Protein AF-0000000076148022 (afdb_homodimer)

Radius of gyration: 27.47 Å; Cα contacts (8 Å, |Δi|>4): 1303; chains: 2; bounding box: 75×82×111 Å

Solvent-accessible surface area (backbone atoms only — not comparable to full-atom values): 33289 Å² total; per-residue (Å²): 137,83,82,79,78,79,77,78,76,77,77,69,75,72,72,77,66,67,70,76,67,84,61,66,75,38,26,51,52,29,71,77,43,73,38,54,54,32,33,31,32,36,34,41,34,38,63,61,80,37,43,38,42,86,54,19,48,22,74,48,39,52,55,45,52,53,47,38,53,50,53,53,38,45,69,66,61,39,31,67,47,59,55,70,82,47,38,61,45,52,73,49,33,45,78,44,67,40,34,40,26,38,72,35,44,37,74,65,54,61,70,38,34,47,80,41,55,44,46,35,31,37,36,40,35,57,30,33,61,55,64,35,32,42,30,38,45,34,36,36,26,35,55,86,79,63,45,74,38,33,32,35,40,39,35,32,33,30,22,29,69,85,79,64,40,76,38,68,62,52,70,65,57,51,59,72,46,50,86,30,70,84,40,60,62,60,67,87,66,65,60,70,76,54,76,75,79,77,78,58,95,82,43,49,76,40,74,50,66,43,43,60,82,40,25,32,65,85,52,31,53,31,73,47,50,57,52,43,49,51,52,35,40,47,23,54,36,14,60,69,64,70,36,75,87,44,71,44,61,46,84,45,32,47,65,42,32,38,38,37,38,49,68,51,88,49,42,61,69,36,45,35,36,38,37,33,45,60,42,92,88,43,61,47,30,38,38,35,42,31,31,30,66,85,74,69,42,70,27,33,41,36,42,36,35,38,43,84,58,60,68,130,138,82,82,77,79,79,76,77,74,78,75,70,74,72,73,78,67,68,70,78,66,84,62,67,75,37,26,50,52,28,72,76,44,74,39,53,54,31,33,31,33,35,34,40,33,40,63,60,81,36,44,38,42,86,54,19,47,24,74,49,41,52,56,44,52,54,48,38,52,52,52,53,39,45,69,66,60,39,30,66,47,60,56,70,81,47,38,59,44,52,74,48,32,45,76,44,68,42,35,41,26,40,72,36,43,38,74,65,55,61,71,37,35,50,81,39,54,43,45,36,30,40,36,40,34,56,29,33,60,55,65,34,32,43,29,36,46,32,36,36,26,35,56,86,79,64,43,75,38,33,33,35,40,38,36,32,33,32,22,28,70,84,78,64,41,76,39,70,62,52,70,66,57,50,58,73,46,51,87,30,69,86,38,59,62,60,68,86,66,65,59,69,76,52,77,74,79,77,78,58,93,83,41,49,74,40,73,50,66,41,42,61,82,42,26,32,65,86,53,31,53,30,75,46,51,56,50,43,49,50,52,35,41,48,23,53,36,13,62,68,64,70,35,74,87,46,72,44,62,46,85,44,31,48,65,42,31,38,38,39,38,49,69,51,86,49,42,60,68,36,45,33,35,39,37,32,46,61,42,93,88,43,62,47,28,39,38,35,41,31,31,29,66,83,75,70,42,70,27,34,41,34,41,36,34,38,44,82,59,60,66,131

Structure (mmCIF, N/CA/C/O backbone):
data_AF-0000000076148022-model_v1
#
loop_
_entity.id
_entity.type
_entity.pdbx_description
1 polymer 'Uncharacterized protein'
#
loop_
_atom_site.group_PDB
_atom_site.id
_atom_site.type_symbol
_atom_site.label_atom_id
_atom_site.label_alt_id
_atom_site.label_comp_id
_atom_site.label_asym_id
_atom_site.label_entity_id
_atom_site.label_seq_id
_atom_site.pdbx_PDB_ins_code
_atom_site.Cartn_x
_atom_site.Cartn_y
_atom_site.Cartn_z
_atom_site.occupancy
_atom_site.B_iso_or_equiv
_atom_site.auth_seq_id
_atom_site.auth_comp_id
_atom_site.auth_asym_id
_atom_site.auth_atom_id
_atom_site.pdbx_PDB_model_num
ATOM 1 N N . MET A 1 1 ? 30.312 -31.328 -69.062 1 24.2 1 MET A N 1
ATOM 2 C CA . MET A 1 1 ? 29.125 -31.016 -68.312 1 24.2 1 MET A CA 1
ATOM 3 C C . MET A 1 1 ? 29.5 -30.5 -66.938 1 24.2 1 MET A C 1
ATOM 5 O O . MET A 1 1 ? 30.078 -31.219 -66.125 1 24.2 1 MET A O 1
ATOM 9 N N . PHE A 1 2 ? 29.828 -29.219 -66.688 1 26.53 2 PHE A N 1
ATOM 10 C CA . PHE A 1 2 ? 30.5 -28.375 -65.75 1 26.53 2 PHE A CA 1
ATOM 11 C C . PHE A 1 2 ? 29.641 -28.188 -64.5 1 26.53 2 PHE A C 1
ATOM 13 O O . PHE A 1 2 ? 28.484 -27.719 -64.562 1 26.53 2 PHE A O 1
ATOM 20 N N . ARG A 1 3 ? 29.781 -29.031 -63.469 1 27.59 3 ARG A N 1
ATOM 21 C CA . ARG A 1 3 ? 29.109 -29.172 -62.188 1 27.59 3 ARG A CA 1
ATOM 22 C C . ARG A 1 3 ? 29.203 -27.891 -61.375 1 27.59 3 ARG A C 1
ATOM 24 O O . ARG A 1 3 ? 30.297 -27.453 -61 1 27.59 3 ARG A O 1
ATOM 31 N N . ARG A 1 4 ? 28.422 -26.859 -61.625 1 25.3 4 ARG A N 1
ATOM 32 C CA . ARG A 1 4 ? 28.422 -25.516 -61.062 1 25.3 4 ARG A CA 1
ATOM 33 C C . ARG A 1 4 ? 28.234 -25.562 -59.531 1 25.3 4 ARG A C 1
ATOM 35 O O . ARG A 1 4 ? 27.25 -26.109 -59.062 1 25.3 4 ARG A O 1
ATOM 42 N N . CYS A 1 5 ? 29.25 -25.5 -58.688 1 25.64 5 CYS A N 1
ATOM 43 C CA . CYS A 1 5 ? 29.453 -25.438 -57.219 1 25.64 5 CYS A CA 1
ATOM 44 C C . CYS A 1 5 ? 28.719 -24.25 -56.625 1 25.64 5 CYS A C 1
ATOM 46 O O . CYS A 1 5 ? 29.031 -23.094 -56.938 1 25.64 5 CYS A O 1
ATOM 48 N N . VAL A 1 6 ? 27.406 -24.344 -56.438 1 24.8 6 VAL A N 1
ATOM 49 C CA . VAL A 1 6 ? 26.641 -23.234 -55.906 1 24.8 6 VAL A CA 1
ATOM 50 C C . VAL A 1 6 ? 27.203 -22.797 -54.562 1 24.8 6 VAL A C 1
ATOM 52 O O . VAL A 1 6 ? 27.344 -23.625 -53.656 1 24.8 6 VAL A O 1
ATOM 55 N N . THR A 1 7 ? 28.031 -21.797 -54.406 1 24.45 7 THR A N 1
ATOM 56 C CA . THR A 1 7 ? 28.609 -21.109 -53.25 1 24.45 7 THR A CA 1
ATOM 57 C C . THR A 1 7 ? 27.516 -20.578 -52.344 1 24.45 7 THR A C 1
ATOM 59 O O . THR A 1 7 ? 26.703 -19.734 -52.75 1 24.45 7 THR A O 1
ATOM 62 N N . VAL A 1 8 ? 26.938 -21.391 -51.5 1 24.83 8 VAL A N 1
ATOM 63 C CA . VAL A 1 8 ? 25.953 -20.984 -50.5 1 24.83 8 VAL A CA 1
ATOM 64 C C . VAL A 1 8 ? 26.5 -19.828 -49.656 1 24.83 8 VAL A C 1
ATOM 66 O O . VAL A 1 8 ? 27.578 -19.953 -49.062 1 24.83 8 VAL A O 1
ATOM 69 N N . SER A 1 9 ? 26.234 -18.594 -50 1 22.28 9 SER A N 1
ATOM 70 C CA . SER A 1 9 ? 26.594 -17.359 -49.312 1 22.28 9 SER A CA 1
ATOM 71 C C . SER A 1 9 ? 26.203 -17.422 -47.844 1 22.28 9 SER A C 1
ATOM 73 O O . SER A 1 9 ? 25.125 -17.891 -47.5 1 22.28 9 SER A O 1
ATOM 75 N N . LYS A 1 10 ? 27.188 -17.328 -46.906 1 26.92 10 LYS A N 1
ATOM 76 C CA . LYS A 1 10 ? 27.25 -17.203 -45.438 1 26.92 10 LYS A CA 1
ATOM 77 C C . LYS A 1 10 ? 26.391 -16.047 -44.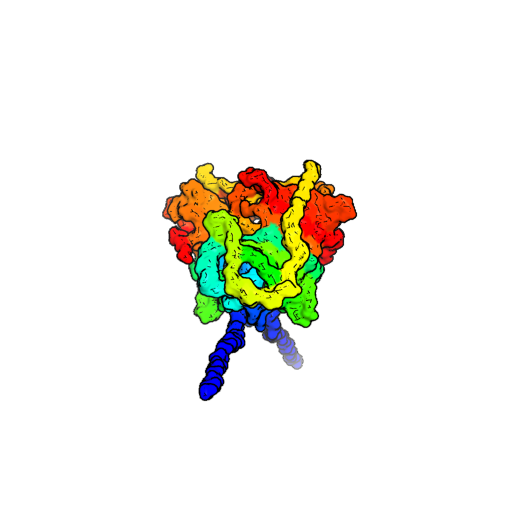969 1 26.92 10 LYS A C 1
ATOM 79 O O . LYS A 1 10 ? 26.844 -14.891 -44.938 1 26.92 10 LYS A O 1
ATOM 84 N N . THR A 1 11 ? 25.203 -15.82 -45.406 1 23.98 11 THR A N 1
ATOM 85 C CA . THR A 1 11 ? 24.609 -14.68 -44.719 1 23.98 11 THR A CA 1
ATOM 86 C C . THR A 1 11 ? 24.656 -14.867 -43.219 1 23.98 11 THR A C 1
ATOM 88 O O . THR A 1 11 ? 24 -15.773 -42.688 1 23.98 11 THR A O 1
ATOM 91 N N . LEU A 1 12 ? 25.719 -14.586 -42.594 1 23.81 12 LEU A N 1
ATOM 92 C CA . LEU A 1 12 ? 25.953 -14.422 -41.156 1 23.81 12 LEU A CA 1
ATOM 93 C C . LEU A 1 12 ? 24.828 -13.625 -40.5 1 23.81 12 LEU A C 1
ATOM 95 O O . LEU A 1 12 ? 24.641 -12.438 -40.812 1 23.81 12 LEU A O 1
ATOM 99 N N . ILE A 1 13 ? 23.703 -14.242 -40.344 1 26.11 13 ILE A N 1
ATOM 100 C CA . ILE A 1 13 ? 22.734 -13.609 -39.469 1 26.11 13 ILE A CA 1
ATOM 101 C C . ILE A 1 13 ? 23.438 -13.078 -38.219 1 26.11 13 ILE A C 1
ATOM 103 O O . ILE A 1 13 ? 23.984 -13.859 -37.438 1 26.11 13 ILE A O 1
ATOM 107 N N . LEU A 1 14 ? 24.172 -11.922 -38.344 1 26.77 14 LEU A N 1
ATOM 108 C CA . LEU A 1 14 ? 24.656 -11.117 -37.25 1 26.77 14 LEU A CA 1
ATOM 109 C C . LEU A 1 14 ? 23.703 -11.18 -36.062 1 26.77 14 LEU A C 1
ATOM 111 O O . LEU A 1 14 ? 22.531 -10.812 -36.188 1 26.77 14 LEU A O 1
ATOM 115 N N . SER A 1 15 ? 23.844 -12.195 -35.312 1 27.55 15 SER A N 1
ATOM 116 C CA . SER A 1 15 ? 23.359 -12.32 -33.969 1 27.55 15 SER A CA 1
ATOM 117 C C . SER A 1 15 ? 23.516 -11 -33.188 1 27.55 15 SER A C 1
ATOM 119 O O . SER A 1 15 ? 24.625 -10.516 -33 1 27.55 15 SER A O 1
ATOM 121 N N . ASN A 1 16 ? 22.844 -9.961 -33.625 1 28.58 16 ASN A N 1
ATOM 122 C CA . ASN A 1 16 ? 22.75 -8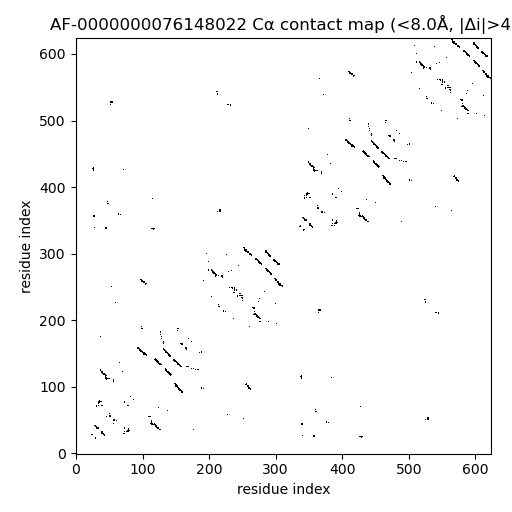.68 -32.938 1 28.58 16 ASN A CA 1
ATOM 123 C C . ASN A 1 16 ? 22.719 -8.867 -31.422 1 28.58 16 ASN A C 1
ATOM 125 O O . ASN A 1 16 ? 21.656 -9.047 -30.844 1 28.58 16 ASN A O 1
ATOM 129 N N . THR A 1 17 ? 23.594 -9.609 -30.828 1 26.55 17 THR A N 1
ATOM 130 C CA . THR A 1 17 ? 23.922 -9.516 -29.422 1 26.55 17 THR A CA 1
ATOM 131 C C . THR A 1 17 ? 24.156 -8.062 -29.016 1 26.55 17 THR A C 1
ATOM 133 O O . THR A 1 17 ? 25.281 -7.574 -29.047 1 26.55 17 THR A O 1
ATOM 136 N N . LYS A 1 18 ? 23.688 -7.027 -29.641 1 29.52 18 LYS A N 1
ATOM 137 C CA . LYS A 1 18 ? 23.828 -5.812 -28.844 1 29.52 18 LYS A CA 1
ATOM 138 C C . LYS A 1 18 ? 23.719 -6.113 -27.344 1 29.52 18 LYS A C 1
ATOM 140 O O . LYS A 1 18 ? 22.656 -6.539 -26.875 1 29.52 18 LYS A O 1
ATOM 145 N N . LEU A 1 19 ? 24.719 -6.66 -26.734 1 28.39 19 LEU A N 1
ATOM 146 C CA . LEU A 1 19 ? 24.906 -6.465 -25.297 1 28.39 19 LEU A CA 1
ATOM 147 C C . LEU A 1 19 ? 24.234 -5.176 -24.828 1 28.39 19 LEU A C 1
ATOM 149 O O . LEU A 1 19 ? 24.609 -4.086 -25.266 1 28.39 19 LEU A O 1
ATOM 153 N N . LEU A 1 20 ? 23.031 -5.16 -24.844 1 31.22 20 LEU A N 1
ATOM 154 C CA . LEU A 1 20 ? 22.297 -3.994 -24.375 1 31.22 20 LEU A CA 1
ATOM 155 C C . LEU A 1 20 ? 23 -3.355 -23.188 1 31.22 20 LEU A C 1
ATOM 157 O O . LEU A 1 20 ? 23.109 -3.973 -22.125 1 31.22 20 LEU A O 1
ATOM 161 N N . THR A 1 21 ? 24.156 -2.623 -23.469 1 30.23 21 THR A N 1
ATOM 162 C CA . THR A 1 21 ? 24.969 -1.773 -22.594 1 30.23 21 THR A CA 1
ATOM 163 C C . THR A 1 21 ? 24.156 -1.287 -21.406 1 30.23 21 THR A C 1
ATOM 165 O O . THR A 1 21 ? 22.953 -1.502 -21.328 1 30.23 21 THR A O 1
ATOM 168 N N . TRP A 1 22 ? 24.359 0.185 -21.188 1 30.11 22 TRP A N 1
ATOM 169 C CA . TRP A 1 22 ? 24.266 1.028 -20 1 30.11 22 TRP A CA 1
ATOM 170 C C . TRP A 1 22 ? 22.812 1.134 -19.516 1 30.11 22 TRP A C 1
ATOM 172 O O . TRP A 1 22 ? 22 1.8 -20.156 1 30.11 22 TRP A O 1
ATOM 182 N N . ALA A 1 23 ? 22.172 0.116 -19.312 1 33.69 23 ALA A N 1
ATOM 183 C CA . ALA A 1 23 ? 20.891 0.315 -18.625 1 33.69 23 ALA A CA 1
ATOM 184 C C . ALA A 1 23 ? 21 1.437 -17.594 1 33.69 23 ALA A C 1
ATOM 186 O O . ALA A 1 23 ? 21.781 1.348 -16.656 1 33.69 23 ALA A O 1
ATOM 187 N N . SER A 1 24 ? 20.922 2.557 -17.953 1 33.66 24 SER A N 1
ATOM 188 C CA . SER A 1 24 ? 20.812 3.723 -17.094 1 33.66 24 SER A CA 1
ATOM 189 C C . SER A 1 24 ? 20.031 3.391 -15.812 1 33.66 24 SER A C 1
ATOM 191 O O . SER A 1 24 ? 19.016 2.699 -15.867 1 33.66 24 SER A O 1
ATOM 193 N N . ASP A 1 25 ? 20.688 3.186 -14.656 1 42.44 25 ASP A N 1
ATOM 194 C CA . ASP A 1 25 ? 20.25 3.137 -13.266 1 42.44 25 ASP A CA 1
ATOM 195 C C . ASP A 1 25 ? 18.969 3.928 -13.062 1 42.44 25 ASP A C 1
ATOM 197 O O . ASP A 1 25 ? 19 5.09 -12.648 1 42.44 25 ASP A O 1
ATOM 201 N N . ARG A 1 26 ? 18.078 3.779 -14.141 1 44.38 26 ARG A N 1
ATOM 202 C CA . ARG A 1 26 ? 16.875 4.586 -14.031 1 44.38 26 ARG A CA 1
ATOM 203 C C . ARG A 1 26 ? 15.844 3.916 -13.117 1 44.38 26 ARG A C 1
ATOM 205 O O . ARG A 1 26 ? 15.453 2.771 -13.359 1 44.38 26 ARG A O 1
ATOM 212 N N . GLY A 1 27 ? 15.758 4.375 -11.898 1 56.94 27 GLY A N 1
ATOM 213 C CA . GLY A 1 27 ? 14.711 4.059 -10.938 1 56.94 27 GLY A CA 1
ATOM 214 C C . GLY A 1 27 ? 15.203 3.213 -9.781 1 56.94 27 GLY A C 1
ATOM 215 O O . GLY A 1 27 ? 16.406 3.125 -9.539 1 56.94 27 GLY A O 1
ATOM 216 N N . ILE A 1 28 ? 14.188 2.654 -9.086 1 71.75 28 ILE A N 1
ATOM 217 C CA . ILE A 1 28 ? 14.578 1.869 -7.918 1 71.75 28 ILE A CA 1
ATOM 218 C C . ILE A 1 28 ? 15.148 0.523 -8.367 1 71.75 28 ILE A C 1
ATOM 220 O O . ILE A 1 28 ? 15.961 -0.081 -7.664 1 71.75 28 ILE A O 1
ATOM 224 N N . TYR A 1 29 ? 14.812 0.134 -9.711 1 78.56 29 TYR A N 1
ATOM 225 C CA . TYR A 1 29 ? 15.227 -1.158 -10.25 1 78.56 29 TYR A CA 1
ATOM 226 C C . TYR A 1 29 ? 16.203 -0.981 -11.398 1 78.56 29 TYR A C 1
ATOM 228 O O . TYR A 1 29 ? 16.031 -0.09 -12.234 1 78.56 29 TYR A O 1
ATOM 236 N N . THR A 1 30 ? 17.25 -1.751 -11.438 1 83.56 30 THR A N 1
ATOM 237 C CA . THR A 1 30 ? 18.219 -1.763 -12.531 1 83.56 30 THR A CA 1
ATOM 238 C C . THR A 1 30 ? 18.359 -3.166 -13.109 1 83.56 30 THR A C 1
ATOM 240 O O . THR A 1 30 ? 18.641 -4.121 -12.383 1 83.56 30 THR A O 1
ATOM 243 N N . ILE A 1 31 ? 18.141 -3.287 -14.391 1 90.06 31 ILE A N 1
ATOM 244 C CA . ILE A 1 31 ? 18.375 -4.57 -15.047 1 90.06 31 ILE A CA 1
ATOM 245 C C . ILE A 1 31 ? 19.875 -4.801 -15.211 1 90.06 31 ILE A C 1
ATOM 247 O O . ILE A 1 31 ? 20.562 -4.016 -15.867 1 90.06 31 ILE A O 1
ATOM 251 N N . THR A 1 32 ? 20.375 -5.809 -14.695 1 92.06 32 THR A N 1
ATOM 252 C CA . THR A 1 32 ? 21.797 -6.082 -14.742 1 92.06 32 THR A CA 1
ATOM 253 C C . THR A 1 32 ? 22.109 -7.211 -15.727 1 92.06 32 THR A C 1
ATOM 255 O O . THR A 1 32 ? 23.234 -7.336 -16.203 1 92.06 32 THR A O 1
ATOM 258 N N . ASN A 1 33 ? 21.172 -8.07 -15.992 1 94.06 33 ASN A N 1
ATOM 259 C CA . ASN A 1 33 ? 21.25 -9.141 -16.984 1 94.06 33 ASN A CA 1
ATOM 260 C C . ASN A 1 33 ? 19.875 -9.531 -17.5 1 94.06 33 ASN A C 1
ATOM 262 O O . ASN A 1 33 ? 18.922 -9.602 -16.734 1 94.06 33 ASN A O 1
ATOM 266 N N . VAL A 1 34 ? 19.844 -9.773 -18.859 1 94.69 34 VAL A N 1
ATOM 267 C CA . VAL A 1 34 ? 18.547 -10.156 -19.391 1 94.69 34 VAL A CA 1
ATOM 268 C C . VAL A 1 34 ? 18.719 -10.977 -20.672 1 94.69 34 VAL A C 1
ATOM 270 O O . VAL A 1 34 ? 19.562 -10.656 -21.516 1 94.69 34 VAL A O 1
ATOM 273 N N . THR A 1 35 ? 18.109 -12.055 -20.734 1 94.19 35 THR A N 1
ATOM 274 C CA . THR A 1 35 ? 17.891 -12.914 -21.891 1 94.19 35 THR A CA 1
ATOM 275 C C . THR A 1 35 ? 16.406 -13.203 -22.078 1 94.19 35 THR A C 1
ATOM 277 O O . THR A 1 35 ? 15.586 -12.805 -21.25 1 94.19 35 THR A O 1
ATOM 280 N N . PRO A 1 36 ? 16.016 -13.812 -23.125 1 92.31 36 PRO A N 1
ATOM 281 C CA . PRO A 1 36 ? 14.594 -14.078 -23.312 1 92.31 36 PRO A CA 1
ATOM 282 C C . PRO A 1 36 ? 13.992 -14.93 -22.203 1 92.31 36 PRO A C 1
ATOM 284 O O . PRO A 1 36 ? 12.797 -14.836 -21.922 1 92.31 36 PRO A O 1
ATOM 287 N N . ASP A 1 37 ? 14.852 -15.734 -21.578 1 94.88 37 ASP A N 1
ATOM 288 C CA . ASP A 1 37 ? 14.281 -16.656 -20.594 1 94.88 37 ASP A CA 1
ATOM 289 C C . ASP A 1 37 ? 14.805 -16.344 -19.188 1 94.88 37 ASP A C 1
ATOM 291 O O . ASP A 1 37 ? 14.555 -17.109 -18.25 1 94.88 37 ASP A O 1
ATOM 295 N N . TYR A 1 38 ? 15.531 -15.227 -19.047 1 95.56 38 TYR A N 1
ATOM 296 C CA . TYR A 1 38 ? 16.141 -14.922 -17.766 1 95.56 38 TYR A CA 1
ATOM 297 C C . TYR A 1 38 ? 16.328 -13.414 -17.594 1 95.56 38 TYR A C 1
ATOM 299 O O . TYR A 1 38 ? 16.656 -12.711 -18.562 1 95.56 38 TYR A O 1
ATOM 307 N N . ALA A 1 39 ? 16.062 -12.945 -16.359 1 96.06 39 ALA A N 1
ATOM 308 C CA . ALA A 1 39 ? 16.328 -11.555 -16.047 1 96.06 39 ALA A CA 1
ATOM 309 C C . ALA A 1 39 ? 16.906 -11.414 -14.633 1 96.06 39 ALA A C 1
ATOM 311 O O . ALA A 1 39 ? 16.516 -12.156 -13.727 1 96.06 39 ALA A O 1
ATOM 312 N N . GLU A 1 40 ? 17.797 -10.555 -14.516 1 96.19 40 GLU A N 1
ATOM 313 C CA . GLU A 1 40 ? 18.391 -10.156 -13.242 1 96.19 40 GLU A CA 1
ATOM 314 C C . GLU A 1 40 ? 18.25 -8.656 -13.016 1 96.19 40 GLU A C 1
ATOM 316 O O . GLU A 1 40 ? 18.688 -7.852 -13.844 1 96.19 40 GLU A O 1
ATOM 321 N N . ILE A 1 41 ? 17.625 -8.336 -11.922 1 93.19 41 ILE A N 1
ATOM 322 C CA . ILE A 1 41 ? 17.344 -6.949 -11.578 1 93.19 41 ILE A CA 1
ATOM 323 C C . ILE A 1 41 ? 17.922 -6.633 -10.203 1 93.19 41 ILE A C 1
ATOM 325 O O . ILE A 1 41 ? 17.734 -7.395 -9.25 1 93.19 41 ILE A O 1
ATOM 329 N N . THR A 1 42 ? 18.562 -5.559 -10.078 1 90.5 42 THR A N 1
ATOM 330 C CA . THR A 1 42 ? 19.109 -5.133 -8.797 1 90.5 42 THR A CA 1
ATOM 331 C C . THR A 1 42 ? 18.391 -3.883 -8.297 1 90.5 42 THR A C 1
ATOM 333 O O . THR A 1 42 ? 17.875 -3.092 -9.094 1 90.5 42 THR A O 1
ATOM 336 N N . THR A 1 43 ? 18.281 -3.824 -7.004 1 85.94 43 THR A N 1
ATOM 337 C CA . THR A 1 43 ? 17.672 -2.664 -6.359 1 85.94 43 THR A CA 1
ATOM 338 C C . THR A 1 43 ? 18.266 -2.439 -4.973 1 85.94 43 THR A C 1
ATOM 340 O O . THR A 1 43 ? 18.969 -3.307 -4.449 1 85.94 43 THR A O 1
ATOM 343 N N . LYS A 1 44 ? 18 -1.227 -4.516 1 83.06 44 LYS A N 1
ATOM 344 C CA . LYS A 1 44 ? 18.484 -0.885 -3.188 1 83.06 44 LYS A CA 1
ATOM 345 C C . LYS A 1 44 ? 17.344 -0.528 -2.248 1 83.06 44 LYS A C 1
ATOM 347 O O . LYS A 1 44 ? 16.453 0.242 -2.613 1 83.06 44 LYS A O 1
ATOM 352 N N . GLY A 1 45 ? 17.422 -1.203 -1.053 1 80.94 45 GLY A N 1
ATOM 353 C CA . GLY A 1 45 ? 16.531 -0.828 0.038 1 80.94 45 GLY A CA 1
ATOM 354 C C . GLY A 1 45 ? 15.109 -1.317 -0.152 1 80.94 45 GLY A C 1
ATOM 355 O O . GLY A 1 45 ? 14.805 -1.98 -1.146 1 80.94 45 GLY A O 1
ATOM 356 N N . ILE A 1 46 ? 14.312 -1.038 0.837 1 85.38 46 ILE A N 1
ATOM 357 C CA . ILE A 1 46 ? 12.883 -1.327 0.879 1 85.38 46 ILE A CA 1
ATOM 358 C C . ILE A 1 46 ? 12.094 -0.021 0.904 1 85.38 46 ILE A C 1
ATOM 360 O O . ILE A 1 46 ? 12.398 0.883 1.685 1 85.38 46 ILE A O 1
ATOM 364 N N . PRO A 1 47 ? 11.117 0.067 0.015 1 85.25 47 PRO A N 1
ATOM 365 C CA . PRO A 1 47 ? 10.352 1.313 0.019 1 85.25 47 PRO A CA 1
ATOM 366 C C . PRO A 1 47 ? 9.609 1.545 1.334 1 85.25 47 PRO A C 1
ATOM 368 O O . PRO A 1 47 ? 9.141 0.59 1.958 1 85.25 47 PRO A O 1
ATOM 371 N N . TYR A 1 48 ? 9.523 2.855 1.696 1 85.94 48 TYR A N 1
ATOM 372 C CA . TYR A 1 48 ? 8.641 3.189 2.807 1 85.94 48 TYR A CA 1
ATOM 373 C C . TYR A 1 48 ? 7.191 2.846 2.475 1 85.94 48 TYR A C 1
ATOM 375 O O . TYR A 1 48 ? 6.723 3.111 1.365 1 85.94 48 TYR A O 1
ATOM 383 N N . GLY A 1 49 ? 6.52 2.197 3.389 1 86.38 49 GLY A N 1
ATOM 384 C CA . GLY A 1 49 ? 5.156 1.767 3.135 1 86.38 49 GLY A CA 1
ATOM 385 C C . GLY A 1 49 ? 5.039 0.275 2.881 1 86.38 49 GLY A C 1
ATOM 386 O O . GLY A 1 49 ? 3.932 -0.265 2.822 1 86.38 49 GLY A O 1
ATOM 387 N N . PHE A 1 50 ? 6.141 -0.379 2.744 1 88.25 50 PHE A N 1
ATOM 388 C CA . PHE A 1 50 ? 6.113 -1.819 2.523 1 88.25 50 PHE A CA 1
ATOM 389 C C . PHE A 1 50 ? 6.141 -2.572 3.85 1 88.25 50 PHE A C 1
ATOM 391 O O . PHE A 1 50 ? 6.043 -3.801 3.873 1 88.25 50 PHE A O 1
ATOM 398 N N . ASP A 1 51 ? 6.258 -1.806 4.895 1 87.38 51 ASP A N 1
ATOM 399 C CA . ASP A 1 51 ? 6.16 -2.398 6.223 1 87.38 51 ASP A CA 1
ATOM 400 C C . ASP A 1 51 ? 4.703 -2.672 6.598 1 87.38 51 ASP A C 1
ATOM 402 O O . ASP A 1 51 ? 3.795 -2.01 6.098 1 87.38 51 ASP A O 1
ATOM 406 N N . ASN A 1 52 ? 4.539 -3.666 7.402 1 89.5 52 ASN A N 1
ATOM 407 C CA . ASN A 1 52 ? 3.25 -3.863 8.062 1 89.5 52 ASN A CA 1
ATOM 408 C C . ASN A 1 52 ? 3.248 -3.287 9.469 1 89.5 52 ASN A C 1
ATOM 410 O O . ASN A 1 52 ? 4.094 -2.457 9.812 1 89.5 52 ASN A O 1
ATOM 414 N N . ARG A 1 53 ? 2.273 -3.611 10.227 1 90.94 53 ARG A N 1
ATOM 415 C CA . ARG A 1 53 ? 2.09 -2.986 11.531 1 90.94 53 ARG A CA 1
ATOM 416 C C . ARG A 1 53 ? 3.143 -3.473 12.523 1 90.94 53 ARG A C 1
ATOM 418 O O . ARG A 1 53 ? 3.219 -2.975 13.648 1 90.94 53 ARG A O 1
ATOM 425 N N . THR A 1 54 ? 4.047 -4.41 12.188 1 90.5 54 THR A N 1
ATOM 426 C CA . THR A 1 54 ? 5.207 -4.742 13.008 1 90.5 54 THR A CA 1
ATOM 427 C C . THR A 1 54 ? 6.34 -3.748 12.773 1 90.5 54 THR A C 1
ATOM 429 O O . THR A 1 54 ? 7.301 -3.699 13.539 1 90.5 54 THR A O 1
ATOM 432 N N . GLY A 1 55 ? 6.227 -3.016 11.719 1 88.75 55 GLY A N 1
ATOM 433 C CA . GLY A 1 55 ? 7.297 -2.123 11.305 1 88.75 55 GLY A CA 1
ATOM 434 C C . GLY A 1 55 ? 8.305 -2.789 10.391 1 88.75 55 GLY A C 1
ATOM 435 O O . GLY A 1 55 ? 9.32 -2.184 10.023 1 88.75 55 GLY A O 1
ATOM 436 N N . LYS A 1 56 ? 8.023 -3.994 10.062 1 90.62 56 LYS A N 1
ATOM 437 C CA . LYS A 1 56 ? 8.906 -4.766 9.188 1 90.62 56 LYS A CA 1
ATOM 438 C C . LYS A 1 56 ? 8.211 -5.102 7.871 1 90.62 56 LYS A C 1
ATOM 440 O O . LYS A 1 56 ? 7.047 -4.754 7.668 1 90.62 56 LYS A O 1
ATOM 445 N N . TRP A 1 57 ? 9 -5.68 7 1 92.06 57 TRP A N 1
ATOM 446 C CA . TRP A 1 57 ? 8.5 -5.992 5.668 1 92.06 57 TRP A CA 1
ATOM 447 C C . TRP A 1 57 ? 7.262 -6.879 5.746 1 92.06 57 TRP A C 1
ATOM 449 O O . TRP A 1 57 ? 7.285 -7.934 6.391 1 92.06 57 TRP A O 1
ATOM 459 N N . GLY A 1 58 ? 6.188 -6.441 5.145 1 91.81 58 GLY A N 1
ATOM 460 C CA . GLY A 1 58 ? 4.949 -7.203 5.141 1 91.81 58 GLY A CA 1
ATOM 461 C C . GLY A 1 58 ? 4.902 -8.266 4.062 1 91.81 58 GLY A C 1
ATOM 462 O O . GLY A 1 58 ? 5.387 -8.055 2.951 1 91.81 58 GLY A O 1
ATOM 463 N N . ILE A 1 59 ? 4.266 -9.352 4.332 1 93.06 59 ILE A N 1
ATOM 464 C CA . ILE A 1 59 ? 4.215 -10.516 3.449 1 93.06 59 ILE A CA 1
ATOM 465 C C . ILE A 1 59 ? 3.557 -10.133 2.125 1 93.06 59 ILE A C 1
ATOM 467 O O . ILE A 1 59 ? 3.992 -10.57 1.059 1 93.06 59 ILE A O 1
ATOM 471 N N . TRP A 1 60 ? 2.463 -9.328 2.145 1 92.62 60 TRP A N 1
ATOM 472 C CA . TRP A 1 60 ? 1.777 -8.953 0.912 1 92.62 60 TRP A CA 1
ATOM 473 C C . TRP A 1 60 ? 2.615 -7.973 0.098 1 92.62 60 TRP A C 1
ATOM 475 O O . TRP A 1 60 ? 2.494 -7.914 -1.128 1 92.62 60 TRP A O 1
ATOM 485 N N . ASN A 1 61 ? 3.498 -7.254 0.78 1 92.06 61 ASN A N 1
ATOM 486 C CA . ASN A 1 61 ? 4.363 -6.316 0.074 1 92.06 61 ASN A CA 1
ATOM 487 C C . ASN A 1 61 ? 5.609 -7.008 -0.473 1 92.06 61 ASN A C 1
ATOM 489 O O . ASN A 1 61 ? 6.238 -6.512 -1.41 1 92.06 61 ASN A O 1
ATOM 493 N N . LEU A 1 62 ? 5.938 -8.125 0.146 1 91.25 62 LEU A N 1
ATOM 494 C CA . LEU A 1 62 ? 7.02 -8.945 -0.399 1 91.25 62 LEU A CA 1
ATOM 495 C C . LEU A 1 62 ? 6.684 -9.422 -1.809 1 91.25 62 LEU A C 1
ATOM 497 O O . LEU A 1 62 ? 7.504 -9.297 -2.721 1 91.25 62 LEU A O 1
ATOM 501 N N . SER A 1 63 ? 5.516 -9.891 -1.97 1 89.44 63 SER A N 1
ATOM 502 C CA . SER A 1 63 ? 5.062 -10.336 -3.283 1 89.44 63 SER A CA 1
ATOM 503 C C . SER A 1 63 ? 4.996 -9.18 -4.27 1 89.44 63 SER A C 1
ATOM 505 O O . SER A 1 63 ? 5.406 -9.312 -5.426 1 89.44 63 SER A O 1
ATOM 507 N N . LEU A 1 64 ? 4.508 -8.078 -3.822 1 89.56 64 LEU A N 1
ATOM 508 C CA . LEU A 1 64 ? 4.406 -6.891 -4.66 1 89.56 64 LEU A CA 1
ATOM 509 C C . LEU A 1 64 ? 5.785 -6.441 -5.133 1 89.56 64 LEU A C 1
ATOM 511 O O . LEU A 1 64 ? 5.949 -6.02 -6.281 1 89.56 64 LEU A O 1
ATOM 515 N N . PHE A 1 65 ? 6.734 -6.512 -4.27 1 90.62 65 PHE A N 1
ATOM 516 C CA . PHE A 1 65 ? 8.109 -6.137 -4.594 1 90.62 65 PHE A CA 1
ATOM 517 C C . PHE A 1 65 ? 8.641 -6.984 -5.742 1 90.62 65 PHE A C 1
ATOM 519 O O . PHE A 1 65 ? 9.258 -6.461 -6.672 1 90.62 65 PHE A O 1
ATOM 526 N N . LEU A 1 66 ? 8.375 -8.234 -5.711 1 92.38 66 LEU A N 1
ATOM 527 C CA . LEU A 1 66 ? 8.82 -9.156 -6.754 1 92.38 66 LEU A CA 1
ATOM 528 C C . LEU A 1 66 ? 8.094 -8.875 -8.07 1 92.38 66 LEU A C 1
ATOM 530 O O . LEU A 1 66 ? 8.664 -9.055 -9.148 1 92.38 66 LEU A O 1
ATOM 534 N N . ASP A 1 67 ? 6.883 -8.453 -7.984 1 89.25 67 ASP A N 1
ATOM 535 C CA . ASP A 1 67 ? 6.141 -8.078 -9.188 1 89.25 67 ASP A CA 1
ATOM 536 C C . ASP A 1 67 ? 6.785 -6.879 -9.875 1 89.25 67 ASP A C 1
ATOM 538 O O . ASP A 1 67 ? 6.832 -6.816 -11.109 1 89.25 67 ASP A O 1
ATOM 542 N N . GLY A 1 68 ? 7.188 -5.941 -9.07 1 86 68 GLY A N 1
ATOM 543 C CA . GLY A 1 68 ? 7.883 -4.805 -9.648 1 86 68 GLY A CA 1
ATOM 544 C C . GLY A 1 68 ? 9.07 -5.203 -10.508 1 86 68 GLY A C 1
ATOM 545 O O . GLY A 1 68 ? 9.266 -4.676 -11.602 1 86 68 GLY A O 1
ATOM 546 N N . ALA A 1 69 ? 9.844 -6.113 -10.016 1 84.56 69 ALA A N 1
ATOM 547 C CA . ALA A 1 69 ? 10.992 -6.617 -10.758 1 84.56 69 ALA A CA 1
ATOM 548 C C . ALA A 1 69 ? 10.555 -7.332 -12.031 1 84.56 69 ALA A C 1
ATOM 550 O O . ALA A 1 69 ? 11.203 -7.215 -13.07 1 84.56 69 ALA A O 1
ATOM 551 N N . LYS A 1 70 ? 9.453 -8.031 -11.93 1 82.31 70 LYS A N 1
ATOM 552 C CA . LYS A 1 70 ? 8.891 -8.719 -13.086 1 82.31 70 LYS A CA 1
ATOM 553 C C . LYS A 1 70 ? 8.547 -7.73 -14.203 1 82.31 70 LYS A C 1
ATOM 555 O O . LYS A 1 70 ? 8.891 -7.957 -15.367 1 82.31 70 LYS A O 1
ATOM 560 N N . PHE A 1 71 ? 7.938 -6.695 -13.805 1 81.88 71 PHE A N 1
ATOM 561 C CA . PHE A 1 71 ? 7.508 -5.727 -14.805 1 81.88 71 PHE A CA 1
ATOM 562 C C . PHE A 1 71 ? 8.703 -4.98 -15.391 1 81.88 71 PHE A C 1
ATOM 564 O O . PHE A 1 71 ? 8.727 -4.66 -16.578 1 81.88 71 PHE A O 1
ATOM 571 N N . LYS A 1 72 ? 9.641 -4.773 -14.547 1 82.81 72 LYS A N 1
ATOM 572 C CA . LYS A 1 72 ? 10.883 -4.176 -15.039 1 82.81 72 LYS A CA 1
ATOM 573 C C . LYS A 1 72 ? 11.562 -5.078 -16.062 1 82.81 72 LYS A C 1
ATOM 575 O O . LYS A 1 72 ? 12.062 -4.602 -17.078 1 82.81 72 LYS A O 1
ATOM 580 N N . ALA A 1 73 ? 11.594 -6.328 -15.797 1 85.12 73 ALA A N 1
ATOM 581 C CA . ALA A 1 73 ? 12.172 -7.285 -16.734 1 85.12 73 ALA A CA 1
ATOM 582 C C . ALA A 1 73 ? 11.461 -7.238 -18.078 1 85.12 73 ALA A C 1
ATOM 584 O O . ALA A 1 73 ? 12.102 -7.25 -19.141 1 85.12 73 ALA A O 1
ATOM 585 N N . ARG A 1 74 ? 10.188 -7.141 -18.031 1 81.25 74 ARG A N 1
ATOM 586 C CA . ARG A 1 74 ? 9.391 -7.105 -19.25 1 81.25 74 ARG A CA 1
ATOM 587 C C . ARG A 1 74 ? 9.633 -5.812 -20.031 1 81.25 74 ARG A C 1
ATOM 589 O O . ARG A 1 74 ? 9.562 -5.801 -21.266 1 81.25 74 ARG A O 1
ATOM 596 N N . GLN A 1 75 ? 9.891 -4.848 -19.391 1 78.12 75 GLN A N 1
ATOM 597 C CA . GLN A 1 75 ? 10.156 -3.561 -20.016 1 78.12 75 GLN A CA 1
ATOM 598 C C . GLN A 1 75 ? 11.414 -3.617 -20.875 1 78.12 75 GLN A C 1
ATOM 600 O O . GLN A 1 75 ? 11.586 -2.809 -21.797 1 78.12 75 GLN A O 1
ATOM 605 N N . SER A 1 76 ? 12.289 -4.543 -20.594 1 79.19 76 SER A N 1
ATOM 606 C CA . SER A 1 76 ? 13.5 -4.711 -21.391 1 79.19 76 SER A CA 1
ATOM 607 C C . SER A 1 76 ? 13.164 -5.051 -22.844 1 79.19 76 SER A C 1
ATOM 609 O O . SER A 1 76 ? 14.016 -4.941 -23.719 1 79.19 76 SER A O 1
ATOM 611 N N . GLU A 1 77 ? 11.984 -5.582 -23.031 1 80.38 77 GLU A N 1
ATOM 612 C CA . GLU A 1 77 ? 11.539 -6.105 -24.312 1 80.38 77 GLU A CA 1
ATOM 613 C C . GLU A 1 77 ? 12.414 -7.27 -24.766 1 80.38 77 GLU A C 1
ATOM 615 O O . GLU A 1 77 ? 12.539 -7.523 -25.969 1 80.38 77 GLU A O 1
ATOM 620 N N . VAL A 1 78 ? 13.148 -7.828 -23.859 1 85.81 78 VAL A N 1
ATOM 621 C CA . VAL A 1 78 ? 13.977 -9 -24.125 1 85.81 78 VAL A CA 1
ATOM 622 C C . VAL A 1 78 ? 13.398 -10.211 -23.391 1 85.81 78 VAL A C 1
ATOM 624 O O . VAL A 1 78 ? 13.141 -11.25 -24.016 1 85.81 78 VAL A O 1
ATOM 627 N N . PHE A 1 79 ? 13.156 -10 -22.234 1 89.19 79 PHE A N 1
ATOM 628 C CA . PHE A 1 79 ? 12.609 -11.094 -21.438 1 89.19 79 PHE A CA 1
ATOM 629 C C . PHE A 1 79 ? 11.203 -11.453 -21.906 1 89.19 79 PHE A C 1
ATOM 631 O O . PHE A 1 79 ? 10.305 -10.602 -21.906 1 89.19 79 PHE A O 1
ATOM 638 N N . MET A 1 80 ? 11.023 -12.609 -22.281 1 85.31 80 MET A N 1
ATOM 639 C CA . MET A 1 80 ? 9.758 -13.117 -22.797 1 85.31 80 MET A CA 1
ATOM 640 C C . MET A 1 80 ? 9.195 -12.195 -23.875 1 85.31 80 MET A C 1
ATOM 642 O O . MET A 1 80 ? 7.996 -11.922 -23.891 1 85.31 80 MET A O 1
ATOM 646 N N . ASN A 1 81 ? 10.125 -11.609 -24.484 1 77.5 81 ASN A N 1
ATOM 647 C CA . ASN A 1 81 ? 9.695 -10.719 -25.562 1 77.5 81 ASN A CA 1
ATOM 648 C C . ASN A 1 81 ? 8.898 -11.469 -26.625 1 77.5 81 ASN A C 1
ATOM 650 O O . ASN A 1 81 ? 9.391 -12.422 -27.219 1 77.5 81 ASN A O 1
ATOM 654 N N . ILE A 1 82 ? 7.664 -11.195 -26.562 1 62.75 82 ILE A N 1
ATOM 655 C CA . ILE A 1 82 ? 6.789 -11.82 -27.562 1 62.75 82 ILE A CA 1
ATOM 656 C C . ILE A 1 82 ? 6.828 -11.023 -28.859 1 62.75 82 ILE A C 1
ATOM 658 O O . ILE A 1 82 ? 6.664 -9.805 -28.844 1 62.75 82 ILE A O 1
ATOM 662 N N . SER A 1 83 ? 7.555 -11.555 -29.891 1 56.41 83 SER A N 1
ATOM 663 C CA . SER A 1 83 ? 7.703 -10.938 -31.203 1 56.41 83 SER A CA 1
ATOM 664 C C . SER A 1 83 ? 6.426 -10.211 -31.625 1 56.41 83 SER A C 1
ATOM 666 O O . SER A 1 83 ? 5.359 -10.445 -31.062 1 56.41 83 SER A O 1
ATOM 668 N N . ASP A 1 84 ? 6.586 -9.133 -32.5 1 52.09 84 ASP A N 1
ATOM 669 C CA . ASP A 1 84 ? 5.57 -8.289 -33.125 1 52.09 84 ASP A CA 1
ATOM 670 C C . ASP A 1 84 ? 4.312 -9.094 -33.438 1 52.09 84 ASP A C 1
ATOM 672 O O . ASP A 1 84 ? 3.195 -8.594 -33.281 1 52.09 84 ASP A O 1
ATOM 676 N N . THR A 1 85 ? 4.477 -10.188 -34.031 1 47.22 85 THR A N 1
ATOM 677 C CA . THR A 1 85 ? 3.318 -10.992 -34.406 1 47.22 85 THR A CA 1
ATOM 678 C C . THR A 1 85 ? 2.508 -11.391 -33.188 1 47.22 85 THR A C 1
ATOM 680 O O . THR A 1 85 ? 1.278 -11.461 -33.25 1 47.22 85 THR A O 1
ATOM 683 N N . ASP A 1 86 ? 3.188 -11.555 -32.188 1 49.03 86 ASP A N 1
ATOM 684 C CA . ASP A 1 86 ? 2.518 -11.898 -30.938 1 49.03 86 ASP A CA 1
ATOM 685 C C . ASP A 1 86 ? 2.145 -10.641 -30.141 1 49.03 86 ASP A C 1
ATOM 687 O O . ASP A 1 86 ? 1.271 -10.688 -29.281 1 49.03 86 ASP A O 1
ATOM 691 N N . ASN A 1 87 ? 2.793 -9.625 -30.5 1 51.62 87 ASN A N 1
ATOM 692 C CA . ASN A 1 87 ? 2.521 -8.344 -29.859 1 51.62 87 ASN A CA 1
ATOM 693 C C . ASN A 1 87 ? 1.109 -7.855 -30.156 1 51.62 87 ASN A C 1
ATOM 695 O O . ASN A 1 87 ? 0.477 -7.215 -29.312 1 51.62 87 ASN A O 1
ATOM 699 N N . ASN A 1 88 ? 0.811 -8.086 -31.5 1 47.34 88 ASN A N 1
ATOM 700 C CA . ASN A 1 88 ? -0.596 -7.785 -31.75 1 47.34 88 ASN A CA 1
ATOM 701 C C . ASN A 1 88 ? -1.507 -8.531 -30.781 1 47.34 88 ASN A C 1
ATOM 703 O O . ASN A 1 88 ? -2.557 -8.016 -30.391 1 47.34 88 ASN A O 1
ATOM 707 N N . MET A 1 89 ? -1.06 -9.695 -30.469 1 45.59 89 MET A N 1
ATOM 708 C CA . MET A 1 89 ? -1.798 -10.531 -29.516 1 45.59 89 MET A CA 1
ATOM 709 C C . MET A 1 89 ? -1.798 -9.914 -28.125 1 45.59 89 MET A C 1
ATOM 711 O O . MET A 1 89 ? -2.764 -10.062 -27.375 1 45.59 89 MET A O 1
ATOM 715 N N . CYS A 1 90 ? -0.706 -9.18 -27.938 1 53.25 90 CYS A N 1
ATOM 716 C CA . CYS A 1 90 ? -0.605 -8.547 -26.625 1 53.25 90 CYS A CA 1
ATOM 717 C C . CYS A 1 90 ? -1.622 -7.426 -26.484 1 53.25 90 CYS A C 1
ATOM 719 O O . CYS A 1 90 ? -2.076 -7.129 -25.375 1 53.25 90 CYS A O 1
ATOM 721 N N . GLU A 1 91 ? -2.119 -7.062 -27.688 1 62.84 91 GLU A N 1
ATOM 722 C CA . GLU A 1 91 ? -3.143 -6.027 -27.578 1 62.84 91 GLU A CA 1
ATOM 723 C C . GLU A 1 91 ? -4.504 -6.629 -27.234 1 62.84 91 GLU A C 1
ATOM 725 O O . GLU A 1 91 ? -5.352 -5.961 -26.641 1 62.84 91 GLU A O 1
ATOM 730 N N . THR A 1 92 ? -4.594 -7.938 -27.484 1 78.06 92 THR A N 1
ATOM 731 C CA . THR A 1 92 ? -5.926 -8.508 -27.297 1 78.06 92 THR A CA 1
ATOM 732 C C . THR A 1 92 ? -5.914 -9.531 -26.156 1 78.06 92 THR A C 1
ATOM 734 O O . THR A 1 92 ? -6.914 -10.211 -25.922 1 78.06 92 THR A O 1
ATOM 737 N N . SER A 1 93 ? -4.727 -9.688 -25.609 1 85 93 SER A N 1
ATOM 738 C CA . SER A 1 93 ? -4.664 -10.68 -24.547 1 85 93 SER A CA 1
ATOM 739 C C . SER A 1 93 ? -3.951 -10.125 -23.312 1 85 93 SER A C 1
ATOM 741 O O . SER A 1 93 ? -3.287 -9.094 -23.391 1 85 93 SER A O 1
ATOM 743 N N . THR A 1 94 ? -4.25 -10.742 -22.25 1 85.69 94 THR A N 1
ATOM 744 C CA . THR A 1 94 ? -3.617 -10.398 -20.984 1 85.69 94 THR A CA 1
ATOM 745 C C . THR A 1 94 ? -3.223 -11.648 -20.203 1 85.69 94 THR A C 1
ATOM 747 O O . THR A 1 94 ? -3.568 -12.766 -20.609 1 85.69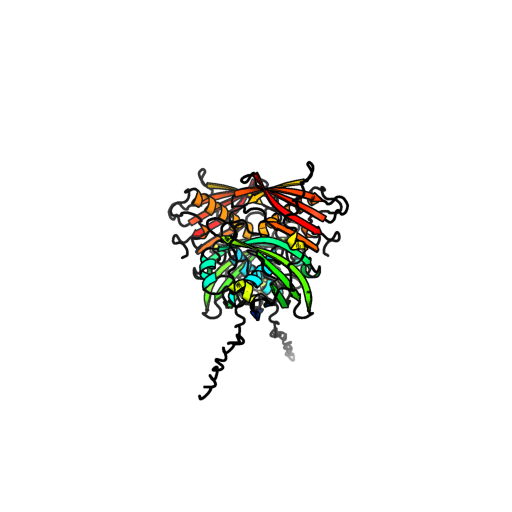 94 THR A O 1
ATOM 750 N N . PHE A 1 95 ? -2.379 -11.492 -19.297 1 88.12 95 PHE A N 1
ATOM 751 C CA . PHE A 1 95 ? -1.97 -12.594 -18.438 1 88.12 95 PHE A CA 1
ATOM 752 C C . PHE A 1 95 ? -2.764 -12.578 -17.125 1 88.12 95 PHE A C 1
ATOM 754 O O . PHE A 1 95 ? -2.928 -11.523 -16.5 1 88.12 95 PHE A O 1
ATOM 761 N N . ILE A 1 96 ? -3.238 -13.727 -16.766 1 89.5 96 ILE A N 1
ATOM 762 C CA . ILE A 1 96 ? -3.867 -13.867 -15.461 1 89.5 96 ILE A CA 1
ATOM 763 C C . ILE A 1 96 ? -3.068 -14.844 -14.609 1 89.5 96 ILE A C 1
ATOM 765 O O . ILE A 1 96 ? -2.545 -15.836 -15.117 1 89.5 96 ILE A O 1
ATOM 769 N N . MET A 1 97 ? -2.898 -14.539 -13.461 1 91.94 97 MET A N 1
ATOM 770 C CA . MET A 1 97 ? -2.199 -15.414 -12.523 1 91.94 97 MET A CA 1
ATOM 771 C C . MET A 1 97 ? -3.107 -16.547 -12.047 1 91.94 97 MET A C 1
ATOM 773 O O . MET A 1 97 ? -4.195 -16.297 -11.531 1 91.94 97 MET A O 1
ATOM 777 N N . LEU A 1 98 ? -2.707 -17.75 -12.18 1 93.62 98 LEU A N 1
ATOM 778 C CA . LEU A 1 98 ? -3.486 -18.906 -11.75 1 93.62 98 LEU A CA 1
ATOM 779 C C . LEU A 1 98 ? -3.055 -19.375 -10.367 1 93.62 98 LEU A C 1
ATOM 781 O O . LEU A 1 98 ? -3.893 -19.766 -9.547 1 93.62 98 LEU A O 1
ATOM 785 N N . LYS A 1 99 ? -1.792 -19.328 -10.203 1 94.94 99 LYS A N 1
ATOM 786 C CA . LYS A 1 99 ? -1.232 -19.797 -8.945 1 94.94 99 LYS A CA 1
ATOM 787 C C . LYS A 1 99 ? 0.082 -19.094 -8.625 1 94.94 99 LYS A C 1
ATOM 789 O O . LYS A 1 99 ? 0.886 -18.828 -9.523 1 94.94 99 LYS A O 1
ATOM 794 N N . MET A 1 100 ? 0.286 -18.781 -7.43 1 95.88 100 MET A N 1
ATOM 795 C CA . MET A 1 100 ? 1.521 -18.203 -6.926 1 95.88 100 MET A CA 1
ATOM 796 C C . MET A 1 100 ? 1.937 -18.844 -5.605 1 95.88 100 MET A C 1
ATOM 798 O O . MET A 1 100 ? 1.1 -19.062 -4.73 1 95.88 100 MET A O 1
ATOM 802 N N . ILE A 1 101 ? 3.184 -19.156 -5.473 1 96.5 101 ILE A N 1
ATOM 803 C CA . ILE A 1 101 ? 3.699 -19.797 -4.262 1 96.5 101 ILE A CA 1
ATOM 804 C C . ILE A 1 101 ? 4.961 -19.062 -3.797 1 96.5 101 ILE A C 1
ATOM 806 O O . ILE A 1 101 ? 5.922 -18.938 -4.555 1 96.5 101 ILE A O 1
ATOM 810 N N . LEU A 1 102 ? 4.879 -18.469 -2.664 1 97.38 102 LEU A N 1
ATOM 811 C CA . LEU A 1 102 ? 6.133 -18.203 -1.97 1 97.38 102 LEU A CA 1
ATOM 812 C C . LEU A 1 102 ? 6.688 -19.469 -1.339 1 97.38 102 LEU A C 1
ATOM 814 O O . LEU A 1 102 ? 6.34 -19.812 -0.206 1 97.38 102 LEU A O 1
ATOM 818 N N . ASN A 1 103 ? 7.523 -20.078 -2.061 1 97.31 103 ASN A N 1
ATOM 819 C CA . ASN A 1 103 ? 7.973 -21.453 -1.792 1 97.31 103 ASN A CA 1
ATOM 820 C C . ASN A 1 103 ? 9.016 -21.484 -0.676 1 97.31 103 ASN A C 1
ATOM 822 O O . ASN A 1 103 ? 9.211 -22.516 -0.043 1 97.31 103 ASN A O 1
ATOM 826 N N . TYR A 1 104 ? 9.672 -20.453 -0.507 1 97.25 104 TYR A N 1
ATOM 827 C CA . TYR A 1 104 ? 10.664 -20.281 0.542 1 97.25 104 TYR A CA 1
ATOM 828 C C . TYR A 1 104 ? 10.758 -18.812 0.966 1 97.25 104 TYR A C 1
ATOM 830 O O . TYR A 1 104 ? 10.828 -17.922 0.119 1 97.25 104 TYR A O 1
ATOM 838 N N . ILE A 1 105 ? 10.719 -18.625 2.264 1 97.81 105 ILE A N 1
ATOM 839 C CA . ILE A 1 105 ? 10.922 -17.297 2.822 1 97.81 105 ILE A CA 1
ATOM 840 C C . ILE A 1 105 ? 11.938 -17.359 3.961 1 97.81 105 ILE A C 1
ATOM 842 O O . ILE A 1 105 ? 11.68 -17.969 4.996 1 97.81 105 ILE A O 1
ATOM 846 N N . ASN A 1 106 ? 13.031 -16.719 3.766 1 96.56 106 ASN A N 1
ATOM 847 C CA . ASN A 1 106 ? 14.031 -16.578 4.82 1 96.56 106 ASN A CA 1
ATOM 848 C C . ASN A 1 106 ? 13.531 -15.672 5.945 1 96.56 106 ASN A C 1
ATOM 850 O O . ASN A 1 106 ? 13.117 -14.539 5.699 1 96.56 106 ASN A O 1
ATOM 854 N N . PRO A 1 107 ? 13.594 -16.125 7.172 1 92.88 107 PRO A N 1
ATOM 855 C CA . PRO A 1 107 ? 13.094 -15.312 8.289 1 92.88 107 PRO A CA 1
ATOM 856 C C . PRO A 1 107 ? 13.789 -13.961 8.391 1 92.88 107 PRO A C 1
ATOM 858 O O . PRO A 1 107 ? 13.258 -13.031 9.008 1 92.88 107 PRO A O 1
ATOM 861 N N . LYS A 1 108 ? 14.883 -13.789 7.797 1 92.88 108 LYS A N 1
ATOM 862 C CA . LYS A 1 108 ? 15.633 -12.539 7.836 1 92.88 108 LYS A CA 1
ATOM 863 C C . LYS A 1 108 ? 14.836 -11.398 7.191 1 92.88 108 LYS A C 1
ATOM 865 O O . LYS A 1 108 ? 15.047 -10.227 7.516 1 92.88 108 LYS A O 1
ATOM 870 N N . VAL A 1 109 ? 13.961 -11.758 6.297 1 94.19 109 VAL A N 1
ATOM 871 C CA . VAL A 1 109 ? 13.203 -10.734 5.586 1 94.19 109 VAL A CA 1
ATOM 872 C C . VAL A 1 109 ? 12.352 -9.945 6.57 1 94.19 109 VAL A C 1
ATOM 874 O O . VAL A 1 109 ? 12.102 -8.75 6.371 1 94.19 109 VAL A O 1
ATOM 877 N N . TYR A 1 110 ? 11.977 -10.602 7.684 1 93.75 110 TYR A N 1
ATOM 878 C CA . TYR A 1 110 ? 11.109 -9.984 8.68 1 93.75 110 TYR A CA 1
ATOM 879 C C . TYR A 1 110 ? 11.914 -9.125 9.641 1 93.75 110 TYR A C 1
ATOM 881 O O . TYR A 1 110 ? 11.383 -8.617 10.633 1 93.75 110 TYR A O 1
ATOM 889 N N . GLN A 1 111 ? 13.148 -8.93 9.344 1 91.06 111 GLN A N 1
ATOM 890 C CA . GLN A 1 111 ? 13.992 -8.047 10.141 1 91.06 111 GLN A CA 1
ATOM 891 C C . GLN A 1 111 ? 14.289 -6.75 9.391 1 91.06 111 GLN A C 1
ATOM 893 O O . GLN A 1 111 ? 14.781 -5.789 9.984 1 91.06 111 GLN A O 1
ATOM 898 N N . PHE A 1 112 ? 13.93 -6.75 8.141 1 90.56 112 PHE A N 1
ATOM 899 C CA . PHE A 1 112 ? 14.234 -5.586 7.316 1 90.56 112 PHE A CA 1
ATOM 900 C C . PHE A 1 112 ? 13.117 -4.547 7.422 1 90.56 112 PHE A C 1
ATOM 902 O O . PHE A 1 112 ? 11.945 -4.898 7.512 1 90.56 112 PHE A O 1
ATOM 909 N N . ASP A 1 113 ? 13.555 -3.297 7.438 1 85.81 113 ASP A N 1
ATOM 910 C CA . ASP A 1 113 ? 12.625 -2.176 7.301 1 85.81 113 ASP A CA 1
ATOM 911 C C . ASP A 1 113 ? 13.148 -1.16 6.281 1 85.81 113 ASP A C 1
ATOM 913 O O . ASP A 1 113 ? 14.148 -1.401 5.613 1 85.81 113 ASP A O 1
ATOM 917 N N . TYR A 1 114 ? 12.414 -0.066 6.066 1 81.88 114 TYR A N 1
ATOM 918 C CA . TYR A 1 114 ? 12.703 0.881 4.992 1 81.88 114 TYR A CA 1
ATOM 919 C C . TYR A 1 114 ? 14 1.638 5.266 1 81.88 114 TYR A C 1
ATOM 921 O O . TYR A 1 114 ? 14.539 2.291 4.371 1 81.88 114 TYR A O 1
ATOM 929 N N . LEU A 1 115 ? 14.547 1.514 6.449 1 78.5 115 LEU A N 1
ATOM 930 C CA . LEU A 1 115 ? 15.758 2.246 6.801 1 78.5 115 LEU A CA 1
ATOM 931 C C . LEU A 1 115 ? 17 1.414 6.504 1 78.5 115 LEU A C 1
ATOM 933 O O . LEU A 1 115 ? 18.109 1.94 6.484 1 78.5 115 LEU A O 1
ATOM 937 N N . ASP A 1 116 ? 16.828 0.149 6.273 1 78.19 116 ASP A N 1
ATOM 938 C CA . ASP A 1 116 ? 17.953 -0.744 6.051 1 78.19 116 ASP A CA 1
ATOM 939 C C . ASP A 1 116 ? 18.562 -0.522 4.668 1 78.19 116 ASP A C 1
ATOM 941 O O . ASP A 1 116 ? 17.859 -0.599 3.654 1 78.19 116 ASP A O 1
ATOM 945 N N . PRO A 1 117 ? 19.781 -0.256 4.664 1 79 117 PRO A N 1
ATOM 946 C CA . PRO A 1 117 ? 20.469 -0.087 3.375 1 79 117 PRO A CA 1
ATOM 947 C C . PRO A 1 117 ? 20.828 -1.417 2.723 1 79 117 PRO A C 1
ATOM 949 O O . PRO A 1 117 ? 22.016 -1.667 2.447 1 79 117 PRO A O 1
ATOM 952 N N . ILE A 1 118 ? 19.922 -2.182 2.375 1 86.06 118 ILE A N 1
ATOM 953 C CA . ILE A 1 118 ? 20.172 -3.514 1.839 1 86.06 118 ILE A CA 1
ATOM 954 C C . ILE A 1 118 ? 20.141 -3.471 0.313 1 86.06 118 ILE A C 1
ATOM 956 O O . ILE A 1 118 ? 19.328 -2.754 -0.278 1 86.06 118 ILE A O 1
ATOM 960 N N . ASN A 1 119 ? 21.141 -4.145 -0.208 1 90.12 119 ASN A N 1
ATOM 961 C CA . ASN A 1 119 ? 21.141 -4.367 -1.649 1 90.12 119 ASN A CA 1
ATOM 962 C C . ASN A 1 119 ? 20.484 -5.695 -2.016 1 90.12 119 ASN A C 1
ATOM 964 O O . ASN A 1 119 ? 20.797 -6.73 -1.43 1 90.12 119 ASN A O 1
ATOM 968 N N . LEU A 1 120 ? 19.625 -5.57 -2.998 1 93.19 120 LEU A N 1
ATOM 969 C CA . LEU A 1 120 ? 18.844 -6.754 -3.332 1 93.19 120 LEU A CA 1
ATOM 970 C C . LEU A 1 120 ? 18.953 -7.086 -4.816 1 93.19 120 LEU A C 1
ATOM 972 O O . LEU A 1 120 ? 19.078 -6.184 -5.652 1 93.19 120 LEU A O 1
ATOM 976 N N . THR A 1 121 ? 18.969 -8.32 -5.082 1 95.75 121 THR A N 1
ATOM 977 C CA . THR A 1 121 ? 18.906 -8.844 -6.441 1 95.75 121 THR A CA 1
ATOM 978 C C . THR A 1 121 ? 17.688 -9.727 -6.633 1 95.75 121 THR A C 1
ATOM 980 O O . THR A 1 121 ? 17.422 -10.617 -5.82 1 95.75 121 THR A O 1
ATOM 983 N N . VAL A 1 122 ? 16.953 -9.461 -7.676 1 96.56 122 VAL A N 1
ATOM 984 C CA . VAL A 1 122 ? 15.836 -10.312 -8.062 1 96.56 122 VAL A CA 1
ATOM 985 C C . VAL A 1 122 ? 16.156 -11.031 -9.367 1 96.56 122 VAL A C 1
ATOM 987 O O . VAL A 1 122 ? 16.531 -10.398 -10.359 1 96.56 122 VAL A O 1
ATOM 990 N N . THR A 1 123 ? 16.047 -12.305 -9.328 1 97.56 123 THR A N 1
ATOM 991 C CA . THR A 1 123 ? 16.188 -13.07 -10.562 1 97.56 123 THR A CA 1
ATOM 992 C C . THR A 1 123 ? 14.859 -13.688 -10.969 1 97.56 123 THR A C 1
ATOM 994 O O . THR A 1 123 ? 14.062 -14.086 -10.117 1 97.56 123 THR A O 1
ATOM 997 N N . LYS A 1 124 ? 14.641 -13.758 -12.211 1 96.38 124 LYS A N 1
ATOM 998 C CA . LYS A 1 124 ? 13.445 -14.367 -12.781 1 96.38 124 LYS A CA 1
ATOM 999 C C . LYS A 1 124 ? 13.797 -15.32 -13.922 1 96.38 124 LYS A C 1
ATOM 1001 O O . LYS A 1 124 ? 14.453 -14.922 -14.883 1 96.38 124 LYS A O 1
ATOM 1006 N N . GLU A 1 125 ? 13.367 -16.484 -13.789 1 96.56 125 GLU A N 1
ATOM 1007 C CA . GLU A 1 125 ? 13.648 -17.516 -14.781 1 96.56 125 GLU A CA 1
ATOM 1008 C C . GLU A 1 125 ? 12.359 -18.109 -15.336 1 96.56 125 GLU A C 1
ATOM 1010 O O . GLU A 1 125 ? 11.469 -18.5 -14.57 1 96.56 125 GLU A O 1
ATOM 1015 N N . LEU A 1 126 ? 12.336 -18.234 -16.625 1 95.81 126 LEU A N 1
ATOM 1016 C CA . LEU A 1 126 ? 11.195 -18.844 -17.297 1 95.81 126 LEU A CA 1
ATOM 1017 C C . LEU A 1 126 ? 11.336 -20.359 -17.359 1 95.81 126 LEU A C 1
ATOM 1019 O O . LEU A 1 126 ? 12.422 -20.875 -17.625 1 95.81 126 LEU A O 1
ATOM 1023 N N . CYS A 1 127 ? 10.266 -21.047 -17.094 1 96.56 127 CYS A N 1
ATOM 1024 C CA . CYS A 1 127 ? 10.188 -22.484 -17.328 1 96.56 127 CYS A CA 1
ATOM 1025 C C . CYS A 1 127 ? 9.656 -22.781 -18.719 1 96.56 127 CYS A C 1
ATOM 1027 O O . CYS A 1 127 ? 9.219 -21.875 -19.438 1 96.56 127 CYS A O 1
ATOM 1029 N N . GLU A 1 128 ? 9.766 -24.078 -19.078 1 92.81 128 GLU A N 1
ATOM 1030 C CA . GLU A 1 128 ? 9.188 -24.453 -20.359 1 92.81 128 GLU A CA 1
ATOM 1031 C C . GLU A 1 128 ? 7.73 -24.016 -20.469 1 92.81 128 GLU A C 1
ATOM 1033 O O . GLU A 1 128 ? 6.902 -24.375 -19.625 1 92.81 128 GLU A O 1
ATOM 1038 N N . PRO A 1 129 ? 7.441 -23.25 -21.484 1 93.44 129 PRO A N 1
ATOM 1039 C CA . PRO A 1 129 ? 6.066 -22.766 -21.609 1 93.44 129 PRO A CA 1
ATOM 1040 C C . PRO A 1 129 ? 5.074 -23.875 -21.953 1 93.44 129 PRO A C 1
ATOM 1042 O O . PRO A 1 129 ? 5.414 -24.828 -22.672 1 93.44 129 PRO A O 1
ATOM 1045 N N . GLY A 1 130 ? 3.891 -23.766 -21.359 1 92.56 130 GLY A N 1
ATOM 1046 C CA . GLY A 1 130 ? 2.783 -24.594 -21.812 1 92.56 130 GLY A CA 1
ATOM 1047 C C . GLY A 1 130 ? 2.133 -24.078 -23.078 1 92.56 130 GLY A C 1
ATOM 1048 O O . GLY A 1 130 ? 2.748 -23.328 -23.844 1 92.56 130 GLY A O 1
ATOM 1049 N N . THR A 1 131 ? 0.939 -24.641 -23.328 1 92.5 131 THR A N 1
ATOM 1050 C CA . THR A 1 131 ? 0.242 -24.219 -24.547 1 92.5 131 THR A CA 1
ATOM 1051 C C . THR A 1 131 ? -0.165 -22.75 -24.453 1 92.5 131 THR A C 1
ATOM 1053 O O . THR A 1 131 ? 0.027 -21.984 -25.406 1 92.5 131 THR A O 1
ATOM 1056 N N . SER A 1 132 ? -0.751 -22.406 -23.328 1 93.44 132 SER A N 1
ATOM 1057 C CA . SER A 1 132 ? -1.188 -21.031 -23.125 1 93.44 132 SER A CA 1
ATOM 1058 C C . SER A 1 132 ? -0.672 -20.469 -21.812 1 93.44 132 SER A C 1
ATOM 1060 O O . SER A 1 132 ? -1.045 -19.359 -21.406 1 93.44 132 SER A O 1
ATOM 1062 N N . THR A 1 133 ? 0.188 -21.344 -21.141 1 93.38 133 THR A N 1
ATOM 1063 C CA . THR A 1 133 ? 0.64 -20.953 -19.812 1 93.38 133 THR A CA 1
ATOM 1064 C C . THR A 1 133 ? 2.154 -20.766 -19.781 1 93.38 133 THR A C 1
ATOM 1066 O O . THR A 1 133 ? 2.861 -21.266 -20.672 1 93.38 133 THR A O 1
ATOM 1069 N N . HIS A 1 134 ? 2.596 -20.031 -18.906 1 93.44 134 HIS A N 1
ATOM 1070 C CA . HIS A 1 134 ? 4.016 -19.953 -18.578 1 93.44 134 HIS A CA 1
ATOM 1071 C C . HIS A 1 134 ? 4.23 -19.891 -17.062 1 93.44 134 HIS A C 1
ATOM 1073 O O . HIS A 1 134 ? 3.35 -19.453 -16.328 1 93.44 134 HIS A O 1
ATOM 1079 N N . SER A 1 135 ? 5.301 -20.453 -16.625 1 95.62 135 SER A N 1
ATOM 1080 C CA . SER A 1 135 ? 5.68 -20.453 -15.211 1 95.62 135 SER A CA 1
ATOM 1081 C C . SER A 1 135 ? 7.074 -19.859 -15.016 1 95.62 135 SER A C 1
ATOM 1083 O O . SER A 1 135 ? 7.926 -19.953 -15.898 1 95.62 135 SER A O 1
ATOM 1085 N N . THR A 1 136 ? 7.234 -19.188 -13.938 1 96.06 136 THR A N 1
ATOM 1086 C CA . THR A 1 136 ? 8.508 -18.562 -13.633 1 96.06 136 THR A CA 1
ATOM 1087 C C . THR A 1 136 ? 8.961 -18.906 -12.219 1 96.06 136 THR A C 1
ATOM 1089 O O . THR A 1 136 ? 8.125 -19.188 -11.352 1 96.06 136 THR A O 1
ATOM 1092 N N . VAL A 1 137 ? 10.211 -18.938 -12.031 1 97.19 137 VAL A N 1
ATOM 1093 C CA . VAL A 1 137 ? 10.867 -18.984 -10.734 1 97.19 137 VAL A CA 1
ATOM 1094 C C . VAL A 1 137 ? 11.57 -17.656 -10.461 1 97.19 137 VAL A C 1
ATOM 1096 O O . VAL A 1 137 ? 12.477 -17.25 -11.195 1 97.19 137 VAL A O 1
ATOM 1099 N N . THR A 1 138 ? 11.102 -16.984 -9.453 1 97.56 138 THR A N 1
ATOM 1100 C CA . THR A 1 138 ? 11.695 -15.703 -9.055 1 97.56 138 THR A CA 1
ATOM 1101 C C . THR A 1 138 ? 12.398 -15.836 -7.711 1 97.56 138 THR A C 1
ATOM 1103 O O . THR A 1 138 ? 11.852 -16.406 -6.766 1 97.56 138 THR A O 1
ATOM 1106 N N . LYS A 1 139 ? 13.57 -15.32 -7.66 1 98.19 139 LYS A N 1
ATOM 1107 C CA . LYS A 1 139 ? 14.336 -15.359 -6.414 1 98.19 139 LYS A CA 1
ATOM 1108 C C . LYS A 1 139 ? 14.734 -13.953 -5.973 1 98.19 139 LYS A C 1
ATOM 1110 O O . LYS A 1 139 ? 15.109 -13.117 -6.801 1 98.19 139 LYS A O 1
ATOM 1115 N N . LEU A 1 140 ? 14.508 -13.688 -4.746 1 97.69 140 LEU A N 1
ATOM 1116 C CA . LEU A 1 140 ? 15.062 -12.508 -4.09 1 97.69 140 LEU A CA 1
ATOM 1117 C C . LEU A 1 140 ? 16.328 -12.852 -3.32 1 97.69 140 LEU A C 1
ATOM 1119 O O . LEU A 1 140 ? 16.312 -13.719 -2.443 1 97.69 140 LEU A O 1
ATOM 1123 N N . ILE A 1 141 ? 17.375 -12.164 -3.586 1 97.94 141 ILE A N 1
ATOM 1124 C CA . ILE A 1 141 ? 18.688 -12.492 -3.047 1 97.94 141 ILE A CA 1
ATOM 1125 C C . ILE A 1 141 ? 19.312 -11.258 -2.408 1 97.94 141 ILE A C 1
ATOM 1127 O O . ILE A 1 141 ? 19.203 -10.156 -2.949 1 97.94 141 ILE A O 1
ATOM 1131 N N . HIS A 1 142 ? 19.844 -11.484 -1.229 1 96.25 142 HIS A N 1
ATOM 1132 C CA . HIS A 1 142 ? 20.719 -10.445 -0.67 1 96.25 142 HIS A CA 1
ATOM 1133 C C . HIS A 1 142 ? 21.984 -10.281 -1.494 1 96.25 142 HIS A C 1
ATOM 1135 O O . HIS A 1 142 ? 22.859 -11.156 -1.479 1 96.25 142 HIS A O 1
ATOM 1141 N N . SER A 1 143 ? 22.141 -9.141 -2.1 1 93.81 143 SER A N 1
ATOM 1142 C CA . SER A 1 143 ? 23.203 -8.977 -3.098 1 93.81 143 SER A CA 1
ATOM 1143 C C . SER A 1 143 ? 24.578 -9.109 -2.471 1 93.81 143 SER A C 1
ATOM 1145 O O . SER A 1 143 ? 25.484 -9.68 -3.076 1 93.81 143 SER A O 1
ATOM 1147 N N . ASP A 1 144 ? 24.766 -8.586 -1.321 1 92.69 144 ASP A N 1
ATOM 1148 C CA . ASP A 1 144 ? 26.078 -8.531 -0.685 1 92.69 144 ASP A CA 1
ATOM 1149 C C . ASP A 1 144 ? 26.5 -9.898 -0.15 1 92.69 144 ASP A C 1
ATOM 1151 O O . ASP A 1 144 ? 27.672 -10.273 -0.223 1 92.69 144 ASP A O 1
ATOM 1155 N N . THR A 1 145 ? 25.562 -10.68 0.331 1 95.12 145 THR A N 1
ATOM 1156 C CA . THR A 1 145 ? 25.906 -11.945 0.98 1 95.12 145 THR A CA 1
ATOM 1157 C C . THR A 1 145 ? 25.625 -13.117 0.051 1 95.12 145 THR A C 1
ATOM 1159 O O . THR A 1 145 ? 26.109 -14.227 0.275 1 95.12 145 THR A O 1
ATOM 1162 N N . GLY A 1 146 ? 24.734 -12.93 -0.914 1 96.31 146 GLY A N 1
ATOM 1163 C CA . GLY A 1 146 ? 24.328 -14.016 -1.799 1 96.31 146 GLY A CA 1
ATOM 1164 C C . GLY A 1 146 ? 23.25 -14.898 -1.202 1 96.31 146 GLY A C 1
ATOM 1165 O O . GLY A 1 146 ? 22.828 -15.875 -1.824 1 96.31 146 GLY A O 1
ATOM 1166 N N . GLU A 1 147 ? 22.812 -14.516 -0.128 1 97.44 147 GLU A N 1
ATOM 1167 C CA . GLU A 1 147 ? 21.828 -15.328 0.587 1 97.44 147 GLU A CA 1
ATOM 1168 C C . GLU A 1 147 ? 20.453 -15.25 -0.082 1 97.44 147 GLU A C 1
ATOM 1170 O O . GLU A 1 147 ? 20 -14.164 -0.447 1 97.44 147 GLU A O 1
ATOM 1175 N N . LEU A 1 148 ? 19.844 -16.469 -0.264 1 98.5 148 LEU A N 1
ATOM 1176 C CA . LEU A 1 148 ? 18.469 -16.516 -0.774 1 98.5 148 LEU A CA 1
ATOM 1177 C C . LEU A 1 148 ? 17.484 -16.031 0.283 1 98.5 148 LEU A C 1
ATOM 1179 O O . LEU A 1 148 ? 17.438 -16.562 1.392 1 98.5 148 LEU A O 1
ATOM 1183 N N . LEU A 1 149 ? 16.688 -15.031 -0.04 1 97.75 149 LEU A N 1
ATOM 1184 C CA . LEU A 1 149 ? 15.719 -14.469 0.889 1 97.75 149 LEU A CA 1
ATOM 1185 C C . LEU A 1 149 ? 14.32 -15.008 0.61 1 97.75 149 LEU A C 1
ATOM 1187 O O . LEU A 1 149 ? 13.586 -15.359 1.539 1 97.75 149 LEU A O 1
ATOM 1191 N N . VAL A 1 150 ? 13.953 -15.047 -0.671 1 98.25 150 VAL A N 1
ATOM 1192 C CA . VAL A 1 150 ? 12.625 -15.523 -1.042 1 98.25 150 VAL A CA 1
ATOM 1193 C C . VAL A 1 150 ? 12.688 -16.25 -2.385 1 98.25 150 VAL A C 1
ATOM 1195 O O . VAL A 1 150 ? 13.43 -15.844 -3.281 1 98.25 150 VAL A O 1
ATOM 1198 N N . GLU A 1 151 ? 11.992 -17.297 -2.527 1 98.31 151 GLU A N 1
ATOM 1199 C CA . GLU A 1 151 ? 11.711 -17.922 -3.812 1 98.31 151 GLU A CA 1
ATOM 1200 C C . GLU A 1 151 ? 10.211 -17.922 -4.113 1 98.31 151 GLU A C 1
ATOM 1202 O O . GLU A 1 151 ? 9.406 -18.375 -3.289 1 98.31 151 GLU A O 1
ATOM 1207 N N . ARG A 1 152 ? 9.867 -17.438 -5.203 1 97.75 152 ARG A N 1
ATOM 1208 C CA . ARG A 1 152 ? 8.477 -17.406 -5.621 1 97.75 152 ARG A CA 1
ATOM 1209 C C . ARG A 1 152 ? 8.273 -18.172 -6.922 1 97.75 152 ARG A C 1
ATOM 1211 O O . ARG A 1 152 ? 9.039 -18.016 -7.871 1 97.75 152 ARG A O 1
ATOM 1218 N N . LEU A 1 153 ? 7.312 -19.016 -6.949 1 97.06 153 LEU A N 1
ATOM 1219 C CA . LEU A 1 153 ? 6.84 -19.719 -8.133 1 97.06 153 LEU A CA 1
ATOM 1220 C C . LEU A 1 153 ? 5.5 -19.156 -8.602 1 97.06 153 LEU A C 1
ATOM 1222 O O . LEU A 1 153 ? 4.625 -18.859 -7.785 1 97.06 153 LEU A O 1
ATOM 1226 N N . ALA A 1 154 ? 5.398 -18.969 -9.875 1 96.12 154 ALA A N 1
ATOM 1227 C CA . ALA A 1 154 ? 4.145 -18.422 -10.391 1 96.12 154 ALA A CA 1
ATOM 1228 C C . ALA A 1 154 ? 3.76 -19.078 -11.711 1 96.12 154 ALA A C 1
ATOM 1230 O O . ALA A 1 154 ? 4.625 -19.391 -12.539 1 96.12 154 ALA A O 1
ATOM 1231 N N . LYS A 1 155 ? 2.553 -19.344 -11.844 1 95.88 155 LYS A N 1
ATOM 1232 C CA . LYS A 1 155 ? 1.965 -19.844 -13.086 1 95.88 155 LYS A CA 1
ATOM 1233 C C . LYS A 1 155 ? 0.903 -18.875 -13.617 1 95.88 155 LYS A C 1
ATOM 1235 O O . LYS A 1 155 ? -0.048 -18.547 -12.906 1 95.88 155 LYS A O 1
ATOM 1240 N N . LEU A 1 156 ? 1.06 -18.406 -14.805 1 93.94 156 LEU A N 1
ATOM 1241 C CA . LEU A 1 156 ? 0.123 -17.5 -15.453 1 93.94 156 LEU A CA 1
ATOM 1242 C C . LEU A 1 156 ? -0.43 -18.109 -16.734 1 93.94 156 LEU A C 1
ATOM 1244 O O . LEU A 1 156 ? 0.147 -19.062 -17.266 1 93.94 156 LEU A O 1
ATOM 1248 N N . CYS A 1 157 ? -1.528 -17.625 -17.125 1 93.19 157 CYS A N 1
ATOM 1249 C CA . CYS A 1 157 ? -2.168 -18.016 -18.375 1 93.19 157 CYS A CA 1
ATOM 1250 C C . CYS A 1 157 ? -2.486 -16.812 -19.234 1 93.19 157 CYS A C 1
ATOM 1252 O O . CYS A 1 157 ? -2.934 -15.773 -18.734 1 93.19 157 CYS A O 1
ATOM 1254 N N . ARG A 1 158 ? -2.195 -16.953 -20.422 1 91.62 158 ARG A N 1
ATOM 1255 C CA . ARG A 1 158 ? -2.602 -15.938 -21.391 1 91.62 158 ARG A CA 1
ATOM 1256 C C . ARG A 1 158 ? -4.066 -16.109 -21.781 1 91.62 158 ARG A C 1
ATOM 1258 O O . ARG A 1 158 ? -4.48 -17.188 -22.203 1 91.62 158 ARG A O 1
ATOM 1265 N N . VAL A 1 159 ? -4.785 -15.016 -21.656 1 91.19 159 VAL A N 1
ATOM 1266 C CA . VAL A 1 159 ? -6.207 -15.117 -21.953 1 91.19 159 VAL A CA 1
ATOM 1267 C C . VAL A 1 159 ? -6.633 -13.961 -22.844 1 91.19 159 VAL A C 1
ATOM 1269 O O . VAL A 1 159 ? -6.059 -12.875 -22.781 1 91.19 159 VAL A O 1
ATOM 1272 N N . ASP A 1 160 ? -7.648 -14.234 -23.625 1 90.5 160 ASP A N 1
ATOM 1273 C CA . ASP A 1 160 ? -8.242 -13.203 -24.484 1 90.5 160 ASP A CA 1
ATOM 1274 C C . ASP A 1 160 ? -8.992 -12.164 -23.656 1 90.5 160 ASP A C 1
ATOM 1276 O O . ASP A 1 160 ? -9.727 -12.516 -22.734 1 90.5 160 ASP A O 1
ATOM 1280 N N . ASN A 1 161 ? -8.844 -10.961 -23.969 1 85.38 161 ASN A N 1
ATOM 1281 C CA . ASN A 1 161 ? -9.438 -9.875 -23.188 1 85.38 161 ASN A CA 1
ATOM 1282 C C . ASN A 1 161 ? -10.961 -9.898 -23.281 1 85.38 161 ASN A C 1
ATOM 1284 O O . ASN A 1 161 ? -11.648 -9.5 -22.344 1 85.38 161 ASN A O 1
ATOM 1288 N N . GLU A 1 162 ? -11.523 -10.344 -24.328 1 86.56 162 GLU A N 1
ATOM 1289 C CA . GLU A 1 162 ? -12.969 -10.305 -24.562 1 86.56 162 GLU A CA 1
ATOM 1290 C C . GLU A 1 162 ? -13.633 -11.602 -24.094 1 86.56 162 GLU A C 1
ATOM 1292 O O . GLU A 1 162 ? -14.602 -11.57 -23.344 1 86.56 162 GLU A O 1
ATOM 1297 N N . THR A 1 163 ? -13.062 -12.734 -24.484 1 89.12 163 THR A N 1
ATOM 1298 C CA . THR A 1 163 ? -13.711 -14.016 -24.234 1 89.12 163 THR A CA 1
ATOM 1299 C C . THR A 1 163 ? -13.227 -14.625 -22.922 1 89.12 163 THR A C 1
ATOM 1301 O O . THR A 1 163 ? -13.852 -15.547 -22.391 1 89.12 163 THR A O 1
ATOM 1304 N N . HIS A 1 164 ? -12.023 -14.195 -22.469 1 86.5 164 HIS A N 1
ATOM 1305 C CA . HIS A 1 164 ? -11.391 -14.695 -21.25 1 86.5 164 HIS A CA 1
ATOM 1306 C C . HIS A 1 164 ? -11 -16.156 -21.391 1 86.5 164 HIS A C 1
ATOM 1308 O O . HIS A 1 164 ? -10.859 -16.875 -20.406 1 86.5 164 HIS A O 1
ATOM 1314 N N . ARG A 1 165 ? -10.953 -16.531 -22.641 1 91.69 165 ARG A N 1
ATOM 1315 C CA . ARG A 1 165 ? -10.492 -17.891 -22.906 1 91.69 165 ARG A CA 1
ATOM 1316 C C . ARG A 1 165 ? -8.984 -17.906 -23.141 1 91.69 165 ARG A C 1
ATOM 1318 O O . ARG A 1 165 ? -8.406 -16.922 -23.609 1 91.69 165 ARG A O 1
ATOM 1325 N N . PRO A 1 166 ? -8.398 -19.047 -22.828 1 93.12 166 PRO A N 1
ATOM 1326 C CA . PRO A 1 166 ? -6.949 -19.156 -23.031 1 93.12 166 PRO A CA 1
ATOM 1327 C C . PRO A 1 166 ? -6.551 -18.969 -24.5 1 93.12 166 PRO A C 1
ATOM 1329 O O . PRO A 1 166 ? -7.262 -19.406 -25.406 1 93.12 166 PRO A O 1
ATOM 1332 N N . VAL A 1 167 ? -5.484 -18.281 -24.656 1 92.56 167 VAL A N 1
ATOM 1333 C CA . VAL A 1 167 ? -4.91 -18.062 -25.984 1 92.56 167 VAL A CA 1
ATOM 1334 C C . VAL A 1 167 ? -3.58 -18.797 -26.094 1 92.56 167 VAL A C 1
ATOM 1336 O O . VAL A 1 167 ? -2.672 -18.594 -25.297 1 92.56 167 VAL A O 1
ATOM 1339 N N . LYS A 1 168 ? -3.43 -19.531 -27.141 1 92.44 168 LYS A N 1
ATOM 1340 C CA . LYS A 1 168 ? -2.219 -20.312 -27.359 1 92.44 168 LYS A CA 1
ATOM 1341 C C . LYS A 1 168 ? -1.051 -19.422 -27.781 1 92.44 168 LYS A C 1
ATOM 1343 O O . LYS A 1 168 ? -1.244 -18.422 -28.469 1 92.44 168 LYS A O 1
ATOM 1348 N N . TRP A 1 169 ? 0.156 -19.859 -27.344 1 89.94 169 TRP A N 1
ATOM 1349 C CA . TRP A 1 169 ? 1.367 -19.219 -27.844 1 89.94 169 TRP A CA 1
ATOM 1350 C C . TRP A 1 169 ? 1.593 -19.562 -29.312 1 89.94 169 TRP A C 1
ATOM 1352 O O . TRP A 1 169 ? 1.189 -20.641 -29.781 1 89.94 169 TRP A O 1
ATOM 1362 N N . SER A 1 170 ? 2.256 -18.703 -29.984 1 87.25 170 SER A N 1
ATOM 1363 C CA . SER A 1 170 ? 2.592 -18.969 -31.391 1 87.25 170 SER A CA 1
ATOM 1364 C C . SER A 1 170 ? 3.662 -20.047 -31.5 1 87.25 170 SER A C 1
ATOM 1366 O O . SER A 1 170 ? 4.426 -20.266 -30.562 1 87.25 170 SER A O 1
ATOM 1368 N N . PRO A 1 171 ? 3.66 -20.703 -32.656 1 89.38 171 PRO A N 1
ATOM 1369 C CA . PRO A 1 171 ? 4.746 -21.656 -32.875 1 89.38 171 PRO A CA 1
ATOM 1370 C C . PRO A 1 171 ? 6.129 -21.031 -32.719 1 89.38 171 PRO A C 1
ATOM 1372 O O . PRO A 1 171 ? 7.062 -21.672 -32.25 1 89.38 171 PRO A O 1
ATOM 1375 N N . GLN A 1 172 ? 6.25 -19.812 -33.125 1 87.62 172 GLN A N 1
ATOM 1376 C CA . GLN A 1 172 ? 7.512 -19.094 -33 1 87.62 172 GLN A CA 1
ATOM 1377 C C . GLN A 1 172 ? 7.941 -18.953 -31.547 1 87.62 172 GLN A C 1
ATOM 1379 O O . GLN A 1 172 ? 9.125 -19.094 -31.219 1 87.62 172 GLN A O 1
ATOM 1384 N N . PHE A 1 173 ? 7.004 -18.672 -30.719 1 88.88 173 PHE A N 1
ATOM 1385 C CA . PHE A 1 173 ? 7.281 -18.547 -29.297 1 88.88 173 PHE A CA 1
ATOM 1386 C C . PHE A 1 173 ? 7.781 -19.875 -28.734 1 88.88 173 PHE A C 1
ATOM 1388 O O . PHE A 1 173 ? 8.766 -19.906 -27.984 1 88.88 173 PHE A O 1
ATOM 1395 N N . HIS A 1 174 ? 7.152 -20.922 -29.125 1 90.94 174 HIS A N 1
ATOM 1396 C CA . HIS A 1 174 ? 7.562 -22.234 -28.656 1 90.94 174 HIS A CA 1
ATOM 1397 C C . HIS A 1 174 ? 8.953 -22.594 -29.172 1 90.94 174 HIS A C 1
ATOM 1399 O O . HIS A 1 174 ? 9.75 -23.203 -28.453 1 90.94 174 HIS A O 1
ATOM 1405 N N . GLN A 1 175 ? 9.148 -22.25 -30.359 1 91.19 175 GLN A N 1
ATOM 1406 C CA . GLN A 1 175 ? 10.461 -22.516 -30.938 1 91.19 175 GLN A CA 1
ATOM 1407 C C . GLN A 1 175 ? 11.547 -21.734 -30.203 1 91.19 175 GLN A C 1
ATOM 1409 O O . GLN A 1 175 ? 12.617 -22.266 -29.922 1 91.19 175 GLN A O 1
ATOM 1414 N N . MET A 1 176 ? 11.258 -20.516 -29.922 1 90 176 MET A N 1
ATOM 1415 C CA . MET A 1 176 ? 12.203 -19.641 -29.234 1 90 176 MET A CA 1
ATOM 1416 C C . MET A 1 176 ? 12.633 -20.234 -27.906 1 90 176 MET A C 1
ATOM 1418 O O . MET A 1 176 ? 13.789 -20.094 -27.5 1 90 176 MET A O 1
ATOM 1422 N N . PHE A 1 177 ? 11.742 -20.906 -27.266 1 93.88 177 PHE A N 1
ATOM 1423 C CA . PHE A 1 177 ? 12.031 -21.391 -25.922 1 93.88 177 PHE A CA 1
ATOM 1424 C C . PHE A 1 177 ? 12.141 -22.906 -25.906 1 93.88 177 PHE A C 1
ATOM 1426 O O . PHE A 1 177 ? 11.984 -23.531 -24.844 1 93.88 177 PHE A O 1
ATOM 1433 N N . SER A 1 178 ? 12.352 -23.516 -27.016 1 93.19 178 SER A N 1
ATOM 1434 C CA . SER A 1 178 ? 12.469 -24.969 -27.125 1 93.19 178 SER A CA 1
ATOM 1435 C C . SER A 1 178 ? 13.641 -25.5 -26.312 1 93.19 178 SER A C 1
ATOM 1437 O O . SER A 1 178 ? 13.617 -26.641 -25.844 1 93.19 178 SER A O 1
ATOM 1439 N N . HIS A 1 179 ? 14.648 -24.672 -26.125 1 93.81 179 HIS A N 1
ATOM 1440 C CA . HIS A 1 179 ? 15.836 -25.062 -25.375 1 93.81 179 HIS A CA 1
ATOM 1441 C C . HIS A 1 179 ? 15.516 -25.25 -23.891 1 93.81 179 HIS A C 1
ATOM 1443 O O . HIS A 1 179 ? 16.328 -25.797 -23.141 1 93.81 179 HIS A O 1
ATOM 1449 N N . LEU A 1 180 ? 14.312 -24.828 -23.422 1 95 180 LEU A N 1
ATOM 1450 C CA . LEU A 1 180 ? 13.922 -24.938 -22.031 1 95 180 LEU A CA 1
ATOM 1451 C C . LEU A 1 180 ? 13.242 -26.266 -21.75 1 95 180 LEU A C 1
ATOM 1453 O O . LEU A 1 180 ? 12.633 -26.469 -20.703 1 95 180 LEU A O 1
ATOM 1457 N N . LYS A 1 181 ? 13.305 -27.188 -22.594 1 91.69 181 LYS A N 1
ATOM 1458 C CA . LYS A 1 181 ? 12.609 -28.469 -22.5 1 91.69 181 LYS A CA 1
ATOM 1459 C C . LYS A 1 181 ? 12.977 -29.203 -21.219 1 91.69 181 LYS A C 1
ATOM 1461 O O . LYS A 1 181 ? 12.164 -29.953 -20.672 1 91.69 181 LYS A O 1
ATOM 1466 N N . ASP A 1 182 ? 14.148 -28.984 -20.703 1 91 182 ASP A N 1
ATOM 1467 C CA . ASP A 1 182 ? 14.594 -29.672 -19.5 1 91 182 ASP A CA 1
ATOM 1468 C C . ASP A 1 182 ? 14.336 -28.828 -18.25 1 91 182 ASP A C 1
ATOM 1470 O O . ASP A 1 182 ? 14.672 -29.234 -17.141 1 91 182 ASP A O 1
ATOM 1474 N N . ARG A 1 183 ? 13.852 -27.656 -18.328 1 93 183 ARG A N 1
ATOM 1475 C CA . ARG A 1 183 ? 13.445 -26.781 -17.219 1 93 183 ARG A CA 1
ATOM 1476 C C . ARG A 1 183 ? 11.922 -26.75 -17.078 1 93 183 ARG A C 1
ATOM 1478 O O . ARG A 1 183 ? 11.289 -25.734 -17.344 1 93 183 ARG A O 1
ATOM 1485 N N . GLY A 1 184 ? 11.469 -27.891 -16.625 1 89.75 184 GLY A N 1
ATOM 1486 C CA . GLY A 1 184 ? 10.023 -28.016 -16.531 1 89.75 184 GLY A CA 1
ATOM 1487 C C . GLY A 1 184 ? 9.414 -27.203 -15.406 1 89.75 184 GLY A C 1
ATOM 1488 O O . GLY A 1 184 ? 10.125 -26.75 -14.508 1 89.75 184 GLY A O 1
ATOM 1489 N N . MET A 1 185 ? 8.164 -26.969 -15.5 1 89.75 185 MET A N 1
ATOM 1490 C CA . MET A 1 185 ? 7.418 -26.312 -14.43 1 89.75 185 MET A CA 1
ATOM 1491 C C . MET A 1 185 ? 7.531 -27.078 -13.125 1 89.75 185 MET A C 1
ATOM 1493 O O . MET A 1 185 ? 7.402 -28.312 -13.109 1 89.75 185 MET A O 1
ATOM 1497 N N . PRO A 1 186 ? 7.824 -26.391 -12.055 1 91.12 186 PRO A N 1
ATOM 1498 C CA . PRO A 1 186 ? 7.812 -27.078 -10.75 1 91.12 186 PRO A CA 1
ATOM 1499 C C . PRO A 1 186 ? 6.508 -27.828 -10.5 1 91.12 186 PRO A C 1
ATOM 1501 O O . PRO A 1 186 ? 5.426 -27.312 -10.781 1 91.12 186 PRO A O 1
ATOM 1504 N N . LYS A 1 187 ? 6.578 -28.969 -9.93 1 88.5 187 LYS A N 1
ATOM 1505 C CA . LYS A 1 1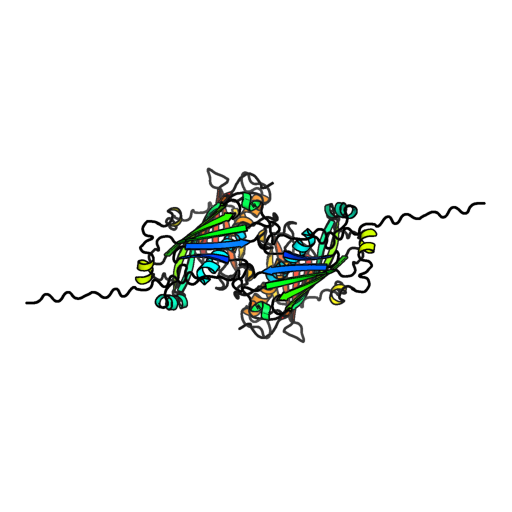87 ? 5.445 -29.875 -9.742 1 88.5 187 LYS A CA 1
ATOM 1506 C C . LYS A 1 187 ? 4.359 -29.219 -8.891 1 88.5 187 LYS A C 1
ATOM 1508 O O . LYS A 1 187 ? 3.168 -29.453 -9.117 1 88.5 187 LYS A O 1
ATOM 1513 N N . VAL A 1 188 ? 4.738 -28.422 -7.969 1 88.56 188 VAL A N 1
ATOM 1514 C CA . VAL A 1 188 ? 3.809 -27.812 -7.023 1 88.56 188 VAL A CA 1
ATOM 1515 C C . VAL A 1 188 ? 2.898 -26.828 -7.754 1 88.56 188 VAL A C 1
ATOM 1517 O O . VAL A 1 188 ? 1.846 -26.453 -7.238 1 88.56 188 VAL A O 1
ATOM 1520 N N . LEU A 1 189 ? 3.289 -26.422 -8.938 1 91.12 189 LEU A N 1
ATOM 1521 C CA . LEU A 1 189 ? 2.471 -25.516 -9.727 1 91.12 189 LEU A CA 1
ATOM 1522 C C . LEU A 1 189 ? 1.491 -26.281 -10.609 1 91.12 189 LEU A C 1
ATOM 1524 O O . LEU A 1 189 ? 0.535 -25.703 -11.133 1 91.12 189 LEU A O 1
ATOM 1528 N N .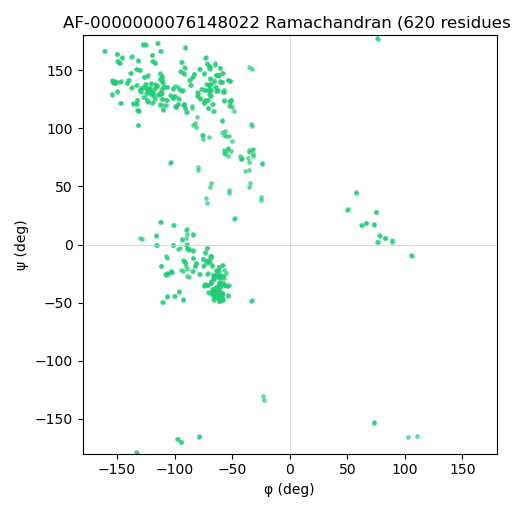 LYS A 1 190 ? 1.872 -27.531 -10.961 1 77 190 LYS A N 1
ATOM 1529 C CA . LYS A 1 190 ? 1.038 -28.344 -11.836 1 77 190 LYS A CA 1
ATOM 1530 C C . LYS A 1 190 ? -0.326 -28.609 -11.211 1 77 190 LYS A C 1
ATOM 1532 O O . LYS A 1 190 ? -1.344 -28.641 -11.906 1 77 190 LYS A O 1
ATOM 1537 N N . LYS A 1 191 ? -0.341 -29.062 -9.891 1 60.34 191 LYS A N 1
ATOM 1538 C CA . LYS A 1 191 ? -1.58 -29.547 -9.281 1 60.34 191 LYS A CA 1
ATOM 1539 C C . LYS A 1 191 ? -2.535 -28.391 -9 1 60.34 191 LYS A C 1
ATOM 1541 O O . LYS A 1 191 ? -3.012 -28.234 -7.871 1 60.34 191 LYS A O 1
ATOM 1546 N N . THR A 1 192 ? -2.572 -27.453 -9.805 1 54.75 192 THR A N 1
ATOM 1547 C CA . THR A 1 192 ? -3.562 -26.406 -9.602 1 54.75 192 THR A CA 1
ATOM 1548 C C . THR A 1 192 ? -4.969 -27 -9.523 1 54.75 192 THR A C 1
ATOM 1550 O O . THR A 1 192 ? -5.867 -26.391 -8.938 1 54.75 192 THR A O 1
ATOM 1553 N N . SER A 1 193 ? -5.086 -28.234 -10.172 1 52.34 193 SER A N 1
ATOM 1554 C CA . SER A 1 193 ? -6.434 -28.781 -10.234 1 52.34 193 SER A CA 1
ATOM 1555 C C . SER A 1 193 ? -6.746 -29.641 -9.008 1 52.34 193 SER A C 1
ATOM 1557 O O . SER A 1 193 ? -7.723 -30.391 -8.992 1 52.34 193 SER A O 1
ATOM 1559 N N . THR A 1 194 ? -5.836 -29.594 -8.023 1 58.97 194 THR A N 1
ATOM 1560 C CA . THR A 1 194 ? -6.309 -30.328 -6.859 1 58.97 194 THR A CA 1
ATOM 1561 C C . THR A 1 194 ? -7.555 -29.688 -6.27 1 58.97 194 THR A C 1
ATOM 1563 O O . THR A 1 194 ? -7.637 -28.453 -6.176 1 58.97 194 THR A O 1
ATOM 1566 N N . PRO A 1 195 ? -8.445 -30.531 -6.043 1 72.5 195 PRO A N 1
ATOM 1567 C CA . PRO A 1 195 ? -9.68 -29.984 -5.477 1 72.5 195 PRO A CA 1
ATOM 1568 C C . PRO A 1 195 ? -9.414 -29.094 -4.266 1 72.5 195 PRO A C 1
ATOM 1570 O O . PRO A 1 195 ? -8.578 -29.406 -3.424 1 72.5 195 PRO A O 1
ATOM 1573 N N . ILE A 1 196 ? -9.859 -27.953 -4.316 1 81.5 196 ILE A N 1
ATOM 1574 C CA . ILE A 1 196 ? -9.852 -27.031 -3.178 1 81.5 196 ILE A CA 1
ATOM 1575 C C . ILE A 1 196 ? -10.484 -27.719 -1.967 1 81.5 196 ILE A C 1
ATOM 1577 O O . ILE A 1 196 ? -11.609 -28.219 -2.047 1 81.5 196 ILE A O 1
ATOM 1581 N N . PRO A 1 197 ? -9.695 -27.812 -0.968 1 86.44 197 PRO A N 1
ATOM 1582 C CA . PRO A 1 197 ? -10.297 -28.391 0.229 1 86.44 197 PRO A CA 1
ATOM 1583 C C . PRO A 1 197 ? -11.578 -27.672 0.658 1 86.44 197 PRO A C 1
ATOM 1585 O O . PRO A 1 197 ? -11.672 -26.453 0.534 1 86.44 197 PRO A O 1
ATOM 1588 N N . THR A 1 198 ? -12.508 -28.469 1.11 1 90.44 198 THR A N 1
ATOM 1589 C CA . THR A 1 198 ? -13.75 -27.906 1.631 1 90.44 198 THR A CA 1
ATOM 1590 C C . THR A 1 198 ? -13.555 -27.422 3.062 1 90.44 198 THR A C 1
ATOM 1592 O O . THR A 1 198 ? -12.969 -28.109 3.891 1 90.44 198 THR A O 1
ATOM 1595 N N . SER A 1 199 ? -13.984 -26.219 3.301 1 94.62 199 SER A N 1
ATOM 1596 C CA . SER A 1 199 ? -13.898 -25.688 4.656 1 94.62 199 SER A CA 1
ATOM 1597 C C . SER A 1 199 ? -14.789 -26.469 5.613 1 94.62 199 SER A C 1
ATOM 1599 O O . SER A 1 199 ? -15.938 -26.766 5.289 1 94.62 199 SER A O 1
ATOM 1601 N N . PRO A 1 200 ? -14.305 -26.797 6.77 1 95.69 200 PRO A N 1
ATOM 1602 C CA . PRO A 1 200 ? -15.172 -27.422 7.77 1 95.69 200 PRO A CA 1
ATOM 1603 C C . PRO A 1 200 ? -16.344 -26.531 8.172 1 95.69 200 PRO A C 1
ATOM 1605 O O . PRO A 1 200 ? -16.25 -25.312 8.109 1 95.69 200 PRO A O 1
ATOM 1608 N N . PRO A 1 201 ? -17.438 -27.156 8.57 1 94.06 201 PRO A N 1
ATOM 1609 C CA . PRO A 1 201 ? -18.625 -26.359 8.93 1 94.06 201 PRO A CA 1
ATOM 1610 C C . PRO A 1 201 ? -18.359 -25.406 10.094 1 94.06 201 PRO A C 1
ATOM 1612 O O . PRO A 1 201 ? -18.984 -24.344 10.18 1 94.06 201 PRO A O 1
ATOM 1615 N N . ASP A 1 202 ? -17.406 -25.75 10.977 1 94.44 202 ASP A N 1
ATOM 1616 C CA . ASP A 1 202 ? -17.156 -24.938 12.164 1 94.44 202 ASP A CA 1
ATOM 1617 C C . ASP A 1 202 ? -15.938 -24.031 11.969 1 94.44 202 ASP A C 1
ATOM 1619 O O . ASP A 1 202 ? -15.344 -23.562 12.938 1 94.44 202 ASP A O 1
ATOM 1623 N N . CYS A 1 203 ? -15.57 -23.875 10.797 1 96.94 203 CYS A N 1
ATOM 1624 C CA . CYS A 1 203 ? -14.406 -23.031 10.539 1 96.94 203 CYS A CA 1
ATOM 1625 C C . CYS A 1 203 ? -14.688 -21.578 10.922 1 96.94 203 CYS A C 1
ATOM 1627 O O . CYS A 1 203 ? -15.852 -21.188 11.094 1 96.94 203 CYS A O 1
ATOM 1629 N N . PHE A 1 204 ? -13.648 -20.875 11.188 1 98.12 204 PHE A N 1
ATOM 1630 C CA . PHE A 1 204 ? -13.797 -19.453 11.492 1 98.12 204 PHE A CA 1
ATOM 1631 C C . PHE A 1 204 ? -14.133 -18.672 10.227 1 98.12 204 PHE A C 1
ATOM 1633 O O . PHE A 1 204 ? -13.547 -18.906 9.172 1 98.12 204 PHE A O 1
ATOM 1640 N N . LYS A 1 205 ? -15.055 -17.734 10.32 1 98.06 205 LYS A N 1
ATOM 1641 C CA . LYS A 1 205 ? -15.492 -16.938 9.18 1 98.06 205 LYS A CA 1
ATOM 1642 C C . LYS A 1 205 ? -15.289 -15.453 9.438 1 98.06 205 LYS A C 1
ATOM 1644 O O . LYS A 1 205 ? -15.539 -14.969 10.539 1 98.06 205 LYS A O 1
ATOM 1649 N N . TRP A 1 206 ? -14.773 -14.789 8.523 1 98.25 206 TRP A N 1
ATOM 1650 C CA . TRP A 1 206 ? -14.547 -13.352 8.555 1 98.25 206 TRP A CA 1
ATOM 1651 C C . TRP A 1 206 ? -14.953 -12.703 7.234 1 98.25 206 TRP A C 1
ATOM 1653 O O . TRP A 1 206 ? -14.484 -13.109 6.168 1 98.25 206 TRP A O 1
ATOM 1663 N N . THR A 1 207 ? -15.891 -11.758 7.289 1 98.25 207 THR A N 1
ATOM 1664 C CA . THR A 1 207 ? -16.469 -11.164 6.086 1 98.25 207 THR A CA 1
ATOM 1665 C C . THR A 1 207 ? -16.016 -9.711 5.93 1 98.25 207 THR A C 1
ATOM 1667 O O . THR A 1 207 ? -15.938 -8.969 6.914 1 98.25 207 THR A O 1
ATOM 1670 N N . PHE A 1 208 ? -15.719 -9.328 4.742 1 97.88 208 PHE A N 1
ATOM 1671 C CA . PHE A 1 208 ? -15.375 -7.945 4.426 1 97.88 208 PHE A CA 1
ATOM 1672 C C . PHE A 1 208 ? -15.875 -7.566 3.041 1 97.88 208 PHE A C 1
ATOM 1674 O O . PHE A 1 208 ? -16.266 -8.43 2.252 1 97.88 208 PHE A O 1
ATOM 1681 N N . LYS A 1 209 ? -15.969 -6.293 2.826 1 97.62 209 LYS A N 1
ATOM 1682 C CA . LYS A 1 209 ? -16.344 -5.766 1.518 1 97.62 209 LYS A CA 1
ATOM 1683 C C . LYS A 1 209 ? -15.141 -5.156 0.804 1 97.62 209 LYS A C 1
ATOM 1685 O O . LYS A 1 209 ? -14.422 -4.336 1.38 1 97.62 209 LYS A O 1
ATOM 1690 N N . SER A 1 210 ? -14.867 -5.66 -0.448 1 97.56 210 SER A N 1
ATOM 1691 C CA . SER A 1 210 ? -13.773 -5.082 -1.225 1 97.56 210 SER A CA 1
ATOM 1692 C C . SER A 1 210 ? -14.055 -3.625 -1.578 1 97.56 210 SER A C 1
ATOM 1694 O O . SER A 1 210 ? -15.211 -3.244 -1.783 1 97.56 210 SER A O 1
ATOM 1696 N N . ARG A 1 211 ? -13.016 -2.816 -1.626 1 97.56 211 ARG A N 1
ATOM 1697 C CA . ARG A 1 211 ? -13.117 -1.384 -1.885 1 97.56 211 ARG A CA 1
ATOM 1698 C C . ARG A 1 211 ? -12.508 -1.024 -3.234 1 97.56 211 ARG A C 1
ATOM 1700 O O . ARG A 1 211 ? -11.797 -1.835 -3.836 1 97.56 211 ARG A O 1
ATOM 1707 N N . TYR A 1 212 ? -12.797 0.216 -3.719 1 96.75 212 TYR A N 1
ATOM 1708 C CA . TYR A 1 212 ? -12.18 0.679 -4.957 1 96.75 212 TYR A CA 1
ATOM 1709 C C . TYR A 1 212 ? -10.664 0.736 -4.828 1 96.75 212 TYR A C 1
ATOM 1711 O O . TYR A 1 212 ? -9.938 0.469 -5.789 1 96.75 212 TYR A O 1
ATOM 1719 N N . SER A 1 213 ? -10.18 1.055 -3.643 1 95.44 213 SER A N 1
ATOM 1720 C CA . SER A 1 213 ? -8.75 1.181 -3.414 1 95.44 213 SER A CA 1
ATOM 1721 C C . SER A 1 213 ? -8.07 -0.185 -3.381 1 95.44 213 SER A C 1
ATOM 1723 O O . SER A 1 213 ? -6.844 -0.275 -3.354 1 95.44 213 SER A O 1
ATOM 1725 N N . ASP A 1 214 ? -8.844 -1.287 -3.422 1 95.62 214 ASP A N 1
ATOM 1726 C CA . ASP A 1 214 ? -8.312 -2.643 -3.514 1 95.62 214 ASP A CA 1
ATOM 1727 C C . ASP A 1 214 ? -8.094 -3.051 -4.969 1 95.62 214 ASP A C 1
ATOM 1729 O O . ASP A 1 214 ? -7.539 -4.117 -5.242 1 95.62 214 ASP A O 1
ATOM 1733 N N . MET A 1 215 ? -8.477 -2.232 -5.934 1 93.75 215 MET A N 1
ATOM 1734 C CA . MET A 1 215 ? -8.547 -2.635 -7.336 1 93.75 215 MET A CA 1
ATOM 1735 C C . MET A 1 215 ? -7.258 -2.264 -8.07 1 93.75 215 MET A C 1
ATOM 1737 O O . MET A 1 215 ? -6.594 -1.29 -7.707 1 93.75 215 MET A O 1
ATOM 1741 N N . ASP A 1 216 ? -6.961 -3.08 -9.031 1 87 216 ASP A N 1
ATOM 1742 C CA . ASP A 1 216 ? -5.824 -2.793 -9.898 1 87 216 ASP A CA 1
ATOM 1743 C C . ASP A 1 216 ? -6.27 -2.049 -11.156 1 87 216 ASP A C 1
ATOM 1745 O O . ASP A 1 216 ? -7.402 -1.568 -11.234 1 87 216 ASP A O 1
ATOM 1749 N N . VAL A 1 217 ? -5.375 -1.926 -12.102 1 82.62 217 VAL A N 1
ATOM 1750 C CA . VAL A 1 217 ? -5.582 -1.133 -13.305 1 82.62 217 VAL A CA 1
ATOM 1751 C C . VAL A 1 217 ? -6.703 -1.748 -14.141 1 82.62 217 VAL A C 1
ATOM 1753 O O . VAL A 1 217 ? -7.359 -1.051 -14.914 1 82.62 217 VAL A O 1
ATOM 1756 N N . LYS A 1 218 ? -6.93 -3.031 -14.023 1 81.75 218 LYS A N 1
ATOM 1757 C CA . LYS A 1 218 ? -7.988 -3.707 -14.766 1 81.75 218 LYS A CA 1
ATOM 1758 C C . LYS A 1 218 ? -9.297 -3.699 -13.984 1 81.75 218 LYS A C 1
ATOM 1760 O O . LYS A 1 218 ? -10.273 -4.34 -14.391 1 81.75 218 LYS A O 1
ATOM 1765 N N . MET A 1 219 ? -9.297 -3.115 -12.797 1 85.56 219 MET A N 1
ATOM 1766 C CA . MET A 1 219 ? -10.453 -2.936 -11.922 1 85.56 219 MET A CA 1
ATOM 1767 C C . MET A 1 219 ? -10.859 -4.258 -11.281 1 85.56 219 MET A C 1
ATOM 1769 O O . MET A 1 219 ? -12.016 -4.445 -10.914 1 85.56 219 MET A O 1
ATOM 1773 N N . HIS A 1 220 ? -9.945 -5.195 -11.328 1 89.44 220 HIS A N 1
ATOM 1774 C CA . HIS A 1 220 ? -10.062 -6.398 -10.508 1 89.44 220 HIS A CA 1
ATOM 1775 C C . HIS A 1 220 ? -9.328 -6.242 -9.188 1 89.44 220 HIS A C 1
ATOM 1777 O O . HIS A 1 220 ? -8.414 -5.422 -9.07 1 89.44 220 HIS A O 1
ATOM 1783 N N . ALA A 1 221 ? -9.773 -7.039 -8.242 1 92.62 221 ALA A N 1
ATOM 1784 C CA . ALA A 1 221 ? -9.062 -7.016 -6.961 1 92.62 221 ALA A CA 1
ATOM 1785 C C . ALA A 1 221 ? -7.59 -7.355 -7.141 1 92.62 221 ALA A C 1
ATOM 1787 O O . ALA A 1 221 ? -7.246 -8.312 -7.84 1 92.62 221 ALA A O 1
ATOM 1788 N N . ASN A 1 222 ? -6.789 -6.508 -6.547 1 90.5 222 ASN A N 1
ATOM 1789 C CA . ASN A 1 222 ? -5.355 -6.785 -6.535 1 90.5 222 ASN A CA 1
ATOM 1790 C C . ASN A 1 222 ? -5.043 -8.086 -5.797 1 90.5 222 ASN A C 1
ATOM 1792 O O . ASN A 1 222 ? -5.691 -8.414 -4.801 1 90.5 222 ASN A O 1
ATOM 1796 N N . GLN A 1 223 ? -4.031 -8.758 -6.277 1 88.06 223 GLN A N 1
ATOM 1797 C CA . GLN A 1 223 ? -3.658 -10.039 -5.676 1 88.06 223 GLN A CA 1
ATOM 1798 C C . GLN A 1 223 ? -3.332 -9.875 -4.195 1 88.06 223 GLN A C 1
ATOM 1800 O O . GLN A 1 223 ? -3.613 -10.766 -3.391 1 88.06 223 GLN A O 1
ATOM 1805 N N . SER A 1 224 ? -2.771 -8.734 -3.836 1 91.31 224 SER A N 1
ATOM 1806 C CA . SER A 1 224 ? -2.365 -8.484 -2.457 1 91.31 224 SER A CA 1
ATOM 1807 C C . SER A 1 224 ? -3.572 -8.406 -1.528 1 91.31 224 SER A C 1
ATOM 1809 O O . SER A 1 224 ? -3.459 -8.672 -0.329 1 91.31 224 SER A O 1
ATOM 1811 N N . MET A 1 225 ? -4.715 -8.031 -2.1 1 94.88 225 MET A N 1
ATOM 1812 C CA . MET A 1 225 ? -5.906 -7.934 -1.266 1 94.88 225 MET A CA 1
ATOM 1813 C C . MET A 1 225 ? -6.246 -9.281 -0.638 1 94.88 225 MET A C 1
ATOM 1815 O O . MET A 1 225 ? -6.656 -9.344 0.521 1 94.88 225 MET A O 1
ATOM 1819 N N . TYR A 1 226 ? -6.016 -10.336 -1.393 1 96.56 226 TYR A N 1
ATOM 1820 C CA . TYR A 1 226 ? -6.352 -11.656 -0.889 1 96.56 226 TYR A CA 1
ATOM 1821 C C . TYR A 1 226 ? -5.406 -12.078 0.229 1 96.56 226 TYR A C 1
ATOM 1823 O O . TYR A 1 226 ? -5.836 -12.633 1.241 1 96.56 226 TYR A O 1
ATOM 1831 N N . ILE A 1 227 ? -4.156 -11.789 0.065 1 96.56 227 ILE A N 1
ATOM 1832 C CA . ILE A 1 227 ? -3.186 -12.109 1.106 1 96.56 227 ILE A CA 1
ATOM 1833 C C . ILE A 1 227 ? -3.492 -11.297 2.363 1 96.56 227 ILE A C 1
ATOM 1835 O O . ILE A 1 227 ? -3.523 -11.844 3.469 1 96.56 227 ILE A O 1
ATOM 1839 N N . LYS A 1 228 ? -3.756 -10.055 2.191 1 96.69 228 LYS A N 1
ATOM 1840 C CA . LYS A 1 228 ? -4.105 -9.18 3.309 1 96.69 228 LYS A CA 1
ATOM 1841 C C . LYS A 1 228 ? -5.34 -9.695 4.043 1 96.69 228 LYS A C 1
ATOM 1843 O O . LYS A 1 228 ? -5.352 -9.758 5.277 1 96.69 228 LYS A O 1
ATOM 1848 N N . SER A 1 229 ? -6.348 -10.07 3.277 1 97.62 229 SER A N 1
ATOM 1849 C CA . SER A 1 229 ? -7.598 -10.516 3.885 1 97.62 229 SER A CA 1
ATOM 1850 C C . SER A 1 229 ? -7.395 -11.797 4.695 1 97.62 229 SER A C 1
ATOM 1852 O O . SER A 1 229 ? -8.016 -11.977 5.746 1 97.62 229 SER A O 1
ATOM 1854 N N . CYS A 1 230 ? -6.566 -12.633 4.207 1 97.44 230 CYS A N 1
ATOM 1855 C CA . CYS A 1 230 ? -6.289 -13.867 4.934 1 97.44 230 CYS A CA 1
ATOM 1856 C C . CYS A 1 230 ? -5.578 -13.578 6.25 1 97.44 230 CYS A C 1
ATOM 1858 O O . CYS A 1 230 ? -5.926 -14.148 7.285 1 97.44 230 CYS A O 1
ATOM 1860 N N . ILE A 1 231 ? -4.609 -12.688 6.191 1 97.06 231 ILE A N 1
ATOM 1861 C CA . ILE A 1 231 ? -3.875 -12.328 7.398 1 97.06 231 ILE A CA 1
ATOM 1862 C C . ILE A 1 231 ? -4.801 -11.586 8.359 1 97.06 231 ILE A C 1
ATOM 1864 O O . ILE A 1 231 ? -4.742 -11.805 9.578 1 97.06 231 ILE A O 1
ATOM 1868 N N . ASP A 1 232 ? -5.645 -10.734 7.852 1 98.06 232 ASP A N 1
ATOM 1869 C CA . ASP A 1 232 ? -6.633 -10.055 8.68 1 98.06 232 ASP A CA 1
ATOM 1870 C C . ASP A 1 232 ? -7.562 -11.055 9.367 1 98.06 232 ASP A C 1
ATOM 1872 O O . ASP A 1 232 ? -7.82 -10.945 10.562 1 98.06 232 ASP A O 1
ATOM 1876 N N . CYS A 1 233 ? -8.016 -12 8.602 1 98.5 233 CYS A N 1
ATOM 1877 C CA . CYS A 1 233 ? -8.883 -13.047 9.133 1 98.5 233 CYS A CA 1
ATOM 1878 C C . CYS A 1 233 ? -8.18 -13.836 10.234 1 98.5 233 CYS A C 1
ATOM 1880 O O . CYS A 1 233 ? -8.742 -14.039 11.312 1 98.5 233 CYS A O 1
ATOM 1882 N N . ALA A 1 234 ? -7 -14.227 9.945 1 98.25 234 ALA A N 1
ATOM 1883 C CA . ALA A 1 234 ? -6.227 -14.984 10.93 1 98.25 234 ALA A CA 1
ATOM 1884 C C . ALA A 1 234 ? -5.98 -14.156 12.188 1 98.25 234 ALA A C 1
ATOM 1886 O O . ALA A 1 234 ? -5.988 -14.695 13.297 1 98.25 234 ALA A O 1
ATOM 1887 N N . THR A 1 235 ? -5.695 -12.875 11.992 1 97.62 235 THR A N 1
ATOM 1888 C CA . THR A 1 235 ? -5.508 -11.992 13.133 1 97.62 235 THR A CA 1
ATOM 1889 C C . THR A 1 235 ? -6.77 -11.945 13.992 1 97.62 235 THR A C 1
ATOM 1891 O O . THR A 1 235 ? -6.699 -12.086 15.219 1 97.62 235 THR A O 1
ATOM 1894 N N . GLU A 1 236 ? -7.879 -11.781 13.352 1 97.62 236 GLU A N 1
ATOM 1895 C CA . GLU A 1 236 ? -9.148 -11.758 14.07 1 97.62 236 GLU A CA 1
ATOM 1896 C C . GLU A 1 236 ? -9.359 -13.047 14.852 1 97.62 236 GLU A C 1
ATOM 1898 O O . GLU A 1 236 ? -9.727 -13.008 16.031 1 97.62 236 GLU A O 1
ATOM 1903 N N . ALA A 1 237 ? -9.141 -14.164 14.203 1 97.88 237 ALA A N 1
ATOM 1904 C CA . ALA A 1 237 ? -9.305 -15.469 14.844 1 97.88 237 ALA A CA 1
ATOM 1905 C C . ALA A 1 237 ? -8.375 -15.609 16.047 1 97.88 237 ALA A C 1
ATOM 1907 O O . ALA A 1 237 ? -8.797 -16.047 17.109 1 97.88 237 ALA A O 1
ATOM 1908 N N . SER A 1 238 ? -7.133 -15.258 15.844 1 97.38 238 SER A N 1
ATOM 1909 C CA . SER A 1 238 ? -6.133 -15.352 16.906 1 97.38 238 SER A CA 1
ATOM 1910 C C . SER A 1 238 ? -6.488 -14.461 18.094 1 97.38 238 SER A C 1
ATOM 1912 O O . SER A 1 238 ? -6.418 -14.883 19.234 1 97.38 238 SER A O 1
ATOM 1914 N N . MET A 1 239 ? -6.859 -13.227 17.797 1 95.62 239 MET A N 1
ATOM 1915 C CA . MET A 1 239 ? -7.227 -12.266 18.828 1 95.62 239 MET A CA 1
ATOM 1916 C C . MET A 1 239 ? -8.414 -12.766 19.641 1 95.62 239 MET A C 1
ATOM 1918 O O . MET A 1 239 ? -8.531 -12.461 20.828 1 95.62 239 MET A O 1
ATOM 1922 N N . ASN A 1 240 ? -9.266 -13.57 19.047 1 94.88 240 ASN A N 1
ATOM 1923 C CA . ASN A 1 240 ? -10.461 -14.094 19.703 1 94.88 240 ASN A CA 1
ATOM 1924 C C . ASN A 1 240 ? -10.195 -15.469 20.328 1 94.88 240 ASN A C 1
ATOM 1926 O O . ASN A 1 240 ? -11.125 -16.141 20.766 1 94.88 240 ASN A O 1
ATOM 1930 N N . GLY A 1 241 ? -8.984 -15.914 20.25 1 94.44 241 GLY A N 1
ATOM 1931 C CA . GLY A 1 241 ? -8.594 -17.172 20.875 1 94.44 241 GLY A CA 1
ATOM 1932 C C . GLY A 1 241 ? -9.086 -18.391 20.125 1 94.44 241 GLY A C 1
ATOM 1933 O O . GLY A 1 241 ? -9.289 -19.453 20.703 1 94.44 241 GLY A O 1
ATOM 1934 N N . GLN A 1 242 ? -9.25 -18.25 18.844 1 94.88 242 GLN A N 1
ATOM 1935 C CA . GLN A 1 242 ? -9.828 -19.344 18.062 1 94.88 242 GLN A CA 1
ATOM 1936 C C . GLN A 1 242 ? -8.758 -20.109 17.312 1 94.88 242 GLN A C 1
ATOM 1938 O O . GLN A 1 242 ? -9.062 -21 16.516 1 94.88 242 GLN A O 1
ATOM 1943 N N . LEU A 1 243 ? -7.527 -19.734 17.438 1 96 243 LEU A N 1
ATOM 1944 C CA . LEU A 1 243 ? -6.418 -20.453 16.812 1 96 243 LEU A CA 1
ATOM 1945 C C . LEU A 1 243 ? -5.551 -21.141 17.859 1 96 243 LEU A C 1
ATOM 1947 O O . LEU A 1 243 ? -5.145 -20.516 18.844 1 96 243 LEU A O 1
ATOM 1951 N N . ASP A 1 244 ? -5.352 -22.375 17.547 1 96 244 ASP A N 1
ATOM 1952 C CA . ASP A 1 244 ? -4.465 -23.109 18.438 1 96 244 ASP A CA 1
ATOM 1953 C C . ASP A 1 244 ? -3.023 -22.625 18.297 1 96 244 ASP A C 1
ATOM 1955 O O . ASP A 1 244 ? -2.523 -22.453 17.188 1 96 244 ASP A O 1
ATOM 1959 N N . GLN A 1 245 ? -2.357 -22.312 19.422 1 95.56 245 GLN A N 1
ATOM 1960 C CA . GLN A 1 245 ? -0.929 -22.062 19.578 1 95.56 245 GLN A CA 1
ATOM 1961 C C . GLN A 1 245 ? -0.56 -20.672 19.047 1 95.56 245 GLN A C 1
ATOM 1963 O O . GLN A 1 245 ? 0.622 -20.344 18.906 1 95.56 245 GLN A O 1
ATOM 1968 N N . PHE A 1 246 ? -1.492 -19.938 18.609 1 95.75 246 PHE A N 1
ATOM 1969 C CA . PHE A 1 246 ? -1.284 -18.531 18.281 1 95.75 246 PHE A CA 1
ATOM 1970 C C . PHE A 1 246 ? -1.981 -17.625 19.281 1 95.75 246 PHE A C 1
ATOM 1972 O O . PHE A 1 246 ? -3.104 -17.906 19.703 1 95.75 246 PHE A O 1
ATOM 1979 N N . ASN A 1 247 ? -1.288 -16.625 19.688 1 93.25 247 ASN A N 1
ATOM 1980 C CA . ASN A 1 247 ? -1.848 -15.672 20.625 1 93.25 247 ASN A CA 1
ATOM 1981 C C . ASN A 1 247 ? -1.605 -14.234 20.188 1 93.25 247 ASN A C 1
ATOM 1983 O O . ASN A 1 247 ? -0.514 -13.898 19.719 1 93.25 247 ASN A O 1
ATOM 1987 N N . GLY A 1 248 ? -2.672 -13.492 20.359 1 93.94 248 GLY A N 1
ATOM 1988 C CA . GLY A 1 248 ? -2.535 -12.094 19.969 1 93.94 248 GLY A CA 1
ATOM 1989 C C . GLY A 1 248 ? -2.5 -11.898 18.469 1 93.94 248 GLY A C 1
ATOM 1990 O O . GLY A 1 248 ? -3.141 -12.648 17.719 1 93.94 248 GLY A O 1
ATOM 1991 N N . ASP A 1 249 ? -1.869 -10.867 18.062 1 94.69 249 ASP A N 1
ATOM 1992 C CA . ASP A 1 249 ? -1.797 -10.508 16.656 1 94.69 249 ASP A CA 1
ATOM 1993 C C . ASP A 1 249 ? -0.904 -11.484 15.883 1 94.69 249 ASP A C 1
ATOM 1995 O O . ASP A 1 249 ? 0.303 -11.547 16.125 1 94.69 249 ASP A O 1
ATOM 1999 N N . ILE A 1 250 ? -1.433 -12.164 14.961 1 95.88 250 ILE A N 1
ATOM 2000 C CA . ILE A 1 250 ? -0.732 -13.227 14.25 1 95.88 250 ILE A CA 1
ATOM 2001 C C . ILE A 1 250 ? 0.338 -12.625 13.344 1 95.88 250 ILE A C 1
ATOM 2003 O O . ILE A 1 250 ? 1.229 -13.336 12.867 1 95.88 250 ILE A O 1
ATOM 2007 N N . ILE A 1 251 ? 0.281 -11.297 13.117 1 94.88 251 ILE A N 1
ATOM 2008 C CA . ILE A 1 251 ? 1.234 -10.625 12.234 1 94.88 251 ILE A CA 1
ATOM 2009 C C . ILE A 1 251 ? 2.648 -10.797 12.789 1 94.88 251 ILE A C 1
ATOM 2011 O O . ILE A 1 251 ? 3.629 -10.633 12.055 1 94.88 251 ILE A O 1
ATOM 2015 N N . TRP A 1 252 ? 2.805 -11.117 14.047 1 94.56 252 TRP A N 1
ATOM 2016 C CA . TRP A 1 252 ? 4.102 -11.234 14.711 1 94.56 252 TRP A CA 1
ATOM 2017 C C . TRP A 1 252 ? 4.703 -12.617 14.477 1 94.56 252 TRP A C 1
ATOM 2019 O O . TRP A 1 252 ? 5.863 -12.859 14.812 1 94.56 252 TRP A O 1
ATOM 2029 N N . TYR A 1 253 ? 3.965 -13.57 13.961 1 96.06 253 TYR A N 1
ATOM 2030 C CA . TYR A 1 253 ? 4.449 -14.898 13.602 1 96.06 253 TYR A CA 1
ATOM 2031 C C . TYR A 1 253 ? 4.895 -14.938 12.141 1 96.06 253 TYR A C 1
ATOM 2033 O O . TYR A 1 253 ? 4.09 -14.711 11.234 1 96.06 253 TYR A O 1
ATOM 2041 N N . PRO A 1 254 ? 6.141 -15.242 11.875 1 95.81 254 PRO A N 1
ATOM 2042 C CA . PRO A 1 254 ? 6.637 -15.18 10.492 1 95.81 254 PRO A CA 1
ATOM 2043 C C . PRO A 1 254 ? 6.039 -16.266 9.602 1 95.81 254 PRO A C 1
ATOM 2045 O O . PRO A 1 254 ? 5.992 -17.438 9.992 1 95.81 254 PRO A O 1
ATOM 2048 N N . VAL A 1 255 ? 5.57 -15.898 8.414 1 97.38 255 VAL A N 1
ATOM 2049 C CA . VAL A 1 255 ? 5.117 -16.844 7.391 1 97.38 255 VAL A CA 1
ATOM 2050 C C . VAL A 1 255 ? 6.32 -17.484 6.707 1 97.38 255 VAL A C 1
ATOM 2052 O O . VAL A 1 255 ? 7.246 -16.781 6.281 1 97.38 255 VAL A O 1
ATOM 2055 N N . LYS A 1 256 ? 6.293 -18.797 6.539 1 97.38 256 LYS A N 1
ATOM 2056 C CA . LYS A 1 256 ? 7.414 -19.531 5.957 1 97.38 256 LYS A CA 1
ATOM 2057 C C . LYS A 1 256 ? 7.078 -20.016 4.547 1 97.38 256 LYS A C 1
ATOM 2059 O O . LYS A 1 256 ? 7.977 -20.281 3.75 1 97.38 256 LYS A O 1
ATOM 2064 N N . TYR A 1 257 ? 5.852 -20.172 4.309 1 97.5 257 TYR A N 1
ATOM 2065 C CA . TYR A 1 257 ? 5.324 -20.688 3.053 1 97.5 257 TYR A CA 1
ATOM 2066 C C . TYR A 1 257 ? 3.93 -20.141 2.781 1 97.5 257 TYR A C 1
ATOM 2068 O O . TYR A 1 257 ? 3.123 -19.984 3.703 1 97.5 257 TYR A O 1
ATOM 2076 N N . LEU A 1 258 ? 3.641 -19.781 1.572 1 97.31 258 LEU A N 1
ATOM 2077 C CA . LEU A 1 258 ? 2.324 -19.297 1.181 1 97.31 258 LEU A CA 1
ATOM 2078 C C . LEU A 1 258 ? 1.986 -19.719 -0.245 1 97.31 258 LEU A C 1
ATOM 2080 O O . LEU A 1 258 ? 2.756 -19.453 -1.173 1 97.31 258 LEU A O 1
ATOM 2084 N N . SER A 1 259 ? 0.939 -20.406 -0.412 1 96.38 259 SER A N 1
ATOM 2085 C CA . SER A 1 259 ? 0.431 -20.812 -1.718 1 96.38 259 SER A CA 1
ATOM 2086 C C . SER A 1 259 ? -0.959 -20.25 -1.973 1 96.38 259 SER A C 1
ATOM 2088 O O . SER A 1 259 ? -1.855 -20.391 -1.138 1 96.38 259 SER A O 1
ATOM 2090 N N . ILE A 1 260 ? -1.146 -19.625 -3.059 1 96.06 260 ILE A N 1
ATOM 2091 C CA . ILE A 1 260 ? -2.441 -19.047 -3.387 1 96.06 260 ILE A CA 1
ATOM 2092 C C . ILE A 1 260 ? -2.9 -19.547 -4.754 1 96.06 260 ILE A C 1
ATOM 2094 O O . ILE A 1 260 ? -2.152 -19.469 -5.734 1 96.06 260 ILE A O 1
ATOM 2098 N N . ASN A 1 261 ? -4.07 -20.078 -4.832 1 95.56 261 ASN A N 1
ATOM 2099 C CA . ASN A 1 261 ? -4.777 -20.375 -6.07 1 95.56 261 ASN A CA 1
ATOM 2100 C C . ASN A 1 261 ? -5.793 -19.297 -6.418 1 95.56 261 ASN A C 1
ATOM 2102 O O . ASN A 1 261 ? -6.715 -19.031 -5.641 1 95.56 261 ASN A O 1
ATOM 2106 N N . TYR A 1 262 ? -5.566 -18.719 -7.496 1 94.31 262 TYR A N 1
ATOM 2107 C CA . TYR A 1 262 ? -6.531 -17.734 -7.98 1 94.31 262 TYR A CA 1
ATOM 2108 C C . TYR A 1 262 ? -7.57 -18.391 -8.883 1 94.31 262 TYR A C 1
ATOM 2110 O O . TYR A 1 262 ? -7.246 -18.875 -9.969 1 94.31 262 TYR A O 1
ATOM 2118 N N . ILE A 1 263 ? -8.82 -18.344 -8.477 1 93.44 263 ILE A N 1
ATOM 2119 C CA . ILE A 1 263 ? -9.859 -19.125 -9.125 1 93.44 263 ILE A CA 1
ATOM 2120 C C . ILE A 1 263 ? -10.758 -18.219 -9.953 1 93.44 263 ILE A C 1
ATOM 2122 O O . ILE A 1 263 ? -11.133 -18.562 -11.078 1 93.44 263 ILE A O 1
ATOM 2126 N N . ALA A 1 264 ? -11.141 -17.078 -9.406 1 93.12 264 ALA A N 1
ATOM 2127 C CA . ALA A 1 264 ? -11.984 -16.125 -10.102 1 93.12 264 ALA A CA 1
ATOM 2128 C C . ALA A 1 264 ? -11.664 -14.695 -9.68 1 93.12 264 ALA A C 1
ATOM 2130 O O . ALA A 1 264 ? -11.156 -14.469 -8.578 1 93.12 264 ALA A O 1
ATOM 2131 N N . GLU A 1 265 ? -11.977 -13.781 -10.539 1 92.06 265 GLU A N 1
ATOM 2132 C CA . GLU A 1 265 ? -11.727 -12.367 -10.258 1 92.06 265 GLU A CA 1
ATOM 2133 C C . GLU A 1 265 ? -12.867 -11.758 -9.453 1 92.06 265 GLU A C 1
ATOM 2135 O O . GLU A 1 265 ? -14.023 -12.164 -9.594 1 92.06 265 GLU A O 1
ATOM 2140 N N . THR A 1 266 ? -12.547 -10.859 -8.562 1 95.62 266 THR A N 1
ATOM 2141 C CA . THR A 1 266 ? -13.539 -10.109 -7.801 1 95.62 266 THR A CA 1
ATOM 2142 C C . THR A 1 266 ? -13.398 -8.609 -8.055 1 95.62 266 THR A C 1
ATOM 2144 O O . THR A 1 266 ? -12.398 -8.164 -8.609 1 95.62 266 THR A O 1
ATOM 2147 N N . PHE A 1 267 ? -14.461 -7.887 -7.703 1 95.25 267 PHE A N 1
ATOM 2148 C CA . PHE A 1 267 ? -14.539 -6.473 -8.039 1 95.25 267 PHE A CA 1
ATOM 2149 C C . PHE A 1 267 ? -14.836 -5.637 -6.797 1 95.25 267 PHE A C 1
ATOM 2151 O O . PHE A 1 267 ? -15.078 -6.18 -5.719 1 95.25 267 PHE A O 1
ATOM 2158 N N . ALA A 1 268 ? -14.766 -4.309 -7.004 1 95.94 268 ALA A N 1
ATOM 2159 C CA . ALA A 1 268 ? -15.094 -3.404 -5.906 1 95.94 268 ALA A CA 1
ATOM 2160 C C . ALA A 1 268 ? -16.516 -3.629 -5.422 1 95.94 268 ALA A C 1
ATOM 2162 O O . ALA A 1 268 ? -17.438 -3.846 -6.227 1 95.94 268 ALA A O 1
ATOM 2163 N N . ASN A 1 269 ? -16.719 -3.578 -4.117 1 96.19 269 ASN A N 1
ATOM 2164 C CA . ASN A 1 269 ? -18.016 -3.676 -3.445 1 96.19 269 ASN A CA 1
ATOM 2165 C C . ASN A 1 269 ? -18.5 -5.117 -3.381 1 96.19 269 ASN A C 1
ATOM 2167 O O . ASN A 1 269 ? -19.656 -5.371 -3.012 1 96.19 269 ASN A O 1
ATOM 2171 N N . ASP A 1 270 ? -17.672 -6.086 -3.752 1 97.5 270 ASP A N 1
ATOM 2172 C CA . ASP A 1 270 ? -18 -7.484 -3.5 1 97.5 270 ASP A CA 1
ATOM 2173 C C . ASP A 1 270 ? -17.938 -7.809 -2.01 1 97.5 270 ASP A C 1
ATOM 2175 O O . ASP A 1 270 ? -17 -7.379 -1.322 1 97.5 270 ASP A O 1
ATOM 2179 N N . THR A 1 271 ? -18.922 -8.453 -1.54 1 98.38 271 THR A N 1
ATOM 2180 C CA . THR A 1 271 ? -18.844 -9.008 -0.193 1 98.38 271 THR A CA 1
ATOM 2181 C C . THR A 1 271 ? -18.156 -10.367 -0.206 1 98.38 271 THR A C 1
ATOM 2183 O O . THR A 1 271 ? -18.625 -11.305 -0.853 1 98.38 271 THR A O 1
ATOM 2186 N N . LEU A 1 272 ? -17.062 -10.484 0.476 1 98.56 272 LEU A N 1
ATOM 2187 C CA . LEU A 1 272 ? -16.234 -11.68 0.499 1 98.56 272 LEU A CA 1
ATOM 2188 C C . LEU A 1 272 ? -16.156 -12.266 1.906 1 98.56 272 LEU A C 1
ATOM 2190 O O . LEU A 1 272 ? -16.016 -11.523 2.883 1 98.56 272 LEU A O 1
ATOM 2194 N N . THR A 1 273 ? -16.328 -13.539 1.979 1 98.62 273 THR A N 1
ATOM 2195 C CA . THR A 1 273 ? -16.172 -14.234 3.254 1 98.62 273 THR A CA 1
ATOM 2196 C C . THR A 1 273 ? -14.961 -15.148 3.232 1 98.62 273 THR A C 1
ATOM 2198 O O . THR A 1 273 ? -14.852 -16.031 2.377 1 98.62 273 THR A O 1
ATOM 2201 N N . VAL A 1 274 ? -14.047 -14.906 4.129 1 98.69 274 VAL A N 1
ATOM 2202 C CA . VAL A 1 274 ? -12.875 -15.766 4.305 1 98.69 274 VAL A CA 1
ATOM 2203 C C . VAL A 1 274 ? -13.195 -16.859 5.316 1 98.69 274 VAL A C 1
ATOM 2205 O O . VAL A 1 274 ? -13.461 -16.578 6.484 1 98.69 274 VAL A O 1
ATOM 2208 N N . ASN A 1 275 ? -13.219 -18.078 4.852 1 98.44 275 ASN A N 1
ATOM 2209 C CA . ASN A 1 275 ? -13.297 -19.25 5.719 1 98.44 275 ASN A CA 1
ATOM 2210 C C . ASN A 1 275 ? -11.914 -19.781 6.078 1 98.44 275 ASN A C 1
ATOM 2212 O O . ASN A 1 275 ? -11.125 -20.125 5.195 1 98.44 275 ASN A O 1
ATOM 2216 N N . MET A 1 276 ? -11.633 -19.828 7.32 1 98.38 276 MET A N 1
ATOM 2217 C CA . MET A 1 276 ? -10.281 -20.188 7.734 1 98.38 276 MET A CA 1
ATOM 2218 C C . MET A 1 276 ? -10.305 -21.359 8.703 1 98.38 276 MET A C 1
ATOM 2220 O O . MET A 1 276 ? -11.18 -21.438 9.57 1 98.38 276 MET A O 1
ATOM 2224 N N . TRP A 1 277 ? -9.414 -22.312 8.562 1 97.94 277 TRP A N 1
ATOM 2225 C CA . TRP A 1 277 ? -9.242 -23.406 9.508 1 97.94 277 TRP A CA 1
ATOM 2226 C C . TRP A 1 277 ? -7.793 -23.875 9.539 1 97.94 277 TRP A C 1
ATOM 2228 O O . TRP A 1 277 ? -7 -23.547 8.656 1 97.94 277 TRP A O 1
ATOM 2238 N N . GLN A 1 278 ? -7.418 -24.5 10.602 1 97.69 278 GLN A N 1
ATOM 2239 C CA . GLN A 1 278 ? -6.078 -25.062 10.773 1 97.69 278 GLN A CA 1
ATOM 2240 C C . GLN A 1 278 ? -6.02 -26.516 10.305 1 97.69 278 GLN A C 1
ATOM 2242 O O . GLN A 1 278 ? -7.02 -27.234 10.375 1 97.69 278 GLN A O 1
ATOM 2247 N N . HIS A 1 279 ? -4.836 -26.844 9.781 1 96.12 279 HIS A N 1
ATOM 2248 C CA . HIS A 1 279 ? -4.598 -28.25 9.461 1 96.12 279 HIS A CA 1
ATOM 2249 C C . HIS A 1 279 ? -4.734 -29.125 10.703 1 96.12 279 HIS A C 1
ATOM 2251 O O . HIS A 1 279 ? -4.301 -28.734 11.789 1 96.12 279 HIS A O 1
ATOM 2257 N N . ASN A 1 280 ? -5.203 -30.375 10.586 1 93.38 280 ASN A N 1
ATOM 2258 C CA . ASN A 1 280 ? -5.543 -31.25 11.711 1 93.38 280 ASN A CA 1
ATOM 2259 C C . ASN A 1 280 ? -4.289 -31.75 12.422 1 93.38 280 ASN A C 1
ATOM 2261 O O . ASN A 1 280 ? -4.293 -31.938 13.641 1 93.38 280 ASN A O 1
ATOM 2265 N N . LYS A 1 281 ? -3.289 -31.969 11.75 1 95.31 281 LYS A N 1
ATOM 2266 C CA . LYS A 1 281 ? -2.1 -32.562 12.336 1 95.31 281 LYS A CA 1
ATOM 2267 C C . LYS A 1 281 ? -1.022 -31.531 12.609 1 95.31 281 LYS A C 1
ATOM 2269 O O . LYS A 1 281 ? -0.087 -31.781 13.375 1 95.31 281 LYS A O 1
ATOM 2274 N N . ASP A 1 282 ? -1.044 -30.438 11.914 1 96.88 282 ASP A N 1
ATOM 2275 C CA . ASP A 1 282 ? -0.058 -29.375 12.047 1 96.88 282 ASP A CA 1
ATOM 2276 C C . ASP A 1 282 ? -0.737 -28.016 12.164 1 96.88 282 ASP A C 1
ATOM 2278 O O . ASP A 1 282 ? -1.061 -27.375 11.148 1 96.88 282 ASP A O 1
ATOM 2282 N N . VAL A 1 283 ? -0.797 -27.5 13.32 1 96.75 283 VAL A N 1
ATOM 2283 C CA . VAL A 1 283 ? -1.586 -26.312 13.625 1 96.75 283 VAL A CA 1
ATOM 2284 C C . VAL A 1 283 ? -0.912 -25.078 13.031 1 96.75 283 VAL A C 1
ATOM 2286 O O . VAL A 1 283 ? -1.515 -24.016 12.969 1 96.75 283 VAL A O 1
ATOM 2289 N N . SER A 1 284 ? 0.341 -25.234 12.641 1 97.62 284 SER A N 1
ATOM 2290 C CA . SER A 1 284 ? 1.057 -24.109 12.039 1 97.62 284 SER A CA 1
ATOM 2291 C C . SER A 1 284 ? 0.601 -23.859 10.602 1 97.62 284 SER A C 1
ATOM 2293 O O . SER A 1 284 ? 0.955 -22.859 10 1 97.62 284 SER A O 1
ATOM 2295 N N . ILE A 1 285 ? -0.143 -24.797 10.039 1 97.88 285 ILE A N 1
ATOM 2296 C CA . ILE A 1 285 ? -0.664 -24.672 8.68 1 97.88 285 ILE A CA 1
ATOM 2297 C C . ILE A 1 285 ? -2.102 -24.156 8.719 1 97.88 285 ILE A C 1
ATOM 2299 O O . ILE A 1 285 ? -2.973 -24.781 9.336 1 97.88 285 ILE A O 1
ATOM 2303 N N . LEU A 1 286 ? -2.359 -23.047 8.102 1 98.19 286 LEU A N 1
ATOM 2304 C CA . LEU A 1 286 ? -3.689 -22.453 8 1 98.19 286 LEU A CA 1
ATOM 2305 C C . LEU A 1 286 ? -4.203 -22.516 6.562 1 98.19 286 LEU A C 1
ATOM 2307 O O . LEU A 1 286 ? -3.441 -22.312 5.617 1 98.19 286 LEU A O 1
ATOM 2311 N N . TYR A 1 287 ? -5.473 -22.781 6.418 1 97.94 287 TYR A N 1
ATOM 2312 C CA . TYR A 1 287 ? -6.176 -22.75 5.141 1 97.94 287 TYR A CA 1
ATOM 2313 C C . TYR A 1 287 ? -7.188 -21.609 5.102 1 97.94 287 TYR A C 1
ATOM 2315 O O . TYR A 1 287 ? -7.824 -21.297 6.109 1 97.94 287 TYR A O 1
ATOM 2323 N N . PHE A 1 288 ? -7.301 -21.016 3.969 1 98.44 288 PHE A N 1
ATOM 2324 C CA . PHE A 1 288 ? -8.273 -19.953 3.734 1 98.44 288 PHE A CA 1
ATOM 2325 C C . PHE A 1 288 ? -9.023 -20.188 2.43 1 98.44 288 PHE A C 1
ATOM 2327 O O . PHE A 1 288 ? -8.414 -20.344 1.373 1 98.44 288 PHE A O 1
ATOM 2334 N N . SER A 1 289 ? -10.25 -20.297 2.492 1 97.88 289 SER A N 1
ATOM 2335 C CA . SER A 1 289 ? -11.125 -20.266 1.327 1 97.88 289 SER A CA 1
ATOM 2336 C C . SER A 1 289 ? -11.938 -18.984 1.267 1 97.88 289 SER A C 1
ATOM 2338 O O . SER A 1 289 ? -12.711 -18.688 2.18 1 97.88 289 SER A O 1
ATOM 2340 N N . VAL A 1 290 ? -11.773 -18.219 0.203 1 98.06 290 VAL A N 1
ATOM 2341 C CA . VAL A 1 290 ? -12.469 -16.953 0.074 1 98.06 290 VAL A CA 1
ATOM 2342 C C . VAL A 1 290 ? -13.711 -17.125 -0.801 1 98.06 290 VAL A C 1
ATOM 2344 O O . VAL A 1 290 ? -13.602 -17.469 -1.981 1 98.06 290 VAL A O 1
ATOM 2347 N N . TRP A 1 291 ? -14.836 -16.859 -0.252 1 97.75 291 TRP A N 1
ATOM 2348 C CA . TRP A 1 291 ? -16.125 -16.984 -0.93 1 97.75 291 TRP A CA 1
ATOM 2349 C C . TRP A 1 291 ? -16.641 -15.625 -1.383 1 97.75 291 TRP A C 1
ATOM 2351 O O . TRP A 1 291 ? -16.609 -14.656 -0.62 1 97.75 291 TRP A O 1
ATOM 2361 N N . SER A 1 292 ? -17.094 -15.586 -2.59 1 97.94 292 SER A N 1
ATOM 2362 C CA . SER A 1 292 ? -17.734 -14.375 -3.102 1 97.94 292 SER A CA 1
ATOM 2363 C C . SER A 1 292 ? -19.25 -14.508 -3.088 1 97.94 292 SER A C 1
ATOM 2365 O 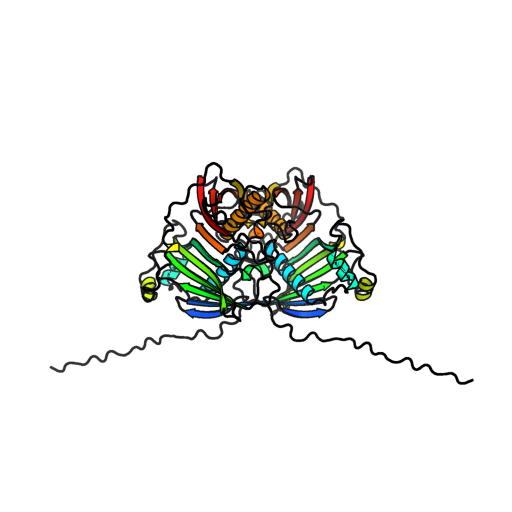O . SER A 1 292 ? -19.812 -15.414 -3.711 1 97.94 292 SER A O 1
ATOM 2367 N N . ASP A 1 293 ? -19.922 -13.562 -2.455 1 98 293 ASP A N 1
ATOM 2368 C CA . ASP A 1 293 ? -21.391 -13.562 -2.43 1 98 293 ASP A CA 1
ATOM 2369 C C . ASP A 1 293 ? -21.953 -13.305 -3.82 1 98 293 ASP A C 1
ATOM 2371 O O . ASP A 1 293 ? -23.016 -13.836 -4.176 1 98 293 ASP A O 1
ATOM 2375 N N . ALA A 1 294 ? -21.312 -12.438 -4.566 1 96.31 294 ALA A N 1
ATOM 2376 C CA . ALA A 1 294 ? -21.781 -12.07 -5.898 1 96.31 294 ALA A CA 1
ATOM 2377 C C . ALA A 1 294 ? -21.672 -13.242 -6.867 1 96.31 294 ALA A C 1
ATOM 2379 O O . ALA A 1 294 ? -22.594 -13.508 -7.645 1 96.31 294 ALA A O 1
ATOM 2380 N N . LEU A 1 295 ? -20.562 -13.961 -6.793 1 96.25 295 LEU A N 1
ATOM 2381 C CA . LEU A 1 295 ? -20.297 -15.039 -7.734 1 96.25 295 LEU A CA 1
ATOM 2382 C C . LEU A 1 295 ? -20.828 -16.375 -7.203 1 96.25 295 LEU A C 1
ATOM 2384 O O . LEU A 1 295 ? -20.938 -17.344 -7.949 1 96.25 295 LEU A O 1
ATOM 2388 N N . LYS A 1 296 ? -21.109 -16.422 -5.973 1 97.25 296 LYS A N 1
ATOM 2389 C CA . LYS A 1 296 ? -21.625 -17.609 -5.297 1 97.25 296 LYS A CA 1
ATOM 2390 C C . LYS A 1 296 ? -20.672 -18.797 -5.465 1 97.25 296 LYS A C 1
ATOM 2392 O O . LYS A 1 296 ? -21.094 -19.906 -5.773 1 97.25 296 LYS A O 1
ATOM 2397 N N . LYS A 1 297 ? -19.422 -18.5 -5.281 1 96.38 297 LYS A N 1
ATOM 2398 C CA . LYS A 1 297 ? -18.406 -19.531 -5.355 1 96.38 297 LYS A CA 1
ATOM 2399 C C . LYS A 1 297 ? -17.125 -19.094 -4.66 1 96.38 297 LYS A C 1
ATOM 2401 O O . LYS A 1 297 ? -16.984 -17.922 -4.293 1 96.38 297 LYS A O 1
ATOM 2406 N N . ILE A 1 298 ? -16.234 -20.094 -4.434 1 96.88 298 ILE A N 1
ATOM 2407 C CA . ILE A 1 298 ? -14.891 -19.797 -3.939 1 96.88 298 ILE A CA 1
ATOM 2408 C C . ILE A 1 298 ? -14.07 -19.109 -5.035 1 96.88 298 ILE A C 1
ATOM 2410 O O . ILE A 1 298 ? -14.031 -19.594 -6.176 1 96.88 298 ILE A O 1
ATOM 2414 N N . VAL A 1 299 ? -13.391 -18.016 -4.656 1 96.31 299 VAL A N 1
ATOM 2415 C CA . VAL A 1 299 ? -12.68 -17.25 -5.676 1 96.31 299 VAL A CA 1
ATOM 2416 C C . VAL A 1 299 ? -11.172 -17.391 -5.457 1 96.31 299 VAL A C 1
ATOM 2418 O O . VAL A 1 299 ? -10.383 -17.094 -6.355 1 96.31 299 VAL A O 1
ATOM 2421 N N . THR A 1 300 ? -10.781 -17.781 -4.316 1 96.44 300 THR A N 1
ATOM 2422 C CA . THR A 1 300 ? -9.367 -17.953 -3.99 1 96.44 300 THR A CA 1
ATOM 2423 C C . THR A 1 300 ? -9.195 -18.969 -2.871 1 96.44 300 THR A C 1
ATOM 2425 O O . THR A 1 300 ? -10.016 -19.047 -1.959 1 96.44 300 THR A O 1
ATOM 2428 N N . PHE A 1 301 ? -8.172 -19.781 -2.947 1 97 301 PHE A N 1
ATOM 2429 C CA . PHE A 1 301 ? -7.754 -20.688 -1.881 1 97 301 PHE A CA 1
ATOM 2430 C C . PHE A 1 301 ? -6.293 -20.453 -1.515 1 97 301 PHE A C 1
ATOM 2432 O O . PHE A 1 301 ? -5.43 -20.391 -2.393 1 97 301 PHE A O 1
ATOM 2439 N N . ILE A 1 302 ? -6.031 -20.312 -0.236 1 97.25 302 ILE A N 1
ATOM 2440 C CA . ILE A 1 302 ? -4.688 -19.969 0.223 1 97.25 302 ILE A CA 1
ATOM 2441 C C . ILE A 1 302 ? -4.266 -20.938 1.33 1 97.25 302 ILE A C 1
ATOM 2443 O O . ILE A 1 302 ? -5.059 -21.25 2.221 1 97.25 302 ILE A O 1
ATOM 2447 N N . GLU A 1 303 ? -3.113 -21.438 1.229 1 97.12 303 GLU A N 1
ATOM 2448 C CA . GLU A 1 303 ? -2.43 -22.203 2.266 1 97.12 303 GLU A CA 1
ATOM 2449 C C . GLU A 1 303 ? -1.216 -21.438 2.799 1 97.12 303 GLU A C 1
ATOM 2451 O O . GLU A 1 303 ? -0.381 -20.969 2.025 1 97.12 303 GLU A O 1
ATOM 2456 N N . VAL A 1 304 ? -1.155 -21.344 4.113 1 97.94 304 VAL A N 1
ATOM 2457 C CA . VAL A 1 304 ? -0.04 -20.625 4.723 1 97.94 304 VAL A CA 1
ATOM 2458 C C . VAL A 1 304 ? 0.584 -21.484 5.82 1 97.94 304 VAL A C 1
ATOM 2460 O O . VAL A 1 304 ? -0.126 -22.047 6.656 1 97.94 304 VAL A O 1
ATOM 2463 N N . LYS A 1 305 ? 1.853 -21.609 5.82 1 98.19 305 LYS A N 1
ATOM 2464 C CA . LYS A 1 305 ? 2.588 -22.172 6.945 1 98.19 305 LYS A CA 1
ATOM 2465 C C . LYS A 1 305 ? 3.281 -21.078 7.754 1 98.19 305 LYS A C 1
ATOM 2467 O O . LYS A 1 305 ? 4.023 -20.266 7.199 1 98.19 305 LYS A O 1
ATOM 2472 N N . ILE A 1 306 ? 3.062 -21.094 9.023 1 97.62 306 ILE A N 1
ATOM 2473 C CA . ILE A 1 306 ? 3.527 -20.016 9.898 1 97.62 306 ILE A CA 1
ATOM 2474 C C . ILE A 1 306 ? 4.461 -20.578 10.961 1 97.62 306 ILE A C 1
ATOM 2476 O O . ILE A 1 306 ? 4.223 -21.672 11.484 1 97.62 306 ILE A O 1
ATOM 2480 N N . ASP A 1 307 ? 5.535 -19.859 11.227 1 96.5 307 ASP A N 1
ATOM 2481 C CA . ASP A 1 307 ? 6.395 -20.203 12.359 1 96.5 307 ASP A CA 1
ATOM 2482 C C . ASP A 1 307 ? 5.688 -19.953 13.688 1 96.5 307 ASP A C 1
ATOM 2484 O O . ASP A 1 307 ? 5.016 -18.938 13.852 1 96.5 307 ASP A O 1
ATOM 2488 N N . LEU A 1 308 ? 5.805 -20.828 14.664 1 95.38 308 LEU A N 1
ATOM 2489 C CA . LEU A 1 308 ? 5.094 -20.703 15.93 1 95.38 308 LEU A CA 1
ATOM 2490 C C . LEU A 1 308 ? 5.855 -19.797 16.891 1 95.38 308 LEU A C 1
ATOM 2492 O O . LEU A 1 308 ? 5.332 -19.438 17.953 1 95.38 308 LEU A O 1
ATOM 2496 N N . ASN A 1 309 ? 7.012 -19.391 16.469 1 93.56 309 ASN A N 1
ATOM 2497 C CA . ASN A 1 309 ? 7.773 -18.438 17.25 1 93.56 309 ASN A CA 1
ATOM 2498 C C . ASN A 1 309 ? 7.641 -17.016 16.688 1 93.56 309 ASN A C 1
ATOM 2500 O O . ASN A 1 309 ? 7.914 -16.781 15.508 1 93.56 309 ASN A O 1
ATOM 2504 N N . LYS A 1 310 ? 7.289 -16.141 17.562 1 92.06 310 LYS A N 1
ATOM 2505 C CA . LYS A 1 310 ? 7.109 -14.742 17.156 1 92.06 310 LYS A CA 1
ATOM 2506 C C . LYS A 1 310 ? 8.445 -14.094 16.828 1 92.06 310 LYS A C 1
ATOM 2508 O O . LYS A 1 310 ? 9.492 -14.508 17.328 1 92.06 310 LYS A O 1
ATOM 2513 N N . ILE A 1 311 ? 8.281 -13.148 15.961 1 86.44 311 ILE A N 1
ATOM 2514 C CA . ILE A 1 311 ? 9.453 -12.328 15.672 1 86.44 311 ILE A CA 1
ATOM 2515 C C . ILE A 1 311 ? 9.844 -11.531 16.922 1 86.44 311 ILE A C 1
ATOM 2517 O O . ILE A 1 311 ? 8.984 -11.148 17.719 1 86.44 311 ILE A O 1
ATOM 2521 N N . LYS A 1 312 ? 11.109 -11.359 17.219 1 73.62 312 LYS A N 1
ATOM 2522 C CA . LYS A 1 312 ? 11.625 -10.625 18.375 1 73.62 312 LYS A CA 1
ATOM 2523 C C . LYS A 1 312 ? 11.758 -9.141 18.078 1 73.62 312 LYS A C 1
ATOM 2525 O O . LYS A 1 312 ? 12.039 -8.75 16.938 1 73.62 312 LYS A O 1
ATOM 2530 N N . MET B 1 1 ? 46.938 49.844 42.812 1 24.81 1 MET B N 1
ATOM 2531 C CA . MET B 1 1 ? 45.719 49.031 42.75 1 24.81 1 MET B CA 1
ATOM 2532 C C . MET B 1 1 ? 45.5 48.5 41.344 1 24.81 1 MET B C 1
ATOM 2534 O O . MET B 1 1 ? 45.062 49.219 40.438 1 24.81 1 MET B O 1
ATOM 2538 N N . PHE B 1 2 ? 46.281 47.562 40.781 1 26.86 2 PHE B N 1
ATOM 2539 C CA . PHE B 1 2 ? 46.625 46.938 39.531 1 26.86 2 PHE B CA 1
ATOM 2540 C C . PHE B 1 2 ? 45.469 46.062 39.031 1 26.86 2 PHE B C 1
ATOM 2542 O O . PHE B 1 2 ? 45 45.156 39.75 1 26.86 2 PHE B O 1
ATOM 2549 N N . ARG B 1 3 ? 44.531 46.656 38.156 1 27.81 3 ARG B N 1
ATOM 2550 C CA . ARG B 1 3 ? 43.312 46.188 37.5 1 27.81 3 ARG B CA 1
ATOM 2551 C C . ARG B 1 3 ? 43.594 44.938 36.688 1 27.81 3 ARG B C 1
ATOM 2553 O O . ARG B 1 3 ? 44.406 44.938 35.75 1 27.81 3 ARG B O 1
ATOM 2560 N N . ARG B 1 4 ? 43.656 43.75 37.312 1 26.2 4 ARG B N 1
ATOM 2561 C CA . ARG B 1 4 ? 43.969 42.438 36.75 1 26.2 4 ARG B CA 1
ATOM 2562 C C . ARG B 1 4 ? 43.031 42.062 35.625 1 26.2 4 ARG B C 1
ATOM 2564 O O . ARG B 1 4 ? 41.812 42 35.812 1 26.2 4 ARG B O 1
ATOM 2571 N N . CYS B 1 5 ? 43.344 42.312 34.312 1 26.09 5 CYS B N 1
ATOM 2572 C CA . CYS B 1 5 ? 42.75 42.031 33 1 26.09 5 CYS B CA 1
ATOM 2573 C C . CYS B 1 5 ? 42.469 40.531 32.844 1 26.09 5 CYS B C 1
ATOM 2575 O O . CYS B 1 5 ? 43.406 39.75 32.812 1 26.09 5 CYS B O 1
ATOM 2577 N N . VAL B 1 6 ? 41.406 40.062 33.5 1 25.08 6 VAL B N 1
ATOM 2578 C CA . VAL B 1 6 ? 41.062 38.625 33.406 1 25.08 6 VAL B CA 1
ATOM 2579 C C . VAL B 1 6 ? 40.906 38.219 31.938 1 25.08 6 VAL B C 1
ATOM 2581 O O . VAL B 1 6 ? 40.125 38.844 31.203 1 25.08 6 VAL B O 1
ATOM 2584 N N . THR B 1 7 ? 41.906 37.719 31.266 1 24.81 7 THR B N 1
ATOM 2585 C CA . THR B 1 7 ? 42 37.125 29.922 1 24.81 7 THR B CA 1
ATOM 2586 C C . THR B 1 7 ? 40.969 36 29.781 1 24.81 7 THR B C 1
ATOM 2588 O O . THR B 1 7 ? 41 35 30.5 1 24.81 7 THR B O 1
ATOM 2591 N N . VAL B 1 8 ? 39.688 36.312 29.453 1 25.08 8 VAL B N 1
ATOM 2592 C CA . VAL B 1 8 ? 38.625 35.406 29.125 1 25.08 8 VAL B CA 1
ATOM 2593 C C . VAL B 1 8 ? 39.094 34.406 28.062 1 25.08 8 VAL B C 1
ATOM 2595 O O . VAL B 1 8 ? 39.5 34.812 26.969 1 25.08 8 VAL B O 1
ATOM 2598 N N . SER B 1 9 ? 39.656 33.281 28.438 1 22.62 9 SER B N 1
ATOM 2599 C CA . SER B 1 9 ? 40.062 32.188 27.562 1 22.62 9 SER B CA 1
ATOM 2600 C C . SER B 1 9 ? 38.969 31.797 26.594 1 22.62 9 SER B C 1
ATOM 2602 O O . SER B 1 9 ? 37.812 31.688 26.984 1 22.62 9 SER B O 1
ATOM 2604 N N . LYS B 1 10 ? 39.188 32 25.266 1 27.33 10 LYS B N 1
ATOM 2605 C CA . LYS B 1 10 ? 38.469 31.656 24.047 1 27.33 10 LYS B CA 1
ATOM 2606 C C . LYS B 1 10 ? 38.156 30.156 24.031 1 27.33 10 LYS B C 1
ATOM 2608 O O . LYS B 1 10 ? 39 29.344 23.656 1 27.33 10 LYS B O 1
ATOM 2613 N N . THR B 1 11 ? 37.656 29.578 25.078 1 24.17 11 THR B N 1
ATOM 2614 C CA . THR B 1 11 ? 37.312 28.188 24.766 1 24.17 11 THR B CA 1
ATOM 2615 C C . THR B 1 11 ? 36.469 28.109 23.5 1 24.17 11 THR B C 1
ATOM 2617 O O . THR B 1 11 ? 35.344 28.594 23.469 1 24.17 11 THR B O 1
ATOM 2620 N N . LEU B 1 12 ? 37.062 28.172 22.359 1 24.11 12 LEU B N 1
ATOM 2621 C CA . LEU B 1 12 ? 36.531 27.859 21.047 1 24.11 12 LEU B CA 1
ATOM 2622 C C . LEU B 1 12 ? 35.688 26.594 21.078 1 24.11 12 LEU B C 1
ATOM 2624 O O . LEU B 1 12 ? 36.188 25.516 21.359 1 24.11 12 LEU B O 1
ATOM 2628 N N . ILE B 1 13 ? 34.5 26.719 21.641 1 26.47 13 ILE B N 1
ATOM 2629 C CA . ILE B 1 13 ? 33.562 25.641 21.391 1 26.47 13 ILE B CA 1
ATOM 2630 C C . ILE B 1 13 ? 33.656 25.203 19.922 1 26.47 13 ILE B C 1
ATOM 2632 O O . ILE B 1 13 ? 33.344 25.984 19.016 1 26.47 13 ILE B O 1
ATOM 2636 N N . LEU B 1 14 ? 34.75 24.469 19.562 1 26.72 14 LEU B N 1
ATOM 2637 C CA . LEU B 1 14 ? 34.844 23.734 18.312 1 26.72 14 LEU B CA 1
ATOM 2638 C C . LEU B 1 14 ? 33.469 23.219 17.891 1 26.72 14 LEU B C 1
ATOM 2640 O O . LEU B 1 14 ? 32.844 22.453 18.625 1 26.72 14 LEU B O 1
ATOM 2644 N N . SER B 1 15 ? 32.75 24.109 17.297 1 27.53 15 SER B N 1
ATOM 2645 C CA . SER B 1 15 ? 31.625 23.781 16.438 1 27.53 15 SER B CA 1
ATOM 2646 C C . SER B 1 15 ? 31.891 22.5 15.641 1 27.53 15 SER B C 1
ATOM 2648 O O . SER B 1 15 ? 32.844 22.453 14.836 1 27.53 15 SER B O 1
ATOM 2650 N N . ASN B 1 16 ? 32.031 21.391 16.328 1 28.2 16 ASN B N 1
ATOM 2651 C CA . ASN B 1 16 ? 32.094 20.078 15.688 1 28.2 16 ASN B CA 1
ATOM 2652 C C . ASN B 1 16 ? 31.203 20.031 14.445 1 28.2 16 ASN B C 1
ATOM 2654 O O . ASN B 1 16 ? 30.016 19.75 14.539 1 28.2 16 ASN B O 1
ATOM 2658 N N . THR B 1 17 ? 31.328 20.938 13.508 1 26.36 17 THR B N 1
ATOM 2659 C CA . THR B 1 17 ? 30.891 20.766 12.133 1 26.36 17 THR B CA 1
ATOM 2660 C C . THR B 1 17 ? 31.375 19.438 11.57 1 26.36 17 THR B C 1
ATOM 2662 O O . THR B 1 17 ? 32.438 19.359 10.953 1 26.36 17 THR B O 1
ATOM 2665 N N . LYS B 1 18 ? 31.719 18.391 12.273 1 29.64 18 LYS B N 1
ATOM 2666 C CA . LYS B 1 18 ? 31.812 17.203 11.438 1 29.64 18 LYS B CA 1
ATOM 2667 C C . LYS B 1 18 ? 30.812 17.25 10.281 1 29.64 18 LYS B C 1
ATOM 2669 O O . LYS B 1 18 ? 29.609 17.25 10.5 1 29.64 18 LYS B O 1
ATOM 2674 N N . LEU B 1 19 ? 31.078 18 9.234 1 28.16 19 LEU B N 1
ATOM 2675 C CA . LEU B 1 19 ? 30.531 17.719 7.914 1 28.16 19 LEU B CA 1
ATOM 2676 C C . LEU B 1 19 ? 30.172 16.25 7.777 1 28.16 19 LEU B C 1
ATOM 2678 O O . LEU B 1 19 ? 31.047 15.383 7.863 1 28.16 19 LEU B O 1
ATOM 2682 N N . LEU B 1 20 ? 29.234 15.875 8.422 1 31.42 20 LEU B N 1
ATOM 2683 C CA . LEU B 1 20 ? 28.75 14.5 8.305 1 31.42 20 LEU B CA 1
ATOM 2684 C C . LEU B 1 20 ? 28.891 14 6.867 1 31.42 20 LEU B C 1
ATOM 2686 O O . LEU B 1 20 ? 28.203 14.5 5.965 1 31.42 20 LEU B O 1
ATOM 2690 N N . THR B 1 21 ? 30.172 13.742 6.41 1 30.48 21 THR B N 1
ATOM 2691 C CA . THR B 1 21 ? 30.641 13.133 5.164 1 30.48 21 THR B CA 1
ATOM 2692 C C . THR B 1 21 ? 29.547 12.242 4.566 1 30.48 21 THR B C 1
ATOM 2694 O O . THR B 1 21 ? 28.422 12.211 5.066 1 30.48 21 THR B O 1
ATOM 2697 N N . TRP B 1 22 ? 30.094 10.883 4.223 1 29.83 22 TRP B N 1
ATOM 2698 C CA . TRP B 1 22 ? 29.672 9.906 3.225 1 29.83 22 TRP B CA 1
ATOM 2699 C C . TRP B 1 22 ? 28.328 9.289 3.602 1 29.83 22 TRP B C 1
ATOM 2701 O O . TRP B 1 22 ? 28.25 8.477 4.527 1 29.83 22 TRP B O 1
ATOM 2711 N N . ALA B 1 23 ? 27.391 10.016 3.91 1 33.75 23 ALA B N 1
ATOM 2712 C CA . ALA B 1 23 ? 26.109 9.312 3.994 1 33.75 23 ALA B CA 1
ATOM 2713 C C . ALA B 1 23 ? 26.016 8.219 2.936 1 33.75 23 ALA B C 1
ATOM 2715 O O . ALA B 1 23 ? 26.031 8.5 1.736 1 33.75 23 ALA B O 1
ATOM 2716 N N . SER B 1 24 ? 26.547 7.176 3.107 1 33.97 24 SER B N 1
ATOM 2717 C CA . SER B 1 24 ? 26.406 5.977 2.287 1 33.97 24 SER B CA 1
ATOM 2718 C C . SER B 1 24 ? 25 5.863 1.713 1 33.97 24 SER B C 1
ATOM 2720 O O . SER B 1 24 ? 24.016 6.133 2.406 1 33.97 24 SER B O 1
ATOM 2722 N N . ASP B 1 25 ? 24.766 6.16 0.414 1 42.75 25 ASP B N 1
ATOM 2723 C CA . ASP B 1 25 ? 23.656 5.922 -0.498 1 42.75 25 ASP B CA 1
ATOM 2724 C C . ASP B 1 25 ? 22.844 4.707 -0.062 1 42.75 25 ASP B C 1
ATOM 2726 O O . ASP B 1 25 ? 23.062 3.594 -0.546 1 42.75 25 ASP B O 1
ATOM 2730 N N . ARG B 1 26 ? 22.656 4.645 1.315 1 45.69 26 ARG B N 1
ATOM 2731 C CA . ARG B 1 26 ? 21.969 3.447 1.781 1 45.69 26 ARG B CA 1
ATOM 2732 C C . ARG B 1 26 ? 20.453 3.576 1.588 1 45.69 26 ARG B C 1
ATOM 2734 O O . ARG B 1 26 ? 19.859 4.555 2.025 1 45.69 26 ARG B O 1
ATOM 2741 N N . GLY B 1 27 ? 19.906 2.836 0.668 1 57.34 27 GLY B N 1
ATOM 2742 C CA . GLY B 1 27 ? 18.469 2.641 0.455 1 57.34 27 GLY B CA 1
ATOM 2743 C C . GLY B 1 27 ? 17.938 3.443 -0.711 1 57.34 27 GLY B C 1
ATOM 2744 O O . GLY B 1 27 ? 18.688 3.898 -1.568 1 57.34 27 GLY B O 1
ATOM 2745 N N . ILE B 1 28 ? 16.578 3.5 -0.695 1 72.88 28 ILE B N 1
ATOM 2746 C CA . ILE B 1 28 ? 15.969 4.223 -1.806 1 72.88 28 ILE B CA 1
ATOM 2747 C C . ILE B 1 28 ? 16.156 5.723 -1.611 1 72.88 28 ILE B C 1
ATOM 2749 O O . ILE B 1 28 ? 16.188 6.484 -2.582 1 72.88 28 ILE B O 1
ATOM 2753 N N . TYR B 1 29 ? 16.5 6.137 -0.286 1 79 29 TYR B N 1
ATOM 2754 C CA . TYR B 1 29 ? 16.625 7.543 0.07 1 79 29 TYR B CA 1
ATOM 2755 C C . TYR B 1 29 ? 18.062 7.871 0.463 1 79 29 TYR B C 1
ATOM 2757 O O . TYR B 1 29 ? 18.719 7.078 1.14 1 79 29 TYR B O 1
ATOM 2765 N N . THR B 1 30 ? 18.594 8.961 0.006 1 83.81 30 THR B N 1
ATOM 2766 C CA . THR B 1 30 ? 19.906 9.453 0.371 1 83.81 30 THR B CA 1
ATOM 2767 C C . THR B 1 30 ? 19.828 10.875 0.93 1 83.81 30 THR B C 1
ATOM 2769 O O . THR B 1 30 ? 19.281 11.773 0.28 1 83.81 30 THR B O 1
ATOM 2772 N N . ILE B 1 31 ? 20.328 11.055 2.119 1 90.38 31 ILE B N 1
ATOM 2773 C CA . ILE B 1 31 ? 20.391 12.406 2.678 1 90.38 31 ILE B CA 1
ATOM 2774 C C . ILE B 1 31 ? 21.516 13.188 2.004 1 90.38 31 ILE B C 1
ATOM 2776 O O . ILE B 1 31 ? 22.688 12.789 2.066 1 90.38 31 ILE B O 1
ATOM 2780 N N . THR B 1 32 ? 21.219 14.242 1.415 1 92.25 32 THR B N 1
ATOM 2781 C CA . THR B 1 32 ? 22.219 15.031 0.694 1 92.25 32 THR B CA 1
ATOM 2782 C C . THR B 1 32 ? 22.578 16.297 1.471 1 92.25 32 THR B C 1
ATOM 2784 O O . THR B 1 32 ? 23.641 16.875 1.259 1 92.25 32 THR B O 1
ATOM 2787 N N . ASN B 1 33 ? 21.703 16.781 2.309 1 94.12 33 ASN B N 1
ATOM 2788 C CA . ASN B 1 33 ? 21.922 17.922 3.201 1 94.12 33 ASN B CA 1
ATOM 2789 C C . ASN B 1 33 ? 21.031 17.828 4.438 1 94.12 33 ASN B C 1
ATOM 2791 O O . ASN B 1 33 ? 19.859 17.469 4.336 1 94.12 33 ASN B O 1
ATOM 2795 N N . VAL B 1 34 ? 21.672 18.188 5.602 1 94.75 34 VAL B N 1
ATOM 2796 C CA . VAL B 1 34 ? 20.844 18.125 6.805 1 94.75 34 VAL B CA 1
ATOM 2797 C C . VAL B 1 34 ? 21.375 19.094 7.855 1 94.75 34 VAL B C 1
ATOM 2799 O O . VAL B 1 34 ? 22.578 19.203 8.047 1 94.75 34 VAL B O 1
ATOM 2802 N N . THR B 1 35 ? 20.562 19.891 8.367 1 94.38 35 THR B N 1
ATOM 2803 C CA . THR B 1 35 ? 20.734 20.734 9.547 1 94.38 35 THR B CA 1
ATOM 2804 C C . THR B 1 35 ? 19.609 20.469 10.555 1 94.38 35 THR B C 1
ATOM 2806 O O . THR B 1 35 ? 18.688 19.703 10.281 1 94.38 35 THR B O 1
ATOM 2809 N N . PRO B 1 36 ? 19.672 20.984 11.711 1 92.5 36 PRO B N 1
ATOM 2810 C CA . PRO B 1 36 ? 18.625 20.734 12.695 1 92.5 36 PRO B CA 1
ATOM 2811 C C . PRO B 1 36 ? 17.234 21.172 12.203 1 92.5 36 PRO B C 1
ATOM 2813 O O . PRO B 1 36 ? 16.219 20.609 12.633 1 92.5 36 PRO B O 1
ATOM 2816 N N . ASP B 1 37 ? 17.234 22.156 11.305 1 95.06 37 ASP B N 1
ATOM 2817 C CA . ASP B 1 37 ? 15.922 22.672 10.914 1 95.06 37 ASP B CA 1
ATOM 2818 C C . ASP B 1 37 ? 15.648 22.422 9.438 1 95.06 37 ASP B C 1
ATOM 2820 O O . ASP B 1 37 ? 14.664 22.922 8.883 1 95.06 37 ASP B O 1
ATOM 2824 N N . TYR B 1 38 ? 16.531 21.656 8.781 1 95.69 38 TYR B N 1
ATOM 2825 C CA . TYR B 1 38 ? 16.406 21.438 7.348 1 95.69 38 TYR B CA 1
ATOM 2826 C C . TYR B 1 38 ? 17 20.109 6.93 1 95.69 38 TYR B C 1
ATOM 2828 O O . TYR B 1 38 ? 18.031 19.688 7.457 1 95.69 38 TYR B O 1
ATOM 2836 N N . ALA B 1 39 ? 16.281 19.422 5.996 1 96.12 39 ALA B N 1
ATOM 2837 C CA . ALA B 1 39 ? 16.828 18.203 5.418 1 96.12 39 ALA B CA 1
ATOM 2838 C C . ALA B 1 39 ? 16.531 18.125 3.922 1 96.12 39 ALA B C 1
ATOM 2840 O O . ALA B 1 39 ? 15.461 18.547 3.473 1 96.12 39 ALA B O 1
ATOM 2841 N N . GLU B 1 40 ? 17.453 17.656 3.236 1 96.38 40 GLU B N 1
ATOM 2842 C CA . GLU B 1 40 ? 17.328 17.359 1.813 1 96.38 40 GLU B CA 1
ATOM 2843 C C . GLU B 1 40 ? 17.656 15.891 1.531 1 96.38 40 GLU B C 1
ATOM 2845 O O . GLU B 1 40 ? 18.734 15.406 1.882 1 96.38 40 GLU B O 1
ATOM 2850 N N . ILE B 1 41 ? 16.703 15.25 0.939 1 93.44 41 ILE B N 1
ATOM 2851 C CA . ILE B 1 41 ? 16.812 13.82 0.654 1 93.44 41 ILE B CA 1
ATOM 2852 C C . ILE B 1 41 ? 16.594 13.578 -0.838 1 93.44 41 ILE B C 1
ATOM 2854 O O . ILE B 1 41 ? 15.656 14.094 -1.435 1 93.44 41 ILE B O 1
ATOM 2858 N N . THR B 1 42 ? 17.422 12.812 -1.402 1 90.75 42 THR B N 1
ATOM 2859 C CA . THR B 1 42 ? 17.266 12.469 -2.812 1 90.75 42 THR B CA 1
ATOM 2860 C C . THR B 1 42 ? 16.922 10.992 -2.973 1 90.75 42 THR B C 1
ATOM 2862 O O . THR B 1 42 ? 17.25 10.172 -2.119 1 90.75 42 THR B O 1
ATOM 2865 N N . THR B 1 43 ? 16.156 10.742 -3.992 1 86.19 43 THR B N 1
ATOM 2866 C CA . THR B 1 43 ? 15.773 9.375 -4.316 1 86.19 43 THR B CA 1
ATOM 2867 C C . THR B 1 43 ? 15.547 9.219 -5.82 1 86.19 43 THR B C 1
ATOM 2869 O O . THR B 1 43 ? 15.453 10.211 -6.543 1 86.19 43 THR B O 1
ATOM 2872 N N . LYS B 1 44 ? 15.539 7.945 -6.18 1 83.38 44 LYS B N 1
ATOM 2873 C CA . LYS B 1 44 ? 15.32 7.648 -7.59 1 83.38 44 LYS B CA 1
ATOM 2874 C C . LYS B 1 44 ? 14.086 6.777 -7.781 1 83.38 44 LYS B C 1
ATOM 2876 O O . LYS B 1 44 ? 13.906 5.777 -7.082 1 83.38 44 LYS B O 1
ATOM 2881 N N . GLY B 1 45 ? 13.234 7.289 -8.742 1 81.56 45 GLY B N 1
ATOM 2882 C CA . GLY B 1 45 ? 12.117 6.484 -9.203 1 81.56 45 GLY B CA 1
ATOM 2883 C C . GLY B 1 45 ? 10.969 6.438 -8.211 1 81.56 45 GLY B C 1
ATOM 2884 O O . GLY B 1 45 ? 11.031 7.051 -7.145 1 81.56 45 GLY B O 1
ATOM 2885 N N . ILE B 1 46 ? 9.922 5.773 -8.625 1 85.88 46 ILE B N 1
ATOM 2886 C CA . ILE B 1 46 ? 8.719 5.516 -7.848 1 85.88 46 ILE B CA 1
ATOM 2887 C C . ILE B 1 46 ? 8.578 4.016 -7.59 1 85.88 46 ILE B C 1
ATOM 2889 O O . ILE B 1 46 ? 8.695 3.209 -8.516 1 85.88 46 ILE B O 1
ATOM 2893 N N . PRO B 1 47 ? 8.383 3.686 -6.332 1 85.56 47 PRO B N 1
ATOM 2894 C CA . PRO B 1 47 ? 8.258 2.252 -6.059 1 85.56 47 PRO B CA 1
ATOM 2895 C C . PRO B 1 47 ? 7.055 1.622 -6.754 1 85.56 47 PRO B C 1
ATOM 2897 O O . PRO B 1 47 ? 6.008 2.26 -6.883 1 85.56 47 PRO B O 1
ATOM 2900 N N . TYR B 1 48 ? 7.258 0.332 -7.191 1 86.81 48 TYR B N 1
ATOM 2901 C CA . TYR B 1 48 ? 6.105 -0.433 -7.648 1 86.81 48 TYR B CA 1
ATOM 2902 C C . TYR B 1 48 ? 5.102 -0.629 -6.516 1 86.81 48 TYR B C 1
ATOM 2904 O O . TYR B 1 48 ? 5.48 -0.937 -5.387 1 86.81 48 TYR B O 1
ATOM 2912 N N . GLY B 1 49 ? 3.822 -0.38 -6.801 1 86.88 49 GLY B N 1
ATOM 2913 C CA . GLY B 1 49 ? 2.803 -0.454 -5.77 1 86.88 49 GLY B CA 1
ATOM 2914 C C . GLY B 1 49 ? 2.303 0.908 -5.324 1 86.88 49 GLY B C 1
ATOM 2915 O O . GLY B 1 49 ? 1.316 1.005 -4.59 1 86.88 49 GLY B O 1
ATOM 2916 N N . PHE B 1 50 ? 2.977 1.938 -5.754 1 88.69 50 PHE B N 1
ATOM 2917 C CA . PHE B 1 50 ? 2.545 3.283 -5.395 1 88.69 50 PHE B CA 1
ATOM 2918 C C . PHE B 1 50 ? 1.545 3.82 -6.414 1 88.69 50 PHE B C 1
ATOM 2920 O O . PHE B 1 50 ? 0.993 4.906 -6.234 1 88.69 50 PHE B O 1
ATOM 2927 N N . ASP B 1 51 ? 1.324 3.027 -7.418 1 87.88 51 ASP B N 1
ATOM 2928 C CA . ASP B 1 51 ? 0.295 3.373 -8.391 1 87.88 51 ASP B CA 1
ATOM 2929 C C . ASP B 1 51 ? -1.099 3.049 -7.859 1 87.88 51 ASP B C 1
ATOM 2931 O O . ASP B 1 51 ? -1.254 2.17 -7.008 1 87.88 51 ASP B O 1
ATOM 2935 N N . ASN B 1 52 ? -2.039 3.805 -8.328 1 89.75 52 ASN B N 1
ATOM 2936 C CA . ASN B 1 52 ? -3.438 3.434 -8.133 1 89.75 52 ASN B CA 1
ATOM 2937 C C . ASN B 1 52 ? -4.012 2.734 -9.359 1 89.75 52 ASN B C 1
ATOM 2939 O O . ASN B 1 52 ? -3.262 2.242 -10.203 1 89.75 52 ASN B O 1
ATOM 2943 N N . ARG B 1 53 ? -5.277 2.59 -9.391 1 91.25 53 ARG B N 1
ATOM 2944 C CA . ARG B 1 53 ? -5.91 1.795 -10.438 1 91.25 53 ARG B CA 1
ATOM 2945 C C . ARG B 1 53 ? -5.855 2.518 -11.781 1 91.25 53 ARG B C 1
ATOM 2947 O O . ARG B 1 53 ? -6.238 1.957 -12.812 1 91.25 53 ARG B O 1
ATOM 2954 N N . THR B 1 54 ? -5.34 3.758 -11.898 1 90.81 54 THR B N 1
ATOM 2955 C CA . THR B 1 54 ? -5.051 4.398 -13.18 1 90.81 54 THR B CA 1
ATOM 2956 C C . THR B 1 54 ? -3.709 3.924 -13.727 1 90.81 54 THR B C 1
ATOM 2958 O O . THR B 1 54 ? -3.402 4.148 -14.898 1 90.81 54 THR B O 1
ATOM 2961 N N . GLY B 1 55 ? -2.936 3.33 -12.891 1 89.12 55 GLY B N 1
ATOM 2962 C CA . GLY B 1 55 ? -1.578 2.953 -13.258 1 89.12 55 GLY B CA 1
ATOM 2963 C C . GLY B 1 55 ? -0.562 4.043 -12.977 1 89.12 55 GLY B C 1
ATOM 2964 O O . GLY B 1 55 ? 0.619 3.898 -13.305 1 89.12 55 GLY B O 1
ATOM 2965 N N . LYS B 1 56 ? -1.035 5.094 -12.422 1 90.81 56 LYS B N 1
ATOM 2966 C CA . LYS B 1 56 ? -0.178 6.23 -12.102 1 90.81 56 LYS B CA 1
ATOM 2967 C C . LYS B 1 56 ? -0.083 6.438 -10.594 1 90.81 56 LYS B C 1
ATOM 2969 O O . LYS B 1 56 ? -0.708 5.707 -9.82 1 90.81 56 LYS B O 1
ATOM 2974 N N . TRP B 1 57 ? 0.782 7.359 -10.25 1 92.38 57 TRP B N 1
ATOM 2975 C CA . TRP B 1 57 ? 1.042 7.621 -8.836 1 92.38 57 TRP B CA 1
ATOM 2976 C C . TRP B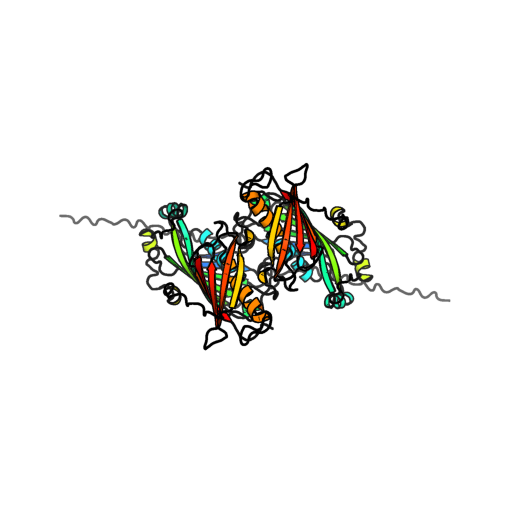 1 57 ? -0.246 7.98 -8.102 1 92.38 57 TRP B C 1
ATOM 2978 O O . TRP B 1 57 ? -0.964 8.898 -8.508 1 92.38 57 TRP B O 1
ATOM 2988 N N . GLY B 1 58 ? -0.571 7.258 -7.062 1 92 58 GLY B N 1
ATOM 2989 C CA . GLY B 1 58 ? -1.774 7.504 -6.281 1 92 58 GLY B CA 1
ATOM 2990 C C . GLY B 1 58 ? -1.601 8.594 -5.242 1 92 58 GLY B C 1
ATOM 2991 O O . GLY B 1 58 ? -0.54 8.703 -4.625 1 92 58 GLY B O 1
ATOM 2992 N N . ILE B 1 59 ? -2.631 9.336 -4.98 1 93.12 59 ILE B N 1
ATOM 2993 C CA . ILE B 1 59 ? -2.602 10.492 -4.09 1 93.12 59 ILE B CA 1
ATOM 2994 C C . ILE B 1 59 ? -2.221 10.047 -2.68 1 93.12 59 ILE B C 1
ATOM 2996 O O . ILE B 1 59 ? -1.465 10.734 -1.99 1 93.12 59 ILE B O 1
ATOM 3000 N N . TRP B 1 60 ? -2.746 8.898 -2.191 1 92.75 60 TRP B N 1
ATOM 3001 C CA . TRP B 1 60 ? -2.439 8.445 -0.84 1 92.75 60 TRP B CA 1
ATOM 3002 C C . TRP B 1 60 ? -1.001 7.945 -0.746 1 92.75 60 TRP B C 1
ATOM 3004 O O . TRP B 1 60 ? -0.382 8.016 0.318 1 92.75 60 TRP B O 1
ATOM 3014 N N . ASN B 1 61 ? -0.467 7.516 -1.876 1 92.25 61 ASN B N 1
ATOM 3015 C CA . ASN B 1 61 ? 0.918 7.059 -1.881 1 92.25 61 ASN B CA 1
ATOM 3016 C C . ASN B 1 61 ? 1.894 8.219 -2.043 1 92.25 61 ASN B C 1
ATOM 3018 O O . ASN B 1 61 ? 3.066 8.109 -1.685 1 92.25 61 ASN B O 1
ATOM 3022 N N . LEU B 1 62 ? 1.376 9.305 -2.605 1 91.56 62 LEU B N 1
ATOM 3023 C CA . LEU B 1 62 ? 2.182 10.523 -2.658 1 91.56 62 LEU B CA 1
ATOM 3024 C C . LEU B 1 62 ? 2.531 11 -1.253 1 91.56 62 LEU B C 1
ATOM 3026 O O . LEU B 1 62 ? 3.691 11.305 -0.969 1 91.56 62 LEU B O 1
ATOM 3030 N N . SER B 1 63 ? 1.576 11.023 -0.417 1 89.69 63 SER B N 1
ATOM 3031 C CA . SER B 1 63 ? 1.797 11.43 0.968 1 89.69 63 SER B CA 1
ATOM 3032 C C . SER B 1 63 ? 2.725 10.453 1.687 1 89.69 63 SER B C 1
ATOM 3034 O O . SER B 1 63 ? 3.617 10.867 2.426 1 89.69 63 SER B O 1
ATOM 3036 N N . LEU B 1 64 ? 2.523 9.203 1.467 1 89.56 64 LEU B N 1
ATOM 3037 C CA . LEU B 1 64 ? 3.355 8.172 2.08 1 89.56 64 LEU B CA 1
ATOM 3038 C C . LEU B 1 64 ? 4.812 8.328 1.651 1 89.56 64 LEU B C 1
ATOM 3040 O O . LEU B 1 64 ? 5.723 8.133 2.459 1 89.56 64 LEU B O 1
ATOM 3044 N N . PHE B 1 65 ? 4.996 8.625 0.419 1 90.62 65 PHE B N 1
ATOM 3045 C CA . PHE B 1 65 ? 6.34 8.828 -0.12 1 90.62 65 PHE B CA 1
ATOM 3046 C C . PHE B 1 65 ? 7.062 9.938 0.628 1 90.62 65 PHE B C 1
ATOM 3048 O O . PHE B 1 65 ? 8.234 9.797 0.989 1 90.62 65 PHE B O 1
ATOM 3055 N N . LEU B 1 66 ? 6.391 10.992 0.903 1 92.5 66 LEU B N 1
ATOM 3056 C CA . LEU B 1 66 ? 6.965 12.125 1.622 1 92.5 66 LEU B CA 1
ATOM 3057 C C . LEU B 1 66 ? 7.254 11.758 3.074 1 92.5 66 LEU B C 1
ATOM 3059 O O . LEU B 1 66 ? 8.211 12.266 3.67 1 92.5 66 LEU B O 1
ATOM 3063 N N . ASP B 1 67 ? 6.453 10.914 3.625 1 89.25 67 ASP B N 1
ATOM 3064 C CA . ASP B 1 67 ? 6.703 10.438 4.98 1 89.25 67 ASP B CA 1
ATOM 3065 C C . ASP B 1 67 ? 8.016 9.648 5.055 1 89.25 67 ASP B C 1
ATOM 3067 O O . ASP B 1 67 ? 8.75 9.758 6.035 1 89.25 67 ASP B O 1
ATOM 3071 N N . GLY B 1 68 ? 8.219 8.836 4.062 1 86.12 68 GLY B N 1
ATOM 3072 C CA . GLY B 1 68 ? 9.484 8.117 4.023 1 86.12 68 GLY B CA 1
ATOM 3073 C C . GLY B 1 68 ? 10.695 9.023 4.117 1 86.12 68 GLY B C 1
ATOM 3074 O O . GLY B 1 68 ? 11.633 8.742 4.859 1 86.12 68 GLY B O 1
ATOM 3075 N N . ALA B 1 69 ? 10.664 10.094 3.402 1 84.56 69 ALA B N 1
ATOM 3076 C CA . ALA B 1 69 ? 11.742 11.078 3.438 1 84.56 69 ALA B CA 1
ATOM 3077 C C . ALA B 1 69 ? 11.859 11.727 4.816 1 84.56 69 ALA B C 1
ATOM 3079 O O . ALA B 1 69 ? 12.961 11.977 5.301 1 84.56 69 ALA B O 1
ATOM 3080 N N . LYS B 1 70 ? 10.719 11.945 5.426 1 82.56 70 LYS B N 1
ATOM 3081 C CA . LYS B 1 70 ? 10.68 12.516 6.77 1 82.56 70 LYS B CA 1
ATOM 3082 C C . LYS B 1 70 ? 11.398 11.609 7.77 1 82.56 70 LYS B C 1
ATOM 3084 O O . LYS B 1 70 ? 12.219 12.078 8.562 1 82.56 70 LYS B O 1
ATOM 3089 N N . PHE B 1 71 ? 11.102 10.383 7.66 1 81.94 71 PHE B N 1
ATOM 3090 C CA . PHE B 1 71 ? 11.688 9.445 8.609 1 81.94 71 PHE B CA 1
ATOM 3091 C C . PHE B 1 71 ? 13.18 9.273 8.344 1 81.94 71 PHE B C 1
ATOM 3093 O O . PHE B 1 71 ? 13.969 9.125 9.281 1 81.94 71 PHE B O 1
ATOM 3100 N N . LYS B 1 72 ? 13.5 9.328 7.109 1 83.12 72 LYS B N 1
ATOM 3101 C CA . LYS B 1 72 ? 14.914 9.289 6.766 1 83.12 72 LYS B CA 1
ATOM 3102 C C . LYS B 1 72 ? 15.656 10.492 7.336 1 83.12 72 LYS B C 1
ATOM 3104 O O . LYS B 1 72 ? 16.766 10.359 7.848 1 83.12 72 LYS B O 1
ATOM 3109 N N . ALA B 1 73 ? 15.078 11.625 7.242 1 85.5 73 ALA B N 1
ATOM 3110 C CA . ALA B 1 73 ? 15.68 12.828 7.809 1 85.5 73 ALA B CA 1
ATOM 3111 C C . ALA B 1 73 ? 15.898 12.68 9.312 1 85.5 73 ALA B C 1
ATOM 3113 O O . ALA B 1 73 ? 16.953 13.047 9.828 1 85.5 73 ALA B O 1
ATOM 3114 N N . ARG B 1 74 ? 14.953 12.117 9.961 1 81.56 74 ARG B N 1
ATOM 3115 C CA . ARG B 1 74 ? 15.047 11.938 11.406 1 81.56 74 ARG B CA 1
ATOM 3116 C C . ARG B 1 74 ? 16.125 10.922 11.758 1 81.56 74 ARG B C 1
ATOM 3118 O O . ARG B 1 74 ? 16.766 11.031 12.812 1 81.56 74 ARG B O 1
ATOM 3125 N N . GLN B 1 75 ? 16.297 10.047 10.977 1 78.19 75 GLN B N 1
ATOM 3126 C CA . GLN B 1 75 ? 17.328 9.023 11.203 1 78.19 75 GLN B CA 1
ATOM 3127 C C . GLN B 1 75 ? 18.719 9.633 11.211 1 78.19 75 GLN B C 1
ATOM 3129 O O . GLN B 1 75 ? 19.656 9.047 11.766 1 78.19 75 GLN B O 1
ATOM 3134 N N . SER B 1 76 ? 18.875 10.781 10.609 1 79.25 76 SER B N 1
ATOM 3135 C CA . SER B 1 76 ? 20.172 11.469 10.617 1 79.25 76 SER B CA 1
ATOM 3136 C C . SER B 1 76 ? 20.594 11.828 12.031 1 79.25 76 SER B C 1
ATOM 3138 O O . SER B 1 76 ? 21.766 12.133 12.273 1 79.25 76 SER B O 1
ATOM 3140 N N . GLU B 1 77 ? 19.609 11.922 12.906 1 80.69 77 GLU B N 1
ATOM 3141 C CA . GLU B 1 77 ? 19.797 12.391 14.273 1 80.69 77 GLU B CA 1
ATOM 3142 C C . GLU B 1 77 ? 20.281 13.836 14.305 1 80.69 77 GLU B C 1
ATOM 3144 O O . GLU B 1 77 ? 20.938 14.266 15.258 1 80.69 77 GLU B O 1
ATOM 3149 N N . VAL B 1 78 ? 20.125 14.516 13.188 1 86.06 78 VAL B N 1
ATOM 3150 C CA . VAL B 1 78 ? 20.453 15.93 13.094 1 86.06 78 VAL B CA 1
ATOM 3151 C C . VAL B 1 78 ? 19.172 16.75 12.953 1 86.06 78 VAL B C 1
ATOM 3153 O O . VAL B 1 78 ? 18.938 17.688 13.727 1 86.06 78 VAL B O 1
ATOM 3156 N N . PHE B 1 79 ? 18.422 16.344 12.094 1 89.69 79 PHE B N 1
ATOM 3157 C CA . PHE B 1 79 ? 17.172 17.062 11.875 1 89.69 79 PHE B CA 1
ATOM 3158 C C . PHE B 1 79 ? 16.25 16.922 13.078 1 89.69 79 PHE B C 1
ATOM 3160 O O . PHE B 1 79 ? 15.898 15.812 13.477 1 89.69 79 PHE B O 1
ATOM 3167 N N . MET B 1 80 ? 15.906 17.953 13.633 1 85.12 80 MET B N 1
ATOM 3168 C CA . MET B 1 80 ? 15.055 18.016 14.812 1 85.12 80 MET B CA 1
ATOM 3169 C C . MET B 1 80 ? 15.57 17.094 15.906 1 85.12 80 MET B C 1
ATOM 3171 O O . MET B 1 80 ? 14.789 16.422 16.578 1 85.12 80 MET B O 1
ATOM 3175 N N . ASN B 1 81 ? 16.828 16.984 15.844 1 77.81 81 ASN B N 1
ATOM 3176 C CA . ASN B 1 81 ? 17.438 16.125 16.859 1 77.81 81 ASN B CA 1
ATOM 3177 C C . ASN B 1 81 ? 17.125 16.625 18.266 1 77.81 81 ASN B C 1
ATOM 3179 O O . ASN B 1 81 ? 17.453 17.75 18.609 1 77.81 81 ASN B O 1
ATOM 3183 N N . ILE B 1 82 ? 16.297 15.898 18.859 1 63.41 82 ILE B N 1
ATOM 3184 C CA . ILE B 1 82 ? 15.945 16.25 20.234 1 63.41 82 ILE B CA 1
ATOM 3185 C C . ILE B 1 82 ? 16.984 15.672 21.203 1 63.41 82 ILE B C 1
ATOM 3187 O O . ILE B 1 82 ? 17.312 14.484 21.125 1 63.41 82 ILE B O 1
ATOM 3191 N N . SER B 1 83 ? 17.922 16.531 21.719 1 56.62 83 SER B N 1
ATOM 3192 C CA . SER B 1 83 ? 18.969 16.156 22.656 1 56.62 83 SER B CA 1
ATOM 3193 C C . SER B 1 83 ? 18.516 15.047 23.594 1 56.62 83 SER B C 1
ATOM 3195 O O . SER B 1 83 ? 17.312 14.797 23.734 1 56.62 83 SER B O 1
ATOM 3197 N N . ASP B 1 84 ? 19.531 14.188 24.078 1 51.66 84 ASP B N 1
ATOM 3198 C CA . ASP B 1 84 ? 19.438 13.102 25.047 1 51.66 84 ASP B CA 1
ATOM 3199 C C . ASP B 1 84 ? 18.375 13.406 26.109 1 51.66 84 ASP B C 1
ATOM 3201 O O . ASP B 1 84 ? 17.625 12.508 26.516 1 51.66 84 ASP B O 1
ATOM 3205 N N . THR B 1 85 ? 18.406 14.539 26.641 1 47.03 85 THR B N 1
ATOM 3206 C CA . THR B 1 85 ? 17.469 14.898 27.688 1 47.03 85 THR B CA 1
ATOM 3207 C C . THR B 1 85 ? 16.031 14.836 27.172 1 47.03 85 THR B C 1
ATOM 3209 O O . THR B 1 85 ? 15.117 14.445 27.891 1 47.03 85 THR B O 1
ATOM 3212 N N . ASP B 1 86 ? 15.922 15.141 25.984 1 48.66 86 ASP B N 1
ATOM 3213 C CA . ASP B 1 86 ? 14.602 15.078 25.359 1 48.66 86 ASP B CA 1
ATOM 3214 C C . ASP B 1 86 ? 14.344 13.695 24.766 1 48.66 86 ASP B C 1
ATOM 3216 O O . ASP B 1 86 ? 13.195 13.32 24.531 1 48.66 86 ASP B O 1
ATOM 3220 N N . ASN B 1 87 ? 15.391 13.031 24.547 1 51.31 87 ASN B N 1
ATOM 3221 C CA . ASN B 1 87 ? 15.305 11.68 24.016 1 51.31 87 ASN B CA 1
ATOM 3222 C C . ASN B 1 87 ? 14.602 10.734 24.984 1 51.31 87 ASN B C 1
ATOM 3224 O O . ASN B 1 87 ? 13.906 9.812 24.562 1 51.31 87 ASN B O 1
ATOM 3228 N N . ASN B 1 88 ? 15.047 11 26.297 1 46.81 88 ASN B N 1
ATOM 3229 C CA . ASN B 1 88 ? 14.25 10.227 27.25 1 46.81 88 ASN B CA 1
ATOM 3230 C C . ASN B 1 88 ? 12.758 10.469 27.047 1 46.81 88 ASN B C 1
ATOM 3232 O O . ASN B 1 88 ? 11.945 9.555 27.25 1 46.81 88 ASN B O 1
ATOM 3236 N N . MET B 1 89 ? 12.484 11.672 26.703 1 44.72 89 MET B N 1
ATOM 3237 C CA . MET B 1 89 ? 11.102 12.062 26.438 1 44.72 89 MET B CA 1
ATOM 3238 C C . MET B 1 89 ? 10.562 11.336 25.203 1 44.72 89 MET B C 1
ATOM 3240 O O . MET B 1 89 ? 9.367 11.031 25.141 1 44.72 89 MET B O 1
ATOM 3244 N N . CYS B 1 90 ? 11.539 11.055 24.328 1 53 90 CYS B N 1
ATOM 3245 C CA . CYS B 1 90 ? 11.117 10.359 23.125 1 53 90 CYS B CA 1
ATOM 3246 C C . CYS B 1 90 ? 10.695 8.93 23.438 1 53 90 CYS B C 1
ATOM 3248 O O . CYS B 1 90 ? 9.852 8.367 22.734 1 53 90 CYS B O 1
ATOM 3250 N N . GLU B 1 91 ? 11.117 8.547 24.656 1 62.56 91 GLU B N 1
ATOM 3251 C CA . GLU B 1 91 ? 10.68 7.199 25.016 1 62.56 91 GLU B CA 1
ATOM 3252 C C . GLU B 1 91 ? 9.25 7.211 25.562 1 62.56 91 GLU B C 1
ATOM 3254 O O . GLU B 1 91 ? 8.531 6.215 25.453 1 62.56 91 GLU B O 1
ATOM 3259 N N . THR B 1 92 ? 8.836 8.422 25.969 1 78.06 92 THR B N 1
ATOM 3260 C CA . THR B 1 92 ? 7.523 8.43 26.609 1 78.06 92 THR B CA 1
ATOM 3261 C C . THR B 1 92 ? 6.531 9.25 25.797 1 78.06 92 THR B C 1
ATOM 3263 O O . THR B 1 92 ? 5.402 9.484 26.234 1 78.06 92 THR B O 1
ATOM 3266 N N . SER B 1 93 ? 7.066 9.773 24.703 1 85.06 93 SER B N 1
ATOM 3267 C CA . SER B 1 93 ? 6.156 10.594 23.906 1 85.06 93 SER B CA 1
ATOM 3268 C C . SER B 1 93 ? 6.219 10.211 22.438 1 85.06 93 SER B C 1
ATOM 3270 O O . SER B 1 93 ? 7.141 9.508 22.016 1 85.06 93 SER B O 1
ATOM 3272 N N . THR B 1 94 ? 5.191 10.555 21.781 1 85.5 94 THR B N 1
ATOM 3273 C CA . THR B 1 94 ? 5.098 10.32 20.344 1 85.5 94 THR B CA 1
ATOM 3274 C C . THR B 1 94 ? 4.5 11.531 19.641 1 85.5 94 THR B C 1
ATOM 3276 O O . THR B 1 94 ? 4.035 12.469 20.281 1 85.5 94 THR B O 1
ATOM 3279 N N . PHE B 1 95 ? 4.703 11.602 18.406 1 88.19 95 PHE B N 1
ATOM 3280 C CA . PHE B 1 95 ? 4.117 12.664 17.594 1 88.19 95 PHE B CA 1
ATOM 3281 C C . PHE B 1 95 ? 2.812 12.203 16.953 1 88.19 95 PHE B C 1
ATOM 3283 O O . PHE B 1 95 ? 2.736 11.094 16.406 1 88.19 95 PHE B O 1
ATOM 3290 N N . ILE B 1 96 ? 1.844 13.031 17.062 1 89.38 96 ILE B N 1
ATOM 3291 C CA . ILE B 1 96 ? 0.6 12.766 16.344 1 89.38 96 ILE B CA 1
ATOM 3292 C C . ILE B 1 96 ? 0.355 13.867 15.32 1 89.38 96 ILE B C 1
ATOM 3294 O O . ILE B 1 96 ? 0.657 15.039 15.57 1 89.38 96 ILE B O 1
ATOM 3298 N N . MET B 1 97 ? -0.041 13.516 14.25 1 91.88 97 MET B N 1
ATOM 3299 C CA . MET B 1 97 ? -0.363 14.477 13.195 1 91.88 97 MET B CA 1
ATOM 3300 C C . MET B 1 97 ? -1.722 15.125 13.445 1 91.88 97 MET B C 1
ATOM 3302 O O . MET B 1 97 ? -2.729 14.43 13.594 1 91.88 97 MET B O 1
ATOM 3306 N N . LEU B 1 98 ? -1.802 16.406 13.469 1 93.62 98 LEU B N 1
ATOM 3307 C CA . LEU B 1 98 ? -3.047 17.141 13.688 1 93.62 98 LEU B CA 1
ATOM 3308 C C . LEU B 1 98 ? -3.664 17.562 12.359 1 93.62 98 LEU B C 1
ATOM 3310 O O . LEU B 1 98 ? -4.887 17.516 12.195 1 93.62 98 LEU B O 1
ATOM 3314 N N . LYS B 1 99 ? -2.795 17.969 11.523 1 95 99 LYS B N 1
ATOM 3315 C CA . LYS B 1 99 ? -3.25 18.469 10.227 1 95 99 LYS B CA 1
ATOM 3316 C C . LYS B 1 99 ? -2.188 18.266 9.156 1 95 99 LYS B C 1
ATOM 3318 O O . LYS B 1 99 ? -0.993 18.422 9.414 1 95 99 LYS B O 1
ATOM 3323 N N . MET B 1 100 ? -2.59 17.922 8.023 1 95.94 100 MET B N 1
ATOM 3324 C CA . MET B 1 100 ? -1.726 17.766 6.855 1 95.94 100 MET B CA 1
ATOM 3325 C C . MET B 1 100 ? -2.383 18.359 5.613 1 95.94 100 MET B C 1
ATOM 3327 O O . MET B 1 100 ? -3.576 18.156 5.379 1 95.94 100 MET B O 1
ATOM 3331 N N . ILE B 1 101 ? -1.646 19.109 4.852 1 96.56 101 ILE B N 1
ATOM 3332 C CA . ILE B 1 101 ? -2.164 19.75 3.643 1 96.56 101 ILE B CA 1
ATOM 3333 C C . ILE B 1 101 ? -1.21 19.484 2.479 1 96.56 101 ILE B C 1
ATOM 3335 O O . ILE B 1 101 ? -0.023 19.812 2.557 1 96.56 101 ILE B O 1
ATOM 3339 N N . LEU B 1 102 ? -1.686 18.766 1.515 1 97.38 102 LEU B N 1
ATOM 3340 C CA . LEU B 1 102 ? -1.035 18.906 0.217 1 97.38 102 LEU B CA 1
ATOM 3341 C C . LEU B 1 102 ? -1.441 20.219 -0.462 1 97.38 102 LEU B C 1
ATOM 3343 O O . LEU B 1 102 ? -2.455 20.266 -1.161 1 97.38 102 LEU B O 1
ATOM 3347 N N . ASN B 1 103 ? -0.642 21.172 -0.252 1 97.25 103 ASN B N 1
ATOM 3348 C CA . ASN B 1 103 ? -0.963 22.562 -0.564 1 97.25 103 ASN B CA 1
ATOM 3349 C C . ASN B 1 103 ? -0.818 22.844 -2.057 1 97.25 103 ASN B C 1
ATOM 3351 O O . ASN B 1 103 ? -1.413 23.797 -2.57 1 97.25 103 ASN B O 1
ATOM 3355 N N . TYR B 1 104 ? -0.036 22.125 -2.688 1 97.38 104 TYR B N 1
ATOM 3356 C CA . TYR B 1 104 ? 0.196 22.203 -4.125 1 97.38 104 TYR B CA 1
ATOM 3357 C C . TYR B 1 104 ? 0.574 20.844 -4.695 1 97.38 104 TYR B C 1
ATOM 3359 O O . TYR B 1 104 ? 1.43 20.141 -4.141 1 97.38 104 TYR B O 1
ATOM 3367 N N . ILE B 1 105 ? -0.094 20.516 -5.77 1 97.75 105 ILE B N 1
ATOM 3368 C CA . ILE B 1 105 ? 0.238 19.281 -6.496 1 97.75 105 ILE B CA 1
ATOM 3369 C C . ILE B 1 105 ? 0.343 19.594 -7.988 1 97.75 105 ILE B C 1
ATOM 3371 O O . ILE B 1 105 ? -0.651 19.938 -8.633 1 97.75 105 ILE B O 1
ATOM 3375 N N . ASN B 1 106 ? 1.506 19.438 -8.508 1 96.56 106 ASN B N 1
ATOM 3376 C CA . ASN B 1 106 ? 1.721 19.547 -9.945 1 96.56 106 ASN B CA 1
ATOM 3377 C C . ASN B 1 106 ? 1.062 18.406 -10.703 1 96.56 106 ASN B C 1
ATOM 3379 O O . ASN B 1 106 ? 1.309 17.234 -10.406 1 96.56 106 ASN B O 1
ATOM 3383 N N . PRO B 1 107 ? 0.261 18.688 -11.703 1 92.94 107 PRO B N 1
ATOM 3384 C CA . PRO B 1 107 ? -0.432 17.625 -12.438 1 92.94 107 PRO B CA 1
ATOM 3385 C C . PRO B 1 107 ? 0.528 16.609 -13.07 1 92.94 107 PRO B C 1
ATOM 3387 O O . PRO B 1 107 ? 0.128 15.492 -13.391 1 92.94 107 PRO B O 1
ATOM 3390 N N . LYS B 1 108 ? 1.73 16.938 -13.203 1 93 108 LYS B N 1
ATOM 3391 C CA . LYS B 1 108 ? 2.73 16.047 -13.789 1 93 108 LYS B CA 1
ATOM 3392 C C . LYS B 1 108 ? 2.908 14.789 -12.953 1 93 108 LYS B C 1
ATOM 3394 O O . LYS B 1 108 ? 3.307 13.742 -13.477 1 93 108 LYS B O 1
ATOM 3399 N N . VAL B 1 109 ? 2.629 14.891 -11.695 1 94.31 109 VAL B N 1
ATOM 3400 C CA . VAL B 1 109 ? 2.836 13.75 -10.812 1 94.31 109 VAL B CA 1
ATOM 3401 C C . VAL B 1 109 ? 1.94 12.586 -11.242 1 94.31 109 VAL B C 1
ATOM 3403 O O . VAL B 1 109 ? 2.303 11.422 -11.086 1 94.31 109 VAL B O 1
ATOM 3406 N N . TYR B 1 110 ? 0.802 12.938 -11.883 1 93.88 110 TYR B N 1
ATOM 3407 C CA . TYR B 1 110 ? -0.167 11.93 -12.297 1 93.88 110 TYR B CA 1
ATOM 3408 C C . TYR B 1 110 ? 0.226 11.312 -13.641 1 93.88 110 TYR B C 1
ATOM 3410 O O . TYR B 1 110 ? -0.529 10.531 -14.211 1 93.88 110 TYR B O 1
ATOM 3418 N N . GLN B 1 111 ? 1.373 11.633 -14.094 1 91.31 111 GLN B N 1
ATOM 3419 C CA . GLN B 1 111 ? 1.896 11.039 -15.312 1 91.31 111 GLN B CA 1
ATOM 3420 C C . GLN B 1 111 ? 3.006 10.039 -15.008 1 91.31 111 GLN B C 1
ATOM 3422 O O . GLN B 1 111 ? 3.408 9.258 -15.883 1 91.31 111 GLN B O 1
ATOM 3427 N N . PHE B 1 112 ? 3.443 10.062 -13.789 1 90.94 112 PHE B N 1
ATOM 3428 C CA . PHE B 1 112 ? 4.551 9.195 -13.414 1 90.94 112 PHE B CA 1
ATOM 3429 C C . PHE B 1 112 ? 4.047 7.816 -13 1 90.94 112 PHE B C 1
ATOM 3431 O O . PHE B 1 112 ? 2.988 7.695 -12.383 1 90.94 112 PHE B O 1
ATOM 3438 N N . ASP B 1 113 ? 4.832 6.809 -13.406 1 86.12 113 ASP B N 1
ATOM 3439 C CA . ASP B 1 113 ? 4.629 5.453 -12.906 1 86.12 113 ASP B CA 1
ATOM 3440 C C . ASP B 1 113 ? 5.949 4.824 -12.469 1 86.12 113 ASP B C 1
ATOM 3442 O O . ASP B 1 113 ? 6.984 5.496 -12.453 1 86.12 113 ASP B O 1
ATOM 3446 N N . TYR B 1 114 ? 5.922 3.574 -12.008 1 82.19 114 TYR B N 1
ATOM 3447 C CA . TYR B 1 114 ? 7.074 2.926 -11.398 1 82.19 114 TYR B CA 1
ATOM 3448 C C . TYR B 1 114 ? 8.164 2.668 -12.43 1 82.19 114 TYR B C 1
ATOM 3450 O O . TYR B 1 114 ? 9.305 2.357 -12.07 1 82.19 114 TYR B O 1
ATOM 3458 N N . LEU B 1 115 ? 7.883 2.854 -13.703 1 78.62 115 LEU B N 1
ATOM 3459 C CA . LEU B 1 115 ? 8.859 2.584 -14.75 1 78.62 115 LEU B CA 1
ATOM 3460 C C . LEU B 1 115 ? 9.656 3.842 -15.094 1 78.62 115 LEU B C 1
ATOM 3462 O O . LEU B 1 115 ? 10.688 3.768 -15.758 1 78.62 115 LEU B O 1
ATOM 3466 N N . ASP B 1 116 ? 9.195 4.965 -14.648 1 78.56 116 ASP B N 1
ATOM 3467 C CA . ASP B 1 116 ? 9.844 6.23 -14.984 1 78.56 116 ASP B CA 1
ATOM 3468 C C . ASP B 1 116 ? 11.148 6.406 -14.211 1 78.56 116 ASP B C 1
ATOM 3470 O O . ASP B 1 116 ? 11.156 6.344 -12.977 1 78.56 116 ASP B O 1
ATOM 3474 N N . PRO B 1 117 ? 12.156 6.594 -14.906 1 78.88 117 PRO B N 1
ATOM 3475 C CA . PRO B 1 117 ? 13.438 6.84 -14.242 1 78.88 117 PRO B CA 1
ATOM 3476 C C . PRO B 1 117 ? 13.586 8.281 -13.758 1 78.88 117 PRO B C 1
ATOM 3478 O O . PRO B 1 117 ? 14.508 8.984 -14.188 1 78.88 117 PRO B O 1
ATOM 3481 N N . ILE B 1 118 ? 12.852 8.695 -12.844 1 86.19 118 ILE B N 1
ATOM 3482 C CA . ILE B 1 118 ? 12.852 10.086 -12.398 1 86.19 118 ILE B CA 1
ATOM 3483 C C . ILE B 1 118 ? 13.688 10.211 -11.117 1 86.19 118 ILE B C 1
ATOM 3485 O O . ILE B 1 118 ? 13.664 9.32 -10.266 1 86.19 118 ILE B O 1
ATOM 3489 N N . ASN B 1 119 ? 14.453 11.266 -11.156 1 90.38 119 ASN B N 1
ATOM 3490 C CA . ASN B 1 119 ? 15.164 11.648 -9.945 1 90.38 119 ASN B CA 1
ATOM 3491 C C . ASN B 1 119 ? 14.383 12.68 -9.133 1 90.38 119 ASN B C 1
ATOM 3493 O O . ASN B 1 119 ? 13.914 13.68 -9.672 1 90.38 119 ASN B O 1
ATOM 3497 N N . LEU B 1 120 ? 14.312 12.367 -7.855 1 93.44 120 LEU B N 1
ATOM 3498 C CA . LEU B 1 120 ? 13.469 13.211 -7.012 1 93.44 120 LEU B CA 1
ATOM 3499 C C . LEU B 1 120 ? 14.258 13.734 -5.812 1 93.44 120 LEU B C 1
ATOM 3501 O O . LEU B 1 120 ? 15.133 13.047 -5.289 1 93.44 120 LEU B O 1
ATOM 3505 N N . THR B 1 121 ? 13.945 14.914 -5.457 1 95.88 121 THR B N 1
ATOM 3506 C CA . THR B 1 121 ? 14.461 15.531 -4.242 1 95.88 121 THR B CA 1
ATOM 3507 C C . THR B 1 121 ? 13.32 15.922 -3.305 1 95.88 121 THR B C 1
ATOM 3509 O O . THR B 1 121 ? 12.352 16.547 -3.73 1 95.88 121 THR B O 1
ATOM 3512 N N . VAL B 1 122 ? 13.438 15.523 -2.07 1 96.62 122 VAL B N 1
ATOM 3513 C CA . VAL B 1 122 ? 12.5 15.945 -1.039 1 96.62 122 VAL B CA 1
ATOM 3514 C C . VAL B 1 122 ? 13.195 16.891 -0.055 1 96.62 122 VAL B C 1
ATOM 3516 O O . VAL B 1 122 ? 14.25 16.547 0.487 1 96.62 122 VAL B O 1
ATOM 3519 N N . THR B 1 123 ? 12.633 18.016 0.12 1 97.62 123 THR B N 1
ATOM 3520 C CA . THR B 1 123 ? 13.133 18.922 1.146 1 97.62 123 THR B CA 1
ATOM 3521 C C . THR B 1 123 ? 12.141 19.047 2.295 1 97.62 123 THR B C 1
ATOM 3523 O O . THR B 1 123 ? 10.93 19.016 2.078 1 97.62 123 THR B O 1
ATOM 3526 N N . LYS B 1 124 ? 12.648 19.172 3.438 1 96.44 124 LYS B N 1
ATOM 3527 C CA . LYS B 1 124 ? 11.836 19.359 4.641 1 96.44 124 LYS B CA 1
ATOM 3528 C C . LYS B 1 124 ? 12.383 20.5 5.492 1 96.44 124 LYS B C 1
ATOM 3530 O O . LYS B 1 124 ? 13.555 20.5 5.879 1 96.44 124 LYS B O 1
ATOM 3535 N N . GLU B 1 125 ? 11.547 21.422 5.758 1 96.62 125 GLU B N 1
ATOM 3536 C CA . GLU B 1 125 ? 11.922 22.578 6.551 1 96.62 125 GLU B CA 1
ATOM 3537 C C . GLU B 1 125 ? 11.039 22.719 7.789 1 96.62 125 GLU B C 1
ATOM 3539 O O . GLU B 1 125 ? 9.812 22.641 7.695 1 96.62 125 GLU B O 1
ATOM 3544 N N . LEU B 1 126 ? 11.695 22.969 8.883 1 95.88 126 LEU B N 1
ATOM 3545 C CA . LEU B 1 126 ? 10.992 23.172 10.148 1 95.88 126 LEU B CA 1
ATOM 3546 C C . LEU B 1 126 ? 10.562 24.625 10.297 1 95.88 126 LEU B C 1
ATOM 3548 O O . LEU B 1 126 ? 11.328 25.547 9.977 1 95.88 126 LEU B O 1
ATOM 3552 N N . CYS B 1 127 ? 9.367 24.844 10.75 1 96.62 127 CYS B N 1
ATOM 3553 C CA . CYS B 1 127 ? 8.906 26.156 11.156 1 96.62 127 CYS B CA 1
ATOM 3554 C C . CYS B 1 127 ? 9.172 26.391 12.641 1 96.62 127 CYS B C 1
ATOM 3556 O O . CYS B 1 127 ? 9.578 25.484 13.352 1 96.62 127 CYS B O 1
ATOM 3558 N N . GLU B 1 128 ? 8.977 27.656 13.023 1 92.81 128 GLU B N 1
ATOM 3559 C CA . GLU B 1 128 ? 9.109 27.953 14.445 1 92.81 128 GLU B CA 1
ATOM 3560 C C . GLU B 1 128 ? 8.25 27.016 15.289 1 92.81 128 GLU B C 1
ATOM 3562 O O . GLU B 1 128 ? 7.031 26.938 15.094 1 92.81 128 GLU B O 1
ATOM 3567 N N . PRO B 1 129 ? 8.883 26.312 16.203 1 93.44 129 PRO B N 1
ATOM 3568 C CA . PRO B 1 129 ? 8.102 25.375 17 1 93.44 129 PRO B CA 1
ATOM 3569 C C . PRO B 1 129 ? 7.141 26.078 17.953 1 93.44 129 PRO B C 1
ATOM 3571 O O . PRO B 1 129 ? 7.453 27.141 18.484 1 93.44 129 PRO B O 1
ATOM 3574 N N . GLY B 1 130 ? 5.973 25.469 18.109 1 92.62 130 GLY B N 1
ATOM 3575 C CA . GLY B 1 130 ? 5.09 25.875 19.203 1 92.62 130 GLY B CA 1
ATOM 3576 C C . GLY B 1 130 ? 5.5 25.312 20.547 1 92.62 130 GLY B C 1
ATOM 3577 O O . GLY B 1 130 ? 6.656 24.922 20.734 1 92.62 130 GLY B O 1
ATOM 3578 N N . THR B 1 131 ? 4.543 25.406 21.484 1 92.5 131 THR B N 1
ATOM 3579 C CA . THR B 1 131 ? 4.848 24.906 22.812 1 92.5 131 THR B CA 1
ATOM 3580 C C . THR B 1 131 ? 5.039 23.391 22.797 1 92.5 131 THR B C 1
ATOM 3582 O O . THR B 1 131 ? 5.988 22.875 23.375 1 92.5 131 THR B O 1
ATOM 3585 N N . SER B 1 132 ? 4.109 22.719 22.141 1 93.56 132 SER B N 1
ATOM 3586 C CA . SER B 1 132 ? 4.184 21.266 22.062 1 93.56 132 SER B CA 1
ATOM 3587 C C . SER B 1 132 ? 4.035 20.781 20.609 1 93.56 132 SER B C 1
ATOM 3589 O O . SER B 1 132 ? 3.943 19.578 20.359 1 93.56 132 SER B O 1
ATOM 3591 N N . THR B 1 133 ? 3.984 21.828 19.688 1 93.44 133 THR B N 1
ATOM 3592 C CA . THR B 1 133 ? 3.727 21.484 18.297 1 93.44 133 THR B CA 1
ATOM 3593 C C . THR B 1 133 ? 4.91 21.875 17.422 1 93.44 133 THR B C 1
ATOM 3595 O O . THR B 1 133 ? 5.742 22.703 17.812 1 93.44 133 THR B O 1
ATOM 3598 N N . HIS B 1 134 ? 5.031 21.25 16.359 1 93.5 134 HIS B N 1
ATOM 3599 C CA . HIS B 1 134 ? 5.934 21.672 15.289 1 93.5 134 HIS B CA 1
ATOM 3600 C C . HIS B 1 134 ? 5.289 21.516 13.922 1 93.5 134 HIS B C 1
ATOM 3602 O O . HIS B 1 134 ? 4.387 20.703 13.742 1 93.5 134 HIS B O 1
ATOM 3608 N N . SER B 1 135 ? 5.633 22.375 13.031 1 95.62 135 SER B N 1
ATOM 3609 C CA . SER B 1 135 ? 5.141 22.359 11.656 1 95.62 135 SER B CA 1
ATOM 3610 C C . SER B 1 135 ? 6.289 22.297 10.656 1 95.62 135 SER B C 1
ATOM 3612 O O . SER B 1 135 ? 7.379 22.812 10.93 1 95.62 135 SER B O 1
ATOM 3614 N N . THR B 1 136 ? 6.047 21.625 9.602 1 96.06 136 THR B N 1
ATOM 3615 C CA . THR B 1 136 ? 7.07 21.484 8.562 1 96.06 136 THR B CA 1
ATOM 3616 C C . THR B 1 136 ? 6.492 21.797 7.188 1 96.06 136 THR B C 1
ATOM 3618 O O . THR B 1 136 ? 5.289 21.641 6.961 1 96.06 136 THR B O 1
ATOM 3621 N N . VAL B 1 137 ? 7.32 22.281 6.355 1 97.25 137 VAL B N 1
ATOM 3622 C CA . VAL B 1 137 ? 7.07 22.406 4.926 1 97.25 137 VAL B CA 1
ATOM 3623 C C . VAL B 1 137 ? 7.934 21.422 4.152 1 97.25 137 VAL B C 1
ATOM 3625 O O . VAL B 1 137 ? 9.164 21.484 4.219 1 97.25 137 VAL B O 1
ATOM 3628 N N . THR B 1 138 ? 7.277 20.516 3.496 1 97.62 138 THR B N 1
ATOM 3629 C CA . THR B 1 138 ? 7.969 19.516 2.693 1 97.62 138 THR B CA 1
ATOM 3630 C C . THR B 1 138 ? 7.711 19.734 1.205 1 97.62 138 THR B C 1
ATOM 3632 O O . THR B 1 138 ? 6.57 19.953 0.796 1 97.62 138 THR B O 1
ATOM 3635 N N . LYS B 1 139 ? 8.75 19.688 0.469 1 98.19 139 LYS B N 1
ATOM 3636 C CA . LYS B 1 139 ? 8.617 19.859 -0.976 1 98.19 139 LYS B CA 1
ATOM 3637 C C . LYS B 1 139 ? 9.188 18.656 -1.726 1 98.19 139 LYS B C 1
ATOM 3639 O O . LYS B 1 139 ? 10.242 18.125 -1.353 1 98.19 139 LYS B O 1
ATOM 3644 N N . LEU B 1 140 ? 8.438 18.172 -2.646 1 97.88 140 LEU B N 1
ATOM 3645 C CA . LEU B 1 140 ? 8.914 17.219 -3.631 1 97.88 140 LEU B CA 1
ATOM 3646 C C . LEU B 1 140 ? 9.312 17.906 -4.926 1 97.88 140 LEU B C 1
ATOM 3648 O O . LEU B 1 140 ? 8.492 18.594 -5.543 1 97.88 140 LEU B O 1
ATOM 3652 N N . ILE B 1 141 ? 10.508 17.688 -5.363 1 98 141 ILE B N 1
ATOM 3653 C CA . ILE B 1 141 ? 11.07 18.422 -6.496 1 98 141 ILE B CA 1
ATOM 3654 C C . ILE B 1 141 ? 11.641 17.422 -7.512 1 98 141 ILE B C 1
ATOM 3656 O O . ILE B 1 141 ? 12.266 16.438 -7.137 1 98 141 ILE B O 1
ATOM 3660 N N . HIS B 1 142 ? 11.312 17.688 -8.758 1 96.38 142 HIS B N 1
ATOM 3661 C CA . HIS B 1 142 ? 12.023 16.984 -9.812 1 96.38 142 HIS B CA 1
ATOM 3662 C C . HIS B 1 142 ? 13.492 17.406 -9.859 1 96.38 142 HIS B C 1
ATOM 3664 O O . HIS B 1 142 ? 13.805 18.531 -10.266 1 96.38 142 HIS B O 1
ATOM 3670 N N . SER B 1 143 ? 14.375 16.484 -9.578 1 94.06 143 SER B N 1
ATOM 3671 C CA . SER B 1 143 ? 15.773 16.844 -9.359 1 94.06 143 SER B CA 1
ATOM 3672 C C . SER B 1 143 ? 16.406 17.391 -10.633 1 94.06 143 SER B C 1
ATOM 3674 O O . SER B 1 143 ? 17.219 18.328 -10.57 1 94.06 143 SER B O 1
ATOM 3676 N N . ASP B 1 144 ? 16.109 16.844 -11.734 1 92.88 144 ASP B N 1
ATOM 3677 C CA . ASP B 1 144 ? 16.766 17.188 -13 1 92.88 144 ASP B CA 1
ATOM 3678 C C . ASP B 1 144 ? 16.266 18.547 -13.508 1 92.88 144 ASP B C 1
ATOM 3680 O O . ASP B 1 144 ? 17.047 19.328 -14.055 1 92.88 144 ASP B O 1
ATOM 3684 N N . THR B 1 145 ? 15.016 18.875 -13.305 1 95.19 145 THR B N 1
ATOM 3685 C CA . THR B 1 145 ? 14.438 20.078 -13.883 1 95.19 145 THR B CA 1
ATOM 3686 C C . THR B 1 145 ? 14.305 21.172 -12.82 1 95.19 145 THR B C 1
ATOM 3688 O O . THR B 1 145 ? 14.141 22.344 -13.156 1 95.19 145 THR B O 1
ATOM 3691 N N . GLY B 1 146 ? 14.25 20.781 -11.562 1 96.38 146 GLY B N 1
ATOM 3692 C CA . GLY B 1 146 ? 14.039 21.734 -10.484 1 96.38 146 GLY B CA 1
ATOM 3693 C C . GLY B 1 146 ? 12.578 22.094 -10.273 1 96.38 146 GLY B C 1
ATOM 3694 O O . GLY B 1 146 ? 12.25 22.906 -9.422 1 96.38 146 GLY B O 1
ATOM 3695 N N . GLU B 1 147 ? 11.805 21.453 -10.961 1 97.5 147 GLU B N 1
ATOM 3696 C CA . GLU B 1 147 ? 10.375 21.75 -10.914 1 97.5 147 GLU B CA 1
ATOM 3697 C C . GLU B 1 147 ? 9.75 21.25 -9.617 1 97.5 147 GLU B C 1
ATOM 3699 O O . GLU B 1 147 ? 10.008 20.125 -9.18 1 97.5 147 GLU B O 1
ATOM 3704 N N . LEU B 1 148 ? 8.922 22.172 -8.984 1 98.5 148 LEU B N 1
ATOM 3705 C CA . LEU B 1 148 ? 8.164 21.781 -7.805 1 98.5 148 LEU B CA 1
ATOM 3706 C C . LEU B 1 148 ? 7.02 20.844 -8.188 1 98.5 148 LEU B C 1
ATOM 3708 O O . LEU B 1 148 ? 6.18 21.188 -9.016 1 98.5 148 LEU B O 1
ATOM 3712 N N . LEU B 1 149 ? 6.965 19.672 -7.59 1 97.81 149 LEU B N 1
ATOM 3713 C CA . LEU B 1 149 ? 5.934 18.688 -7.883 1 97.81 149 LEU B CA 1
ATOM 3714 C C . LEU B 1 149 ? 4.844 18.703 -6.812 1 97.81 149 LEU B C 1
ATOM 3716 O O . LEU B 1 149 ? 3.654 18.641 -7.133 1 97.81 149 LEU B O 1
ATOM 3720 N N . VAL B 1 150 ? 5.262 18.766 -5.555 1 98.31 150 VAL B N 1
ATOM 3721 C CA . VAL B 1 150 ? 4.301 18.75 -4.457 1 98.31 150 VAL B CA 1
ATOM 3722 C C . VAL B 1 150 ? 4.824 19.594 -3.305 1 98.31 150 VAL B C 1
ATOM 3724 O O . VAL B 1 150 ? 6.027 19.609 -3.021 1 98.31 150 VAL B O 1
ATOM 3727 N N . GLU B 1 151 ? 3.994 20.328 -2.672 1 98.38 151 GLU B N 1
ATOM 3728 C CA . GLU B 1 151 ? 4.258 20.953 -1.381 1 98.38 151 GLU B CA 1
ATOM 3729 C C . GLU B 1 151 ? 3.307 20.438 -0.308 1 98.38 151 GLU B C 1
ATOM 3731 O O . GLU B 1 151 ? 2.088 20.453 -0.491 1 98.38 151 GLU B O 1
ATOM 3736 N N . ARG B 1 152 ? 3.836 19.969 0.723 1 97.81 152 ARG B N 1
ATOM 3737 C CA . ARG B 1 152 ? 3.037 19.469 1.837 1 97.81 152 ARG B CA 1
ATOM 3738 C C . ARG B 1 152 ? 3.316 20.266 3.111 1 97.81 152 ARG B C 1
ATOM 3740 O O . ARG B 1 152 ? 4.477 20.516 3.449 1 97.81 152 ARG B O 1
ATOM 3747 N N . LEU B 1 153 ? 2.299 20.688 3.764 1 97.12 153 LEU B N 1
ATOM 3748 C CA . LEU B 1 153 ? 2.34 21.297 5.086 1 97.12 153 LEU B CA 1
ATOM 3749 C C . LEU B 1 153 ? 1.81 20.344 6.148 1 97.12 153 LEU B C 1
ATOM 3751 O O . LEU B 1 153 ? 0.813 19.656 5.922 1 97.12 153 LEU B O 1
ATOM 3755 N N . ALA B 1 154 ? 2.516 20.281 7.23 1 96.19 154 ALA B N 1
ATOM 3756 C CA . ALA B 1 154 ? 2.066 19.359 8.281 1 96.19 154 ALA B CA 1
ATOM 3757 C C . ALA B 1 154 ? 2.266 19.984 9.664 1 96.19 154 ALA B C 1
ATOM 3759 O O . ALA B 1 154 ? 3.258 20.672 9.898 1 96.19 154 ALA B O 1
ATOM 3760 N N . LYS B 1 155 ? 1.339 19.797 10.469 1 95.88 155 LYS B N 1
ATOM 3761 C CA . LYS B 1 155 ? 1.403 20.188 11.875 1 95.88 155 LYS B CA 1
ATOM 3762 C C . LYS B 1 155 ? 1.258 18.969 12.781 1 95.88 155 LYS B C 1
ATOM 3764 O O . LYS B 1 155 ? 0.276 18.219 12.688 1 95.88 155 LYS B O 1
ATOM 3769 N N . LEU B 1 156 ? 2.211 18.719 13.617 1 93.94 156 LEU B N 1
ATOM 3770 C CA . LEU B 1 156 ? 2.209 17.609 14.562 1 93.94 156 LEU B CA 1
ATOM 3771 C C . LEU B 1 156 ? 2.275 18.109 16 1 93.94 156 LEU B C 1
ATOM 3773 O O . LEU B 1 156 ? 2.648 19.266 16.234 1 93.94 156 LEU B O 1
ATOM 3777 N N . CYS B 1 157 ? 1.857 17.297 16.875 1 93.12 157 CYS B N 1
ATOM 3778 C CA . CYS B 1 157 ? 1.924 17.578 18.297 1 93.12 157 CYS B CA 1
ATOM 3779 C C . CYS B 1 157 ? 2.613 16.438 19.047 1 93.12 157 CYS B C 1
ATOM 3781 O O . CYS B 1 157 ? 2.381 15.266 18.75 1 93.12 157 CYS B O 1
ATOM 3783 N N . ARG B 1 158 ? 3.436 16.812 19.891 1 91.56 158 ARG B N 1
ATOM 3784 C CA . ARG B 1 158 ? 4.039 15.836 20.781 1 91.56 158 ARG B CA 1
ATOM 3785 C C . ARG B 1 158 ? 3.098 15.492 21.938 1 91.56 158 ARG B C 1
ATOM 3787 O O . ARG B 1 158 ? 2.627 16.391 22.641 1 91.56 158 ARG B O 1
ATOM 3794 N N . VAL B 1 159 ? 2.891 14.211 22.094 1 91.06 159 VAL B N 1
ATOM 3795 C CA . VAL B 1 159 ? 1.95 13.812 23.141 1 91.06 159 VAL B CA 1
ATOM 3796 C C . VAL B 1 159 ? 2.559 12.695 23.984 1 91.06 159 VAL B C 1
ATOM 3798 O O . VAL B 1 159 ? 3.352 11.898 23.484 1 91.06 159 VAL B O 1
ATOM 3801 N N . ASP B 1 160 ? 2.129 12.664 25.234 1 90.44 160 ASP B N 1
ATOM 3802 C CA . ASP B 1 160 ? 2.535 11.594 26.141 1 90.44 160 ASP B CA 1
ATOM 3803 C C . ASP B 1 160 ? 1.896 10.266 25.75 1 90.44 160 ASP B C 1
ATOM 3805 O O . ASP B 1 160 ? 0.704 10.211 25.438 1 90.44 160 ASP B O 1
ATOM 3809 N N . ASN B 1 161 ? 2.625 9.227 25.781 1 85.12 161 ASN B N 1
ATOM 3810 C CA . ASN B 1 161 ? 2.145 7.926 25.344 1 85.12 161 ASN B CA 1
ATOM 3811 C C . ASN B 1 161 ? 1.054 7.391 26.266 1 85.12 161 ASN B C 1
ATOM 3813 O O . ASN B 1 161 ? 0.164 6.66 25.828 1 85.12 161 ASN B O 1
ATOM 3817 N N . GLU B 1 162 ? 1.049 7.719 27.5 1 86.38 162 GLU B N 1
ATOM 3818 C CA . GLU B 1 162 ? 0.116 7.18 28.484 1 86.38 162 GLU B CA 1
ATOM 3819 C C . GLU B 1 162 ? -1.113 8.07 28.625 1 86.38 162 GLU B C 1
ATOM 3821 O O . GLU B 1 162 ? -2.248 7.594 28.531 1 86.38 162 GLU B O 1
ATOM 3826 N N . THR B 1 163 ? -0.891 9.383 28.75 1 89 163 THR B N 1
ATOM 3827 C CA . THR B 1 163 ? -1.991 10.289 29.062 1 89 163 THR B CA 1
ATOM 3828 C C . THR B 1 163 ? -2.578 10.875 27.781 1 89 163 THR B C 1
ATOM 3830 O O . THR B 1 163 ? -3.676 11.438 27.781 1 89 163 THR B O 1
ATOM 3833 N N . HIS B 1 164 ? -1.761 10.867 26.688 1 86.44 164 HIS B N 1
ATOM 3834 C CA . HIS B 1 164 ? -2.143 11.422 25.391 1 86.44 164 HIS B CA 1
ATOM 3835 C C . HIS B 1 164 ? -2.314 12.93 25.469 1 86.44 164 HIS B C 1
ATOM 3837 O O . HIS B 1 164 ? -3.02 13.523 24.641 1 86.44 164 HIS B O 1
ATOM 3843 N N . ARG B 1 165 ? -1.74 13.445 26.5 1 91.75 165 ARG B N 1
ATOM 3844 C CA . ARG B 1 165 ? -1.738 14.898 26.641 1 91.75 165 ARG B CA 1
ATOM 3845 C C . ARG B 1 165 ? -0.494 15.5 26 1 91.75 165 ARG B C 1
ATOM 3847 O O . ARG B 1 165 ? 0.557 14.859 25.938 1 91.75 165 ARG B O 1
ATOM 3854 N N . PRO B 1 166 ? -0.648 16.734 25.547 1 93.06 166 PRO B N 1
ATOM 3855 C CA . PRO B 1 166 ? 0.511 17.391 24.922 1 93.06 166 PRO B CA 1
ATOM 3856 C C . PRO B 1 166 ? 1.687 17.531 25.891 1 93.06 166 PRO B C 1
ATOM 3858 O O . PRO B 1 166 ? 1.486 17.781 27.078 1 93.06 166 PRO B O 1
ATOM 3861 N N . VAL B 1 167 ? 2.82 17.328 25.359 1 92.5 167 VAL B N 1
ATOM 3862 C CA . VAL B 1 167 ? 4.062 17.484 26.109 1 92.5 167 VAL B CA 1
ATOM 3863 C C . VAL B 1 167 ? 4.852 18.672 25.562 1 92.5 167 VAL B C 1
ATOM 3865 O O . VAL B 1 167 ? 5.16 18.719 24.359 1 92.5 167 VAL B O 1
ATOM 3868 N N . LYS B 1 168 ? 5.27 19.516 26.422 1 92.5 168 LYS B N 1
ATOM 3869 C CA . LYS B 1 168 ? 6 20.703 26.031 1 92.5 168 LYS B CA 1
ATOM 3870 C C . LYS B 1 168 ? 7.43 20.375 25.625 1 92.5 168 LYS B C 1
ATOM 3872 O O . LYS B 1 168 ? 8.039 19.453 26.172 1 92.5 168 LYS B O 1
ATOM 3877 N N . TRP B 1 169 ? 7.934 21.172 24.641 1 90 169 TRP B N 1
ATOM 3878 C CA . TRP B 1 169 ? 9.352 21.094 24.312 1 90 169 TRP B CA 1
ATOM 3879 C C . TRP B 1 169 ? 10.211 21.656 25.438 1 90 169 TRP B C 1
ATOM 3881 O O . TRP B 1 169 ? 9.766 22.547 26.172 1 90 169 TRP B O 1
ATOM 3891 N N . SER B 1 170 ? 11.391 21.203 25.531 1 87.25 170 SER B N 1
ATOM 3892 C CA . SER B 1 170 ? 12.312 21.734 26.531 1 87.25 170 SER B CA 1
ATOM 3893 C C . SER B 1 170 ? 12.766 23.141 26.156 1 87.25 170 SER B C 1
ATOM 3895 O O . SER B 1 170 ? 12.734 23.516 25 1 87.25 170 SER B O 1
ATOM 3897 N N . PRO B 1 171 ? 13.172 23.875 27.188 1 89.38 171 PRO B N 1
ATOM 3898 C CA . PRO B 1 171 ? 13.75 25.188 26.891 1 89.38 171 PRO B CA 1
ATOM 3899 C C . PRO B 1 171 ? 14.938 25.094 25.938 1 89.38 171 PRO B C 1
ATOM 3901 O O . PRO B 1 171 ? 15.125 25.984 25.109 1 89.38 171 PRO B O 1
ATOM 3904 N N . GLN B 1 172 ? 15.695 24.062 26.047 1 87.75 172 GLN B N 1
ATOM 3905 C CA . GLN B 1 172 ? 16.844 23.859 25.172 1 87.75 172 GLN B CA 1
ATOM 3906 C C . GLN B 1 172 ? 16.406 23.719 23.719 1 87.75 172 GLN B C 1
ATOM 3908 O O . GLN B 1 172 ? 17.062 24.25 22.812 1 87.75 172 GLN B O 1
ATOM 3913 N N . PHE B 1 173 ? 15.367 23.016 23.516 1 88.88 173 PHE B N 1
ATOM 3914 C CA . PHE B 1 173 ? 14.828 22.844 22.172 1 88.88 173 PHE B CA 1
ATOM 3915 C C . PHE B 1 173 ? 14.398 24.188 21.594 1 88.88 173 PHE B C 1
ATOM 3917 O O . PHE B 1 173 ? 14.703 24.484 20.438 1 88.88 173 PHE B O 1
ATOM 3924 N N . HIS B 1 174 ? 13.75 24.953 22.391 1 90.94 174 HIS B N 1
ATOM 3925 C CA . HIS B 1 174 ? 13.305 26.266 21.922 1 90.94 174 HIS B CA 1
ATOM 3926 C C . HIS B 1 174 ? 14.492 27.172 21.625 1 90.94 174 HIS B C 1
ATOM 3928 O O . HIS B 1 174 ? 14.461 27.953 20.672 1 90.94 174 HIS B O 1
ATOM 3934 N N . GLN B 1 175 ? 15.43 27.062 22.453 1 91.25 175 GLN B N 1
ATOM 3935 C CA . GLN B 1 175 ? 16.625 27.875 22.234 1 91.25 175 GLN B CA 1
ATOM 3936 C C . GLN B 1 175 ? 17.328 27.469 20.938 1 91.25 175 GLN B C 1
ATOM 3938 O O . GLN B 1 175 ? 17.766 28.328 20.172 1 91.25 175 GLN B O 1
ATOM 3943 N N . MET B 1 176 ? 17.406 26.188 20.719 1 90.25 176 MET B N 1
ATOM 3944 C CA . MET B 1 176 ? 18.047 25.656 19.531 1 90.25 176 MET B CA 1
ATOM 3945 C C . MET B 1 176 ? 17.422 26.219 18.266 1 90.25 176 MET B C 1
ATOM 3947 O O . MET B 1 176 ? 18.109 26.469 17.266 1 90.25 176 MET B O 1
ATOM 3951 N N . PHE B 1 177 ? 16.156 26.438 18.328 1 93.94 177 PHE B N 1
ATOM 3952 C CA . PHE B 1 177 ? 15.453 26.828 17.109 1 93.94 177 PHE B CA 1
ATOM 3953 C C . PHE B 1 177 ? 14.961 28.266 17.203 1 93.94 177 PHE B C 1
ATOM 3955 O O . PHE B 1 177 ? 14.031 28.672 16.5 1 93.94 177 PHE B O 1
ATOM 3962 N N . SER B 1 178 ? 15.508 29.047 18.078 1 93.19 178 SER B N 1
ATOM 3963 C CA . SER B 1 178 ? 15.117 30.438 18.281 1 93.19 178 SER B CA 1
ATOM 3964 C C . SER B 1 178 ? 15.344 31.266 17.016 1 93.19 178 SER B C 1
ATOM 3966 O O . SER B 1 178 ? 14.656 32.25 16.797 1 93.19 178 SER B O 1
ATOM 3968 N N . HIS B 1 179 ? 16.312 30.844 16.203 1 93.88 179 HIS B N 1
ATOM 3969 C CA . HIS B 1 179 ? 16.625 31.562 14.969 1 93.88 179 HIS B CA 1
ATOM 3970 C C . HIS B 1 179 ? 15.508 31.438 13.945 1 93.88 179 HIS B C 1
ATOM 3972 O O . HIS B 1 179 ? 15.492 32.156 12.945 1 93.88 179 HIS B O 1
ATOM 3978 N N . LEU B 1 180 ? 14.492 30.562 14.18 1 95.06 180 LEU B N 1
ATOM 3979 C CA . LEU B 1 180 ? 13.391 30.344 13.258 1 95.06 180 LEU B CA 1
ATOM 3980 C C . LEU B 1 180 ? 12.234 31.297 13.57 1 95.06 180 LEU B C 1
ATOM 3982 O O . LEU B 1 180 ? 11.125 31.125 13.055 1 95.06 180 LEU B O 1
ATOM 3986 N N . LYS B 1 181 ? 12.398 32.25 14.336 1 91.75 181 LYS B N 1
ATOM 3987 C CA . LYS B 1 181 ? 11.352 33.156 14.805 1 91.75 181 LYS B CA 1
ATOM 3988 C C . LYS B 1 181 ? 10.648 33.844 13.633 1 91.75 181 LYS B C 1
ATOM 3990 O O . LYS B 1 181 ? 9.461 34.156 13.719 1 91.75 181 LYS B O 1
ATOM 3995 N N . ASP B 1 182 ? 11.32 34 12.523 1 91.19 182 ASP B N 1
ATOM 3996 C CA . ASP B 1 182 ? 10.734 34.688 11.367 1 91.19 182 ASP B CA 1
ATOM 3997 C C . ASP B 1 182 ? 10.164 33.656 10.383 1 91.19 182 ASP B C 1
ATOM 3999 O O . ASP B 1 182 ? 9.648 34.031 9.32 1 91.19 182 ASP B O 1
ATOM 4003 N N . ARG B 1 183 ? 10.289 32.406 10.578 1 93.12 183 ARG B N 1
ATOM 4004 C CA . ARG B 1 183 ? 9.695 31.312 9.789 1 93.12 183 ARG B CA 1
ATOM 4005 C C . ARG B 1 183 ? 8.492 30.703 10.508 1 93.12 183 ARG B C 1
ATOM 4007 O O . ARG B 1 183 ? 8.547 29.562 10.961 1 93.12 183 ARG B O 1
ATOM 4014 N N . GLY B 1 184 ? 7.484 31.516 10.508 1 89.94 184 GLY B N 1
ATOM 4015 C CA . GLY B 1 184 ? 6.309 31.094 11.25 1 89.94 184 GLY B CA 1
ATOM 4016 C C . GLY B 1 184 ? 5.527 30 10.555 1 89.94 184 GLY B C 1
ATOM 4017 O O . GLY B 1 184 ? 5.734 29.734 9.367 1 89.94 184 GLY B O 1
ATOM 4018 N N . MET B 1 185 ? 4.734 29.312 11.281 1 89.88 185 MET B N 1
ATOM 4019 C CA . MET B 1 185 ? 3.832 28.312 10.734 1 89.88 185 MET B CA 1
ATOM 4020 C C . MET B 1 185 ? 2.904 28.922 9.688 1 89.88 185 MET B C 1
ATOM 4022 O O . MET B 1 185 ? 2.35 30 9.898 1 89.88 185 MET B O 1
ATOM 4026 N N . PRO B 1 186 ? 2.785 28.266 8.578 1 91.25 186 PRO B N 1
ATOM 4027 C CA . PRO B 1 186 ? 1.806 28.734 7.594 1 91.25 186 PRO B CA 1
ATOM 4028 C C . PRO B 1 186 ? 0.412 28.922 8.188 1 91.25 186 PRO B C 1
ATOM 4030 O O . PRO B 1 186 ? -0.049 28.078 8.961 1 91.25 186 PRO B O 1
ATOM 4033 N N . LYS B 1 187 ? -0.282 29.922 7.812 1 88.5 187 LYS B N 1
ATOM 4034 C CA . LYS B 1 187 ? -1.566 30.312 8.391 1 88.5 187 LYS B CA 1
ATOM 4035 C C . LYS B 1 187 ? -2.605 29.203 8.211 1 88.5 187 LYS B C 1
ATOM 4037 O O . LYS B 1 187 ? -3.447 29 9.086 1 88.5 187 LYS B O 1
ATOM 4042 N N . VAL B 1 188 ? -2.529 28.516 7.148 1 88.56 188 VAL B N 1
ATOM 4043 C CA . VAL B 1 188 ? -3.518 27.5 6.812 1 88.56 188 VAL B CA 1
ATOM 4044 C C . VAL B 1 188 ? -3.426 26.344 7.805 1 88.56 188 VAL B C 1
ATOM 4046 O O . VAL B 1 188 ? -4.352 25.531 7.914 1 88.56 188 VAL B O 1
ATOM 4049 N N . LEU B 1 189 ? -2.328 26.234 8.508 1 91 189 LEU B N 1
ATOM 4050 C CA . LEU B 1 189 ? -2.158 25.188 9.508 1 91 189 LEU B CA 1
ATOM 4051 C C . LEU B 1 189 ? -2.686 25.625 10.859 1 91 189 LEU B C 1
ATOM 4053 O O . LEU B 1 189 ? -2.9 24.812 11.758 1 91 189 LEU B O 1
ATOM 4057 N N . LYS B 1 190 ? -2.654 26.953 11.094 1 76.75 190 LYS B N 1
ATOM 4058 C CA . LYS B 1 190 ? -3.082 27.5 12.383 1 76.75 190 LYS B CA 1
ATOM 4059 C C . LYS B 1 190 ? -4.547 27.172 12.656 1 76.75 190 LYS B C 1
ATOM 4061 O O . LYS B 1 190 ? -4.922 26.875 13.797 1 76.75 190 LYS B O 1
ATOM 4066 N N . LYS B 1 191 ? -5.461 27.438 11.625 1 60.12 191 LYS B N 1
ATOM 4067 C CA . LYS B 1 191 ? -6.895 27.359 11.883 1 60.12 191 LYS B CA 1
ATOM 4068 C C . LYS B 1 191 ? -7.34 25.906 12.031 1 60.12 191 LYS B C 1
ATOM 4070 O O . LYS B 1 191 ? -8.195 25.422 11.281 1 60.12 191 LYS B O 1
ATOM 4075 N N . THR B 1 192 ? -6.598 25.125 12.648 1 54.88 192 THR B N 1
ATOM 4076 C CA . THR B 1 192 ? -7.074 23.766 12.914 1 54.88 192 THR B CA 1
ATOM 4077 C C . THR B 1 192 ? -8.383 23.797 13.695 1 54.88 192 THR B C 1
ATOM 4079 O O . THR B 1 192 ? -9.164 22.844 13.656 1 54.88 192 THR B O 1
ATOM 4082 N N . SER B 1 193 ? -8.594 24.984 14.383 1 52.94 193 SER B N 1
ATOM 4083 C CA . SER B 1 193 ? -9.766 25.031 15.25 1 52.94 193 SER B CA 1
ATOM 4084 C C . SER B 1 193 ? -10.992 25.531 14.5 1 52.94 193 SER B C 1
ATOM 4086 O O . SER B 1 193 ? -12.016 25.828 15.109 1 52.94 193 SER B O 1
ATOM 4088 N N . THR B 1 194 ? -10.82 25.719 13.188 1 59.09 194 THR B N 1
ATOM 4089 C CA . THR B 1 194 ? -12.078 26.078 12.547 1 59.09 194 THR B CA 1
ATOM 4090 C C . THR B 1 194 ? -13.094 24.938 12.68 1 59.09 194 THR B C 1
ATOM 4092 O O . THR B 1 194 ? -12.75 23.766 12.508 1 59.09 194 THR B O 1
ATOM 4095 N N . PRO B 1 195 ? -14.195 25.375 13.078 1 72.75 195 PRO B N 1
ATOM 4096 C CA . PRO B 1 195 ? -15.227 24.344 13.227 1 72.75 195 PRO B CA 1
ATOM 4097 C C . PRO B 1 195 ? -15.375 23.469 11.984 1 72.75 195 PRO B C 1
ATOM 4099 O O . PRO B 1 195 ? -15.32 23.969 10.859 1 72.75 195 PRO B O 1
ATOM 4102 N N . ILE B 1 196 ? -15.266 22.266 12.141 1 81.81 196 ILE B N 1
ATOM 4103 C CA . ILE B 1 196 ? -15.555 21.281 11.094 1 81.81 196 ILE B CA 1
ATOM 4104 C C . ILE B 1 196 ? -16.953 21.531 10.523 1 81.81 196 ILE B C 1
ATOM 4106 O O . ILE B 1 196 ? -17.922 21.594 11.273 1 81.81 196 ILE B O 1
ATOM 4110 N N . PRO B 1 197 ? -16.953 21.797 9.266 1 86.5 197 PRO B N 1
ATOM 4111 C CA . PRO B 1 197 ? -18.281 21.969 8.68 1 86.5 197 PRO B CA 1
ATOM 4112 C C . PRO B 1 197 ? -19.203 20.781 8.953 1 86.5 197 PRO B C 1
ATOM 4114 O O . PRO B 1 197 ? -18.75 19.641 8.969 1 86.5 197 PRO B O 1
ATOM 4117 N N . THR B 1 198 ? -20.438 21.109 9.195 1 90.5 198 THR B N 1
ATOM 4118 C CA . THR B 1 198 ? -21.453 20.078 9.391 1 90.5 198 THR B CA 1
ATOM 4119 C C . THR B 1 198 ? -21.922 19.531 8.047 1 90.5 198 THR B C 1
ATOM 4121 O O . THR B 1 198 ? -22.203 20.297 7.125 1 90.5 198 THR B O 1
ATOM 4124 N N . SER B 1 199 ? -21.922 18.234 7.949 1 94.75 199 SER B N 1
ATOM 4125 C CA . SER B 1 199 ? -22.422 17.609 6.727 1 94.75 199 SER B CA 1
ATOM 4126 C C . SER B 1 199 ? -23.906 17.891 6.523 1 94.75 199 SER B C 1
ATOM 4128 O O . SER B 1 199 ? -24.688 17.797 7.465 1 94.75 199 SER B O 1
ATOM 4130 N N . PRO B 1 200 ? -24.297 18.234 5.332 1 95.69 200 PRO B N 1
ATOM 4131 C CA . PRO B 1 200 ? -25.719 18.375 5.062 1 95.69 200 PRO B CA 1
ATOM 4132 C C . PRO B 1 200 ? -26.5 17.078 5.289 1 95.69 200 PRO B C 1
ATOM 4134 O O . PRO B 1 200 ? -25.938 15.992 5.141 1 95.69 200 PRO B O 1
ATOM 4137 N N . PRO B 1 201 ? -27.75 17.172 5.629 1 94.12 201 PRO B N 1
ATOM 4138 C CA . PRO B 1 201 ? -28.547 15.969 5.895 1 94.12 201 PRO B CA 1
ATOM 4139 C C . PRO B 1 201 ? -28.641 15.047 4.68 1 94.12 201 PRO B C 1
ATOM 4141 O O . PRO B 1 201 ? -28.766 13.828 4.832 1 94.12 201 PRO B O 1
ATOM 4144 N N . ASP B 1 202 ? -28.547 15.609 3.465 1 94.38 202 ASP B N 1
ATOM 4145 C CA . ASP B 1 202 ? -28.719 14.82 2.248 1 94.38 202 ASP B CA 1
ATOM 4146 C C . ASP B 1 202 ? -27.359 14.484 1.627 1 94.38 202 ASP B C 1
ATOM 4148 O O . ASP B 1 202 ? -27.281 14.141 0.445 1 94.38 202 ASP B O 1
ATOM 4152 N N . CYS B 1 203 ? -26.391 14.617 2.363 1 96.81 203 CYS B N 1
ATOM 4153 C CA . CYS B 1 203 ? -25.062 14.305 1.834 1 96.81 203 CYS B CA 1
ATOM 4154 C C . CYS B 1 203 ? -24.953 12.82 1.497 1 96.81 203 CYS B C 1
ATOM 4156 O O . CYS B 1 203 ? -25.781 12.016 1.944 1 96.81 203 CYS B O 1
ATOM 4158 N N . PHE B 1 204 ? -24.094 12.531 0.604 1 98.19 204 PHE B N 1
ATOM 4159 C CA . PHE B 1 204 ? -23.844 11.133 0.271 1 98.19 204 PHE B CA 1
ATOM 4160 C C . PHE B 1 204 ? -23.109 10.43 1.402 1 98.19 204 PHE B C 1
ATOM 4162 O O . PHE B 1 204 ? -22.156 10.977 1.97 1 98.19 204 PHE B O 1
ATOM 4169 N N . LYS B 1 205 ? -23.484 9.203 1.752 1 98.19 205 LYS B N 1
ATOM 4170 C CA . LYS B 1 205 ? -22.891 8.445 2.842 1 98.19 205 LYS B CA 1
ATOM 4171 C C . LYS B 1 205 ? -22.312 7.117 2.338 1 98.19 205 LYS B C 1
ATOM 4173 O O . LYS B 1 205 ? -22.938 6.445 1.51 1 98.19 205 LYS B O 1
ATOM 4178 N N . TRP B 1 206 ? -21.188 6.797 2.734 1 98.25 206 TRP B N 1
ATOM 4179 C CA . TRP B 1 206 ? -20.5 5.547 2.418 1 98.25 206 TRP B CA 1
ATOM 4180 C C . TRP B 1 206 ? -19.844 4.961 3.658 1 98.25 206 TRP B C 1
ATOM 4182 O O . TRP B 1 206 ? -19.047 5.633 4.328 1 98.25 206 TRP B O 1
ATOM 4192 N N . THR B 1 207 ? -20.219 3.736 4.008 1 98.25 207 THR B N 1
ATOM 4193 C CA . THR B 1 207 ? -19.75 3.121 5.25 1 98.25 207 THR B CA 1
ATOM 4194 C C . THR B 1 207 ? -18.797 1.968 4.957 1 98.25 207 THR B C 1
ATOM 4196 O O . THR B 1 207 ? -19.016 1.197 4.02 1 98.25 207 THR B O 1
ATOM 4199 N N . PHE B 1 208 ? -17.766 1.855 5.738 1 97.94 208 PHE B N 1
ATOM 4200 C CA . PHE B 1 208 ? -16.828 0.745 5.641 1 97.94 208 PHE B CA 1
ATOM 4201 C C . PHE B 1 208 ? -16.297 0.363 7.016 1 97.94 208 PHE B C 1
ATOM 4203 O O . PHE B 1 208 ? -16.469 1.112 7.98 1 97.94 208 PHE B O 1
ATOM 4210 N N . LYS B 1 209 ? -15.773 -0.809 7.094 1 97.62 209 LYS B N 1
ATOM 4211 C CA . LYS B 1 209 ? -15.141 -1.283 8.32 1 97.62 209 LYS B CA 1
ATOM 4212 C C . LYS B 1 209 ? -13.625 -1.319 8.172 1 97.62 209 LYS B C 1
ATOM 4214 O O . LYS B 1 209 ? -13.102 -1.879 7.207 1 97.62 209 LYS B O 1
ATOM 4219 N N . SER B 1 210 ? -12.914 -0.608 9.102 1 97.56 210 SER B N 1
ATOM 4220 C CA . SER B 1 210 ? -11.453 -0.645 9.07 1 97.56 210 SER B CA 1
ATOM 4221 C C . SER B 1 210 ? -10.93 -2.049 9.352 1 97.56 210 SER B C 1
ATOM 4223 O O . SER B 1 210 ? -11.531 -2.801 10.125 1 97.56 210 SER B O 1
ATOM 4225 N N . ARG B 1 211 ? -9.82 -2.408 8.719 1 97.56 211 ARG B N 1
ATOM 4226 C CA . ARG B 1 211 ? -9.227 -3.736 8.82 1 97.56 211 ARG B CA 1
ATOM 4227 C C . ARG B 1 211 ? -7.887 -3.68 9.555 1 97.56 211 ARG B C 1
ATOM 4229 O O . ARG B 1 211 ? -7.324 -2.6 9.742 1 97.56 211 ARG B O 1
ATOM 4236 N N . TYR B 1 212 ? -7.375 -4.875 9.961 1 96.75 212 TYR B N 1
ATOM 4237 C CA . TYR B 1 212 ? -6.059 -4.926 10.586 1 96.75 212 TYR B CA 1
ATOM 4238 C C . TYR B 1 212 ? -4.98 -4.438 9.633 1 96.75 212 TYR B C 1
ATOM 4240 O O . TYR B 1 212 ? -4.004 -3.809 10.055 1 96.75 212 TYR B O 1
ATOM 4248 N N . SER B 1 213 ? -5.164 -4.691 8.359 1 95.5 213 SER B N 1
ATOM 4249 C CA . SER B 1 213 ? -4.176 -4.309 7.355 1 95.5 213 SER B CA 1
ATOM 4250 C C . SER B 1 213 ? -4.188 -2.801 7.117 1 95.5 213 SER B C 1
ATOM 4252 O O . SER B 1 213 ? -3.316 -2.27 6.43 1 95.5 213 SER B O 1
ATOM 4254 N N . ASP B 1 214 ? -5.156 -2.064 7.711 1 95.56 214 ASP B N 1
ATOM 4255 C CA . ASP B 1 214 ? -5.207 -0.608 7.648 1 95.56 214 ASP B CA 1
ATOM 4256 C C . ASP B 1 214 ? -4.395 0.019 8.781 1 95.56 214 ASP B C 1
ATOM 4258 O O . ASP B 1 214 ? -4.223 1.239 8.828 1 95.56 214 ASP B O 1
ATOM 4262 N N . MET B 1 215 ? -3.826 -0.761 9.688 1 93.69 215 MET B N 1
ATOM 4263 C CA . MET B 1 215 ? -3.25 -0.251 10.922 1 93.69 215 MET B CA 1
ATOM 4264 C C . MET B 1 215 ? -1.748 -0.029 10.773 1 93.69 215 MET B C 1
ATOM 4266 O O . MET B 1 215 ? -1.089 -0.719 9.992 1 93.69 215 MET B O 1
ATOM 4270 N N . ASP B 1 216 ? -1.307 0.94 11.508 1 86.94 216 ASP B N 1
ATOM 4271 C CA . ASP B 1 216 ? 0.129 1.196 11.562 1 86.94 216 ASP B CA 1
ATOM 4272 C C . ASP B 1 216 ? 0.765 0.491 12.766 1 86.94 216 ASP B C 1
ATOM 4274 O O . ASP B 1 216 ? 0.136 -0.361 13.391 1 86.94 216 ASP B O 1
ATOM 4278 N N . VAL B 1 217 ? 2.006 0.825 13.031 1 82.25 217 VAL B N 1
ATOM 4279 C CA . VAL B 1 217 ? 2.809 0.157 14.055 1 82.25 217 VAL B CA 1
ATOM 4280 C C . VAL B 1 217 ? 2.203 0.404 15.43 1 82.25 217 VAL B C 1
ATOM 4282 O O . VAL B 1 217 ? 2.385 -0.399 16.344 1 82.25 217 VAL B O 1
ATOM 4285 N N . LYS B 1 218 ? 1.498 1.493 15.617 1 81.38 218 LYS B N 1
ATOM 4286 C CA . LYS B 1 218 ? 0.868 1.809 16.891 1 81.38 218 LYS B CA 1
ATOM 4287 C C . LYS B 1 218 ? -0.54 1.226 16.969 1 81.38 218 LYS B C 1
ATOM 4289 O O . LYS B 1 218 ? -1.276 1.494 17.922 1 81.38 218 LYS B O 1
ATOM 4294 N N . MET B 1 219 ? -0.976 0.542 15.922 1 85.25 219 MET B N 1
ATOM 4295 C CA . MET B 1 219 ? -2.256 -0.151 15.82 1 85.25 219 MET B CA 1
ATOM 4296 C C . MET B 1 219 ? -3.402 0.843 15.672 1 85.25 219 MET B C 1
ATOM 4298 O O . MET B 1 219 ? -4.539 0.545 16.031 1 85.25 219 MET B O 1
ATOM 4302 N N . HIS B 1 220 ? -3.049 2.047 15.305 1 89.38 220 HIS B N 1
ATOM 4303 C CA . HIS B 1 220 ? -4.039 3.014 14.844 1 89.38 220 HIS B CA 1
ATOM 4304 C C . HIS B 1 220 ? -4.156 2.996 13.328 1 89.38 220 HIS B C 1
ATOM 4306 O O . HIS B 1 220 ? -3.234 2.566 12.633 1 89.38 220 HIS B O 1
ATOM 4312 N N . ALA B 1 221 ? -5.301 3.447 12.875 1 92.62 221 ALA B N 1
ATOM 4313 C CA . ALA B 1 221 ? -5.473 3.539 11.43 1 92.62 221 ALA B CA 1
ATOM 4314 C C . ALA B 1 221 ? -4.395 4.422 10.805 1 92.62 221 ALA B C 1
ATOM 4316 O O . ALA B 1 221 ? -4.102 5.508 11.312 1 92.62 221 ALA B O 1
ATOM 4317 N N . ASN B 1 222 ? -3.807 3.875 9.766 1 90.31 222 ASN B N 1
ATOM 4318 C CA . ASN B 1 222 ? -2.848 4.66 8.992 1 90.31 222 ASN B CA 1
ATOM 4319 C C . ASN B 1 222 ? -3.502 5.887 8.367 1 90.31 222 ASN B C 1
ATOM 4321 O O . ASN B 1 222 ? -4.656 5.832 7.941 1 90.31 222 ASN B O 1
ATOM 4325 N N . GLN B 1 223 ? -2.732 6.945 8.281 1 88.12 223 GLN B N 1
ATOM 4326 C CA . GLN B 1 223 ? -3.26 8.188 7.727 1 88.12 223 GLN B CA 1
ATOM 4327 C C . GLN B 1 223 ? -3.775 7.98 6.305 1 88.12 223 GLN B C 1
ATOM 4329 O O . GLN B 1 223 ? -4.762 8.602 5.902 1 88.12 223 GLN B O 1
ATOM 4334 N N . SER B 1 224 ? -3.131 7.09 5.574 1 91.38 224 SER B N 1
ATOM 4335 C CA . SER B 1 224 ? -3.498 6.848 4.18 1 91.38 224 SER B CA 1
ATOM 4336 C C . SER B 1 224 ? -4.887 6.223 4.078 1 91.38 224 SER B C 1
ATOM 4338 O O . SER B 1 224 ? -5.562 6.367 3.057 1 91.38 224 SER B O 1
ATOM 4340 N N . MET B 1 225 ? -5.285 5.527 5.137 1 94.81 225 MET B N 1
ATOM 4341 C CA . MET B 1 225 ? -6.602 4.898 5.098 1 94.81 225 MET B CA 1
ATOM 4342 C C . MET B 1 225 ? -7.699 5.941 4.926 1 94.81 225 MET B C 1
ATOM 4344 O O . MET B 1 225 ? -8.672 5.715 4.203 1 94.81 225 MET B O 1
ATOM 4348 N N . TYR B 1 226 ? -7.504 7.086 5.547 1 96.56 226 TYR B N 1
ATOM 4349 C CA . TYR B 1 226 ? -8.523 8.125 5.477 1 96.56 226 TYR B CA 1
ATOM 4350 C C . TYR B 1 226 ? -8.594 8.727 4.078 1 96.56 226 TYR B C 1
ATOM 4352 O O . TYR B 1 226 ? -9.68 8.961 3.545 1 96.56 226 TYR B O 1
ATOM 4360 N N . ILE B 1 227 ? -7.465 8.953 3.482 1 96.56 227 ILE B N 1
ATOM 4361 C CA . ILE B 1 227 ? -7.434 9.484 2.125 1 96.56 227 ILE B CA 1
ATOM 4362 C C . ILE B 1 227 ? -8.055 8.477 1.161 1 96.56 227 ILE B C 1
ATOM 4364 O O . ILE B 1 227 ? -8.891 8.836 0.331 1 96.56 227 ILE B O 1
ATOM 4368 N N . LYS B 1 228 ? -7.703 7.25 1.299 1 96.62 228 LYS B N 1
ATOM 4369 C CA . LYS B 1 228 ? -8.258 6.188 0.469 1 96.62 228 LYS B CA 1
ATOM 4370 C C . LYS B 1 228 ? -9.773 6.117 0.604 1 96.62 228 LYS B C 1
ATOM 4372 O O . LYS B 1 228 ? -10.492 6.023 -0.396 1 96.62 228 LYS B O 1
ATOM 4377 N N . SER B 1 229 ? -10.234 6.176 1.84 1 97.62 229 SER B N 1
ATOM 4378 C CA . SER B 1 229 ? -11.672 6.051 2.084 1 97.62 229 SER B CA 1
ATOM 4379 C C . SER B 1 229 ? -12.438 7.211 1.457 1 97.62 229 SER B C 1
ATOM 4381 O O . SER B 1 229 ? -13.555 7.023 0.956 1 97.62 229 SER B O 1
ATOM 4383 N N . CYS B 1 230 ? -11.867 8.344 1.498 1 97.44 230 CYS B N 1
ATOM 4384 C CA . CYS B 1 230 ? -12.523 9.5 0.894 1 97.44 230 CYS B CA 1
ATOM 4385 C C . CYS B 1 230 ? -12.609 9.344 -0.62 1 97.44 230 CYS B C 1
ATOM 4387 O O . CYS B 1 230 ? -13.656 9.625 -1.215 1 97.44 230 CYS B O 1
ATOM 4389 N N . ILE B 1 231 ? -11.531 8.891 -1.213 1 97.12 231 ILE B N 1
ATOM 4390 C CA . ILE B 1 231 ? -11.516 8.688 -2.658 1 97.12 231 ILE B CA 1
ATOM 4391 C C . ILE B 1 231 ? -12.469 7.551 -3.027 1 97.12 231 ILE B C 1
ATOM 4393 O O . ILE B 1 231 ? -13.18 7.629 -4.031 1 97.12 231 ILE B O 1
ATOM 4397 N N . ASP B 1 232 ? -12.492 6.512 -2.24 1 98.06 232 ASP B N 1
ATOM 4398 C CA . ASP B 1 232 ? -13.438 5.418 -2.457 1 98.06 232 ASP B CA 1
ATOM 4399 C C . ASP B 1 232 ? -14.883 5.914 -2.387 1 98.06 232 ASP B C 1
ATOM 4401 O O . ASP B 1 232 ? -15.703 5.578 -3.244 1 98.06 232 ASP B O 1
ATOM 4405 N N . CYS B 1 233 ? -15.148 6.711 -1.389 1 98.5 233 CYS B N 1
ATOM 4406 C CA . CYS B 1 233 ? -16.484 7.297 -1.224 1 98.5 233 CYS B CA 1
ATOM 4407 C C . CYS B 1 233 ? -16.859 8.148 -2.428 1 98.5 233 CYS B C 1
ATOM 4409 O O . CYS B 1 233 ? -17.938 8.008 -2.984 1 98.5 233 CYS B O 1
ATOM 4411 N N . ALA B 1 234 ? -15.953 8.977 -2.807 1 98.25 234 ALA B N 1
ATOM 4412 C CA . ALA B 1 234 ? -16.203 9.852 -3.953 1 98.25 234 ALA B CA 1
ATOM 4413 C C . ALA B 1 234 ? -16.406 9.031 -5.227 1 98.25 234 ALA B C 1
ATOM 4415 O O . ALA B 1 234 ? -17.219 9.398 -6.078 1 98.25 234 ALA B O 1
ATOM 4416 N N . THR B 1 235 ? -15.625 7.977 -5.371 1 97.62 235 THR B N 1
ATOM 4417 C CA . THR B 1 235 ? -15.789 7.098 -6.523 1 97.62 235 THR B CA 1
ATOM 4418 C C . THR B 1 235 ? -17.188 6.492 -6.539 1 97.62 235 THR B C 1
ATOM 4420 O O . THR B 1 235 ? -17.875 6.504 -7.57 1 97.62 235 THR B O 1
ATOM 4423 N N . GLU B 1 236 ? -17.594 6.012 -5.402 1 97.69 236 GLU B N 1
ATOM 4424 C CA . GLU B 1 236 ? -18.938 5.438 -5.293 1 97.69 236 GLU B CA 1
ATOM 4425 C C . GLU B 1 236 ? -20 6.457 -5.672 1 97.69 236 GLU B C 1
ATOM 4427 O O . GLU B 1 236 ? -20.906 6.148 -6.449 1 97.69 236 GLU B O 1
ATOM 4432 N N . ALA B 1 237 ? -19.891 7.648 -5.141 1 97.88 237 ALA B N 1
ATOM 4433 C CA . ALA B 1 237 ? -20.844 8.719 -5.426 1 97.88 237 ALA B CA 1
ATOM 4434 C C . ALA B 1 237 ? -20.875 9.047 -6.914 1 97.88 237 ALA B C 1
ATOM 4436 O O . ALA B 1 237 ? -21.938 9.172 -7.516 1 97.88 237 ALA B O 1
ATOM 4437 N N . SER B 1 238 ? -19.703 9.203 -7.477 1 97.38 238 SER B N 1
ATOM 4438 C CA . SER B 1 238 ? -19.578 9.539 -8.891 1 97.38 238 SER B CA 1
ATOM 4439 C C . SER B 1 238 ? -20.172 8.445 -9.781 1 97.38 238 SER B C 1
ATOM 4441 O O . SER B 1 238 ? -20.906 8.734 -10.719 1 97.38 238 SER B O 1
ATOM 4443 N N . MET B 1 239 ? -19.828 7.199 -9.469 1 95.62 239 MET B N 1
ATOM 4444 C CA . MET B 1 239 ? -20.328 6.059 -10.234 1 95.62 239 MET B CA 1
ATOM 4445 C C . MET B 1 239 ? -21.844 5.988 -10.188 1 95.62 239 MET B C 1
ATOM 4447 O O . MET B 1 239 ? -22.484 5.531 -11.141 1 95.62 239 MET B O 1
ATOM 4451 N N . ASN B 1 240 ? -22.453 6.48 -9.125 1 94.94 240 ASN B N 1
ATOM 4452 C CA . ASN B 1 240 ? -23.891 6.449 -8.953 1 94.94 240 ASN B CA 1
ATOM 4453 C C . ASN B 1 240 ? -24.547 7.738 -9.445 1 94.94 240 ASN B C 1
ATOM 4455 O O . ASN B 1 240 ? -25.734 7.961 -9.219 1 94.94 240 ASN B O 1
ATOM 4459 N N . GLY B 1 241 ? -23.781 8.609 -10.008 1 94.38 241 GLY B N 1
ATOM 4460 C CA . GLY B 1 241 ? -24.297 9.836 -10.586 1 94.38 241 GLY B CA 1
ATOM 4461 C C . GLY B 1 241 ? -24.688 10.867 -9.547 1 94.38 241 GLY B C 1
ATOM 4462 O O . GLY B 1 241 ? -25.562 11.711 -9.789 1 94.38 241 GLY B O 1
ATOM 4463 N N . GLN B 1 242 ? -24.062 10.82 -8.422 1 94.88 242 GLN B N 1
ATOM 4464 C CA . GLN B 1 242 ? -24.469 11.695 -7.328 1 94.88 242 GLN B CA 1
ATOM 4465 C C . GLN B 1 242 ? -23.531 12.906 -7.211 1 94.88 242 GLN B C 1
ATOM 4467 O O . GLN B 1 242 ? -23.656 13.703 -6.285 1 94.88 242 GLN B O 1
ATOM 4472 N N . LEU B 1 243 ? -22.547 13 -8.047 1 96 243 LEU B N 1
ATOM 4473 C CA . LEU B 1 243 ? -21.625 14.141 -8.055 1 96 243 LEU B CA 1
ATOM 4474 C C . LEU B 1 243 ? -21.812 14.977 -9.32 1 96 243 LEU B C 1
ATOM 4476 O O . LEU B 1 243 ? -21.844 14.438 -10.43 1 96 243 LEU B O 1
ATOM 4480 N N . ASP B 1 244 ? -21.953 16.219 -9.023 1 95.94 244 ASP B N 1
ATOM 4481 C CA . ASP B 1 244 ? -22.062 17.125 -10.156 1 95.94 244 ASP B CA 1
ATOM 4482 C C . ASP B 1 244 ? -20.719 17.234 -10.906 1 95.94 244 ASP B C 1
ATOM 4484 O O . ASP B 1 244 ? -19.672 17.391 -10.289 1 95.94 244 ASP B O 1
ATOM 4488 N N . GLN B 1 245 ? -20.734 17.062 -12.234 1 95.62 245 GLN B N 1
ATOM 4489 C CA . GLN B 1 245 ? -19.656 17.344 -13.18 1 95.62 245 GLN B CA 1
ATOM 4490 C C . GLN B 1 245 ? -18.578 16.25 -13.125 1 95.62 245 GLN B C 1
ATOM 4492 O O . GLN B 1 245 ? -17.5 16.422 -13.695 1 95.62 245 GLN B O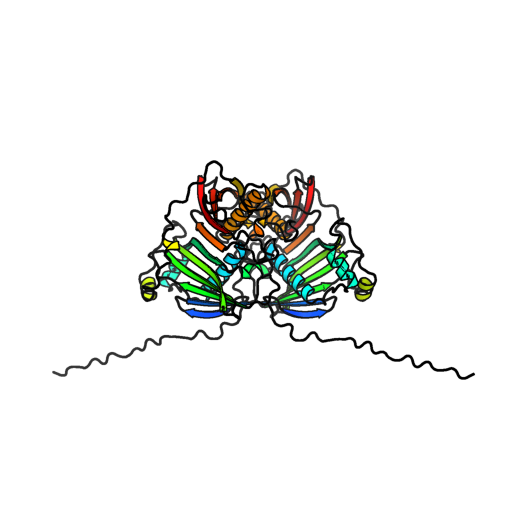 1
ATOM 4497 N N . PHE B 1 246 ? -18.766 15.266 -12.336 1 95.75 246 PHE B N 1
ATOM 4498 C CA . PHE B 1 246 ? -17.906 14.086 -12.336 1 95.75 246 PHE B CA 1
ATOM 4499 C C . PHE B 1 246 ? -18.656 12.875 -12.891 1 95.75 246 PHE B C 1
ATOM 4501 O O . PHE B 1 246 ? -19.828 12.68 -12.594 1 95.75 246 PHE B O 1
ATOM 4508 N N . ASN B 1 247 ? -17.969 12.18 -13.719 1 93.25 247 ASN B N 1
ATOM 4509 C CA . ASN B 1 247 ? -18.562 10.977 -14.305 1 93.25 247 ASN B CA 1
ATOM 4510 C C . ASN B 1 247 ? -17.609 9.797 -14.25 1 93.25 247 ASN B C 1
ATOM 4512 O O . ASN B 1 247 ? -16.406 9.945 -14.523 1 93.25 247 ASN B O 1
ATOM 4516 N N . GLY B 1 248 ? -18.219 8.695 -13.891 1 94 248 GLY B N 1
ATOM 4517 C CA . GLY B 1 248 ? -17.375 7.508 -13.805 1 94 248 GLY B CA 1
ATOM 4518 C C . GLY B 1 248 ? -16.453 7.516 -12.602 1 94 248 GLY B C 1
ATOM 4519 O O . GLY B 1 248 ? -16.797 8.055 -11.547 1 94 248 GLY B O 1
ATOM 4520 N N . ASP B 1 249 ? -15.383 6.84 -12.727 1 94.81 249 ASP B N 1
ATOM 4521 C CA . ASP B 1 249 ? -14.422 6.699 -11.641 1 94.81 249 ASP B CA 1
ATOM 4522 C C . ASP B 1 249 ? -13.68 8.016 -11.391 1 94.81 249 ASP B C 1
ATOM 4524 O O . ASP B 1 249 ? -12.938 8.492 -12.25 1 94.81 249 ASP B O 1
ATOM 4528 N N . ILE B 1 250 ? -13.82 8.562 -10.258 1 96 250 ILE B N 1
ATOM 4529 C CA . ILE B 1 250 ? -13.297 9.883 -9.938 1 96 250 ILE B CA 1
ATOM 4530 C C . ILE B 1 250 ? -11.773 9.828 -9.852 1 96 250 ILE B C 1
ATOM 4532 O O . ILE B 1 250 ? -11.109 10.867 -9.875 1 96 250 ILE B O 1
ATOM 4536 N N . ILE B 1 251 ? -11.203 8.609 -9.789 1 95 251 ILE B N 1
ATOM 4537 C CA . ILE B 1 251 ? -9.758 8.445 -9.672 1 95 251 ILE B CA 1
ATOM 4538 C C . ILE B 1 251 ? -9.07 9.055 -10.891 1 95 251 ILE B C 1
ATOM 4540 O O . ILE B 1 251 ? -7.871 9.352 -10.844 1 95 251 ILE B O 1
ATOM 4544 N N . TRP B 1 252 ? -9.781 9.258 -11.969 1 94.69 252 TRP B N 1
ATOM 4545 C CA . TRP B 1 252 ? -9.219 9.773 -13.219 1 94.69 252 TRP B CA 1
ATOM 4546 C C . TRP B 1 252 ? -9.148 11.297 -13.195 1 94.69 252 TRP B C 1
ATOM 4548 O O . TRP B 1 252 ? -8.562 11.906 -14.086 1 94.69 252 TRP B O 1
ATOM 4558 N N . TYR B 1 253 ? -9.758 11.969 -12.25 1 96.06 253 TYR B N 1
ATOM 4559 C CA . TYR B 1 253 ? -9.688 13.414 -12.07 1 96.06 253 TYR B CA 1
ATOM 4560 C C . TYR B 1 253 ? -8.562 13.789 -11.109 1 96.06 253 TYR B C 1
ATOM 4562 O O . TYR B 1 253 ? -8.57 13.383 -9.945 1 96.06 253 TYR B O 1
ATOM 4570 N N . PRO B 1 254 ? -7.598 14.57 -11.555 1 95.88 254 PRO B N 1
ATOM 4571 C CA . PRO B 1 254 ? -6.441 14.859 -10.703 1 95.88 254 PRO B CA 1
ATOM 4572 C C . PRO B 1 254 ? -6.793 15.734 -9.5 1 95.88 254 PRO B C 1
ATOM 4574 O O . PRO B 1 254 ? -7.48 16.75 -9.656 1 95.88 254 PRO B O 1
ATOM 4577 N N . VAL B 1 255 ? -6.344 15.367 -8.305 1 97.38 255 VAL B N 1
ATOM 4578 C CA . VAL B 1 255 ? -6.461 16.188 -7.102 1 97.38 255 VAL B CA 1
ATOM 4579 C C . VAL B 1 255 ? -5.422 17.297 -7.129 1 97.38 255 VAL B C 1
ATOM 4581 O O . VAL B 1 255 ? -4.238 17.047 -7.371 1 97.38 255 VAL B O 1
ATOM 4584 N N . LYS B 1 256 ? -5.844 18.516 -6.824 1 97.38 256 LYS B N 1
ATOM 4585 C CA . LYS B 1 256 ? -4.957 19.672 -6.875 1 97.38 256 LYS B CA 1
ATOM 4586 C C . LYS B 1 256 ? -4.605 20.156 -5.473 1 97.38 256 LYS B C 1
ATOM 4588 O O . LYS B 1 256 ? -3.594 20.844 -5.281 1 97.38 256 LYS B O 1
ATOM 4593 N N . TYR B 1 257 ? -5.445 19.891 -4.578 1 97.5 257 TYR B N 1
ATOM 4594 C CA . TYR B 1 257 ? -5.336 20.312 -3.189 1 97.5 257 TYR B CA 1
ATOM 4595 C C . TYR B 1 257 ? -6.02 19.312 -2.258 1 97.5 257 TYR B C 1
ATOM 4597 O O . TYR B 1 257 ? -7.074 18.766 -2.59 1 97.5 257 TYR B O 1
ATOM 4605 N N . LEU B 1 258 ? -5.438 19.031 -1.147 1 97.38 258 LEU B N 1
ATOM 4606 C CA . LEU B 1 258 ? -6.016 18.141 -0.156 1 97.38 258 LEU B CA 1
ATOM 4607 C C . LEU B 1 258 ? -5.637 18.562 1.257 1 97.38 258 LEU B C 1
ATOM 4609 O O . LEU B 1 258 ? -4.453 18.719 1.565 1 97.38 258 LEU B O 1
ATOM 4613 N N . SER B 1 259 ? -6.582 18.828 2.057 1 96.38 259 SER B N 1
ATOM 4614 C CA . SER B 1 259 ? -6.391 19.172 3.461 1 96.38 259 SER B CA 1
ATOM 4615 C C . SER B 1 259 ? -7.074 18.156 4.375 1 96.38 259 SER B C 1
ATOM 4617 O O . SER B 1 259 ? -8.258 17.859 4.195 1 96.38 259 SER B O 1
ATOM 4619 N N . ILE B 1 260 ? -6.387 17.656 5.309 1 96.06 260 ILE B N 1
ATOM 4620 C CA . ILE B 1 260 ? -6.953 16.672 6.227 1 96.06 260 ILE B CA 1
ATOM 4621 C C . ILE B 1 260 ? -6.719 17.125 7.668 1 96.06 260 ILE B C 1
ATOM 4623 O O . ILE B 1 260 ? -5.594 17.453 8.055 1 96.06 260 ILE B O 1
ATOM 4627 N N . ASN B 1 261 ? -7.758 17.188 8.438 1 95.56 261 ASN B N 1
ATOM 4628 C CA . ASN B 1 261 ? -7.711 17.359 9.891 1 95.56 261 ASN B CA 1
ATOM 4629 C C . ASN B 1 261 ? -7.875 16.016 10.609 1 95.56 261 ASN B C 1
ATOM 4631 O O . ASN B 1 261 ? -8.898 15.352 10.453 1 95.56 261 ASN B O 1
ATOM 4635 N N . TYR B 1 262 ? -6.891 15.695 11.312 1 94.31 262 TYR B N 1
ATOM 4636 C CA . TYR B 1 262 ? -6.977 14.484 12.133 1 94.31 262 TYR B CA 1
ATOM 4637 C C . TYR B 1 262 ? -7.496 14.812 13.523 1 94.31 262 TYR B C 1
ATOM 4639 O O . TYR B 1 262 ? -6.836 15.508 14.297 1 94.31 262 TYR B O 1
ATOM 4647 N N . ILE B 1 263 ? -8.625 14.266 13.867 1 93.44 263 ILE B N 1
ATOM 4648 C CA . ILE B 1 263 ? -9.336 14.68 15.07 1 93.44 263 ILE B CA 1
ATOM 4649 C C . ILE B 1 263 ? -9.203 13.602 16.141 1 93.44 263 ILE B C 1
ATOM 4651 O O . ILE B 1 263 ? -8.984 13.906 17.328 1 93.44 263 ILE B O 1
ATOM 4655 N N . ALA B 1 264 ? -9.391 12.352 15.781 1 93.12 264 ALA B N 1
ATOM 4656 C CA . ALA B 1 264 ? -9.281 11.234 16.719 1 93.12 264 ALA B CA 1
ATOM 4657 C C . ALA B 1 264 ? -8.75 9.984 16.016 1 93.12 264 ALA B C 1
ATOM 4659 O O . ALA B 1 264 ? -8.898 9.828 14.805 1 93.12 264 ALA B O 1
ATOM 4660 N N . GLU B 1 265 ? -8.164 9.125 16.797 1 92 265 GLU B N 1
ATOM 4661 C CA . GLU B 1 265 ? -7.613 7.879 16.266 1 92 265 GLU B CA 1
ATOM 4662 C C . GLU B 1 265 ? -8.695 6.805 16.156 1 92 265 GLU B C 1
ATOM 4664 O O . GLU B 1 265 ? -9.633 6.773 16.953 1 92 265 GLU B O 1
ATOM 4669 N N . THR B 1 266 ? -8.602 5.996 15.133 1 95.62 266 THR B N 1
ATOM 4670 C CA . THR B 1 266 ? -9.492 4.848 14.961 1 95.62 266 THR B CA 1
ATOM 4671 C C . THR B 1 266 ? -8.695 3.549 14.922 1 95.62 266 THR B C 1
ATOM 4673 O O . THR B 1 266 ? -7.473 3.568 14.758 1 95.62 266 THR B O 1
ATOM 4676 N N . PHE B 1 267 ? -9.414 2.449 15.125 1 95.25 267 PHE B N 1
ATOM 4677 C CA . PHE B 1 267 ? -8.766 1.154 15.273 1 95.25 267 PHE B CA 1
ATOM 4678 C C . PHE B 1 267 ? -9.367 0.129 14.32 1 95.25 267 PHE B C 1
ATOM 4680 O O . PHE B 1 267 ? -10.352 0.413 13.633 1 95.25 267 PHE B O 1
ATOM 4687 N N . ALA B 1 268 ? -8.695 -1.047 14.289 1 95.94 268 ALA B N 1
ATOM 4688 C CA . ALA B 1 268 ? -9.219 -2.135 13.461 1 95.94 268 ALA B CA 1
ATOM 4689 C C . ALA B 1 268 ? -10.633 -2.516 13.883 1 95.94 268 ALA B C 1
ATOM 4691 O O . ALA B 1 268 ? -10.945 -2.555 15.078 1 95.94 268 ALA B O 1
ATOM 4692 N N . ASN B 1 269 ? -11.492 -2.787 12.914 1 96.12 269 ASN B N 1
ATOM 4693 C CA . ASN B 1 269 ? -12.867 -3.258 13.086 1 96.12 269 ASN B CA 1
ATOM 4694 C C . ASN B 1 269 ? -13.805 -2.117 13.469 1 96.12 269 ASN B C 1
ATOM 4696 O O . ASN B 1 269 ? -14.961 -2.352 13.812 1 96.12 269 ASN B O 1
ATOM 4700 N N . ASP B 1 270 ? -13.336 -0.876 13.445 1 97.5 270 ASP B N 1
ATOM 4701 C CA . ASP B 1 270 ? -14.242 0.256 13.586 1 97.5 270 ASP B CA 1
ATOM 4702 C C . ASP B 1 270 ? -15.133 0.407 12.352 1 97.5 270 ASP B C 1
ATOM 4704 O O . ASP B 1 270 ? -14.656 0.271 11.227 1 97.5 270 ASP B O 1
ATOM 4708 N N . THR B 1 271 ? -16.359 0.597 12.578 1 98.38 271 THR B N 1
ATOM 4709 C CA . THR B 1 271 ? -17.266 0.98 11.5 1 98.38 271 THR B CA 1
ATOM 4710 C C . THR B 1 271 ? -17.234 2.492 11.289 1 98.38 271 THR B C 1
ATOM 4712 O O . THR B 1 271 ? -17.578 3.256 12.195 1 98.38 271 THR B O 1
ATOM 4715 N N . LEU B 1 272 ? -16.828 2.92 10.141 1 98.56 272 LEU B N 1
ATOM 4716 C CA . LEU B 1 272 ? -16.672 4.328 9.805 1 98.56 272 LEU B CA 1
ATOM 4717 C C . LEU B 1 272 ? -17.609 4.73 8.672 1 98.56 272 LEU B C 1
ATOM 4719 O O . LEU B 1 272 ? -17.766 3.986 7.703 1 98.56 272 LEU B O 1
ATOM 4723 N N . THR B 1 273 ? -18.25 5.832 8.844 1 98.62 273 THR B N 1
ATOM 4724 C CA . THR B 1 273 ? -19.109 6.375 7.793 1 98.62 273 THR B CA 1
ATOM 4725 C C . THR B 1 273 ? -18.516 7.676 7.242 1 98.62 273 THR B C 1
ATOM 4727 O O . THR B 1 273 ? -18.297 8.625 7.992 1 98.62 273 THR B O 1
ATOM 4730 N N . VAL B 1 274 ? -18.234 7.68 5.973 1 98.69 274 VAL B N 1
ATOM 4731 C CA . VAL B 1 274 ? -17.781 8.883 5.285 1 98.69 274 VAL B CA 1
ATOM 4732 C C . VAL B 1 274 ? -18.984 9.664 4.754 1 98.69 274 VAL B C 1
ATOM 4734 O O . VAL B 1 274 ? -19.734 9.164 3.898 1 98.69 274 VAL B O 1
ATOM 4737 N N . ASN B 1 275 ? -19.203 10.836 5.297 1 98.44 275 ASN B N 1
ATOM 4738 C CA . ASN B 1 275 ? -20.172 11.781 4.766 1 98.44 275 ASN B CA 1
ATOM 4739 C C . ASN B 1 275 ? -19.531 12.742 3.764 1 98.44 275 ASN B C 1
ATOM 4741 O O . ASN B 1 275 ? -18.578 13.445 4.094 1 98.44 275 ASN B O 1
ATOM 4745 N N . MET B 1 276 ? -20.031 12.742 2.582 1 98.38 276 MET B N 1
ATOM 4746 C CA . MET B 1 276 ? -19.391 13.523 1.532 1 98.38 276 MET B CA 1
ATOM 4747 C C . MET B 1 276 ? -20.375 14.492 0.889 1 98.38 276 MET B C 1
ATOM 4749 O O . MET B 1 276 ? -21.531 14.141 0.667 1 98.38 276 MET B O 1
ATOM 4753 N N . TRP B 1 277 ? -19.984 15.711 0.614 1 97.94 277 TRP B N 1
ATOM 4754 C CA . TRP B 1 277 ? -20.781 16.672 -0.129 1 97.94 277 TRP B CA 1
ATOM 4755 C C . TRP B 1 277 ? -19.891 17.641 -0.901 1 97.94 277 TRP B C 1
ATOM 4757 O O . TRP B 1 277 ? -18.688 17.719 -0.647 1 97.94 277 TRP B O 1
ATOM 4767 N N . GLN B 1 278 ? -20.438 18.234 -1.915 1 97.69 278 GLN B N 1
ATOM 4768 C CA . GLN B 1 278 ? -19.719 19.219 -2.729 1 97.69 278 GLN B CA 1
ATOM 4769 C C . GLN B 1 278 ? -19.953 20.625 -2.205 1 97.69 278 GLN B C 1
ATOM 4771 O O . GLN B 1 278 ? -21 20.922 -1.623 1 97.69 278 GLN B O 1
ATOM 4776 N N . HIS B 1 279 ? -18.906 21.422 -2.383 1 96.12 279 HIS B N 1
ATOM 4777 C CA . HIS B 1 279 ? -19.062 22.844 -2.088 1 96.12 279 HIS B CA 1
ATOM 4778 C C . HIS B 1 279 ? -20.188 23.469 -2.928 1 96.12 279 HIS B C 1
ATOM 4780 O O . HIS B 1 279 ? -20.328 23.141 -4.109 1 96.12 279 HIS B O 1
ATOM 4786 N N . ASN B 1 280 ? -20.922 24.469 -2.428 1 93.38 280 ASN B N 1
ATOM 4787 C CA . ASN B 1 280 ? -22.125 25.016 -3.062 1 93.38 280 ASN B CA 1
ATOM 4788 C C . ASN B 1 280 ? -21.766 25.859 -4.281 1 93.38 280 ASN B C 1
ATOM 4790 O O . ASN B 1 280 ? -22.516 25.875 -5.266 1 93.38 280 ASN B O 1
ATOM 4794 N N . LYS B 1 281 ? -20.75 26.5 -4.273 1 95.25 281 LYS B N 1
ATOM 4795 C CA . LYS B 1 281 ? -20.406 27.438 -5.344 1 95.25 281 LYS B CA 1
ATOM 4796 C C . LYS B 1 281 ? -19.359 26.844 -6.285 1 95.25 281 LYS B C 1
ATOM 4798 O O . LYS B 1 281 ? -19.188 27.328 -7.406 1 95.25 281 LYS B O 1
ATOM 4803 N N . ASP B 1 282 ? -18.594 25.906 -5.828 1 96.88 282 ASP B N 1
ATOM 4804 C CA . ASP B 1 282 ? -17.531 25.266 -6.609 1 96.88 282 ASP B CA 1
ATOM 4805 C C . ASP B 1 282 ? -17.609 23.75 -6.492 1 96.88 282 ASP B C 1
ATOM 4807 O O . ASP B 1 282 ? -17.047 23.172 -5.551 1 96.88 282 ASP B O 1
ATOM 4811 N N . VAL B 1 283 ? -18.094 23.125 -7.473 1 96.75 283 VAL B N 1
ATOM 4812 C CA . VAL B 1 283 ? -18.406 21.703 -7.43 1 96.75 283 VAL B CA 1
ATOM 4813 C C . VAL B 1 283 ? -17.125 20.891 -7.457 1 96.75 283 VAL B C 1
ATOM 4815 O O . VAL B 1 283 ? -17.141 19.672 -7.199 1 96.75 283 VAL B O 1
ATOM 4818 N N . SER B 1 284 ? -16.031 21.531 -7.801 1 97.62 284 SER B N 1
ATOM 4819 C CA . SER B 1 284 ? -14.75 20.844 -7.836 1 97.62 284 SER B CA 1
ATOM 4820 C C . SER B 1 284 ? -14.211 20.609 -6.43 1 97.62 284 SER B C 1
ATOM 4822 O O . SER B 1 284 ? -13.234 19.875 -6.242 1 97.62 284 SER B O 1
ATOM 4824 N N . ILE B 1 285 ? -14.797 21.25 -5.445 1 97.88 285 ILE B N 1
ATOM 4825 C CA . ILE B 1 285 ? -14.391 21.109 -4.051 1 97.88 285 ILE B CA 1
ATOM 4826 C C . ILE B 1 285 ? -15.297 20.094 -3.354 1 97.88 285 ILE B C 1
ATOM 4828 O O . ILE B 1 285 ? -16.516 20.266 -3.299 1 97.88 285 ILE B O 1
ATOM 4832 N N . LEU B 1 286 ? -14.719 19.047 -2.832 1 98.19 286 LEU B N 1
ATOM 4833 C CA . LEU B 1 286 ? -15.43 18.016 -2.082 1 98.19 286 LEU B CA 1
ATOM 4834 C C . LEU B 1 286 ? -15.047 18.062 -0.607 1 98.19 286 LEU B C 1
ATOM 4836 O O . LEU B 1 286 ? -13.875 18.266 -0.271 1 98.19 286 LEU B O 1
ATOM 4840 N N . TYR B 1 287 ? -16.016 17.844 0.244 1 98 287 TYR B N 1
ATOM 4841 C CA . TYR B 1 287 ? -15.828 17.703 1.685 1 98 287 TYR B CA 1
ATOM 4842 C C . TYR B 1 287 ? -16.141 16.281 2.145 1 98 287 TYR B C 1
ATOM 4844 O O . TYR B 1 287 ? -17.062 15.648 1.627 1 98 287 TYR B O 1
ATOM 4852 N N . PHE B 1 288 ? -15.375 15.836 3.078 1 98.5 288 PHE B N 1
ATOM 4853 C CA . PHE B 1 288 ? -15.578 14.523 3.684 1 98.5 288 PHE B CA 1
ATOM 4854 C C . PHE B 1 288 ? -15.5 14.609 5.203 1 98.5 288 PHE B C 1
ATOM 4856 O O . PHE B 1 288 ? -14.516 15.102 5.754 1 98.5 288 PHE B O 1
ATOM 4863 N N . SER B 1 289 ? -16.5 14.25 5.844 1 97.94 289 SER B N 1
ATOM 4864 C CA . SER B 1 289 ? -16.5 14.039 7.285 1 97.94 289 SER B CA 1
ATOM 4865 C C . SER B 1 289 ? -16.578 12.555 7.629 1 97.94 289 SER B C 1
ATOM 4867 O O . SER B 1 289 ? -17.562 11.891 7.273 1 97.94 289 SER B O 1
ATOM 4869 N N . VAL B 1 290 ? -15.602 12.039 8.328 1 98.06 290 VAL B N 1
ATOM 4870 C CA . VAL B 1 290 ? -15.578 10.617 8.672 1 98.06 290 VAL B CA 1
ATOM 4871 C C . VAL B 1 290 ? -16.078 10.43 10.102 1 98.06 290 VAL B C 1
ATOM 4873 O O . VAL B 1 290 ? -15.484 10.922 11.055 1 98.06 290 VAL B O 1
ATOM 4876 N N . TRP B 1 291 ? -17.141 9.703 10.25 1 97.81 291 TRP B N 1
ATOM 4877 C CA . TRP B 1 291 ? -17.766 9.43 11.531 1 97.81 291 TRP B CA 1
ATOM 4878 C C . TRP B 1 291 ? -17.406 8.039 12.031 1 97.81 291 TRP B C 1
ATOM 4880 O O . TRP B 1 291 ? -17.453 7.066 11.273 1 97.81 291 TRP B O 1
ATOM 4890 N N . SER B 1 292 ? -17.062 7.965 13.281 1 98 292 SER B N 1
ATOM 4891 C CA . SER B 1 292 ? -16.812 6.676 13.914 1 98 292 SER B CA 1
ATOM 4892 C C . SER B 1 292 ? -18 6.234 14.758 1 98 292 SER B C 1
ATOM 4894 O O . SER B 1 292 ? -18.406 6.938 15.688 1 98 292 SER B O 1
ATOM 4896 N N . ASP B 1 293 ? -18.5 5.047 14.5 1 98.06 293 ASP B N 1
ATOM 4897 C CA . ASP B 1 293 ? -19.594 4.508 15.289 1 98.06 293 ASP B CA 1
ATOM 4898 C C . ASP B 1 293 ? -19.156 4.215 16.719 1 98.06 293 ASP B C 1
ATOM 4900 O O . ASP B 1 293 ? -19.953 4.363 17.656 1 98.06 293 ASP B O 1
ATOM 4904 N N . ALA B 1 294 ? -17.953 3.736 16.875 1 96.44 294 ALA B N 1
ATOM 4905 C CA . ALA B 1 294 ? -17.422 3.375 18.188 1 96.44 294 ALA B CA 1
ATOM 4906 C C . ALA B 1 294 ? -17.234 4.609 19.062 1 96.44 294 ALA B C 1
ATOM 4908 O O . ALA B 1 294 ? -17.594 4.609 20.234 1 96.44 294 ALA B O 1
ATOM 4909 N N . LEU B 1 295 ? -16.703 5.672 18.469 1 96.31 295 LEU B N 1
ATOM 4910 C CA . LEU B 1 295 ? -16.391 6.875 19.234 1 96.31 295 LEU B CA 1
ATOM 4911 C C . LEU B 1 295 ? -17.562 7.844 19.25 1 96.31 295 LEU B C 1
ATOM 4913 O O . LEU B 1 295 ? -17.594 8.789 20.031 1 96.31 295 LEU B O 1
ATOM 4917 N N . LYS B 1 296 ? -18.5 7.652 18.391 1 97.25 296 LYS B N 1
ATOM 4918 C CA . LYS B 1 296 ? -19.688 8.484 18.266 1 97.25 296 LYS B CA 1
ATOM 4919 C C . LYS B 1 296 ? -19.312 9.945 18.016 1 97.25 296 LYS B C 1
ATOM 4921 O O . LYS B 1 296 ? -19.875 10.852 18.641 1 97.25 296 LYS B O 1
ATOM 4926 N N . LYS B 1 297 ? -18.375 10.109 17.125 1 96.38 297 LYS B N 1
ATOM 4927 C CA . LYS B 1 297 ? -17.953 11.453 16.75 1 96.38 297 LYS B CA 1
ATOM 4928 C C . LYS B 1 297 ? -17.219 11.438 15.414 1 96.38 297 LYS B C 1
ATOM 4930 O O . LYS B 1 297 ? -16.891 10.367 14.891 1 96.38 297 LYS B O 1
ATOM 4935 N N . ILE B 1 298 ? -17.031 12.664 14.844 1 96.88 298 ILE B N 1
ATOM 4936 C CA . ILE B 1 298 ? -16.203 12.836 13.656 1 96.88 298 ILE B CA 1
ATOM 4937 C C . ILE B 1 298 ? -14.734 12.633 14.031 1 96.88 298 ILE B C 1
ATOM 4939 O O . ILE B 1 298 ? -14.25 13.219 15 1 96.88 298 ILE B O 1
ATOM 4943 N N . VAL B 1 299 ? -14.047 11.836 13.211 1 96.31 299 VAL B N 1
ATOM 4944 C CA . VAL B 1 299 ? -12.672 11.508 13.562 1 96.31 299 VAL B CA 1
ATOM 4945 C C . VAL B 1 299 ? -11.711 12.156 12.562 1 96.31 299 VAL B C 1
ATOM 4947 O O . VAL B 1 299 ? -10.516 12.281 12.836 1 96.31 299 VAL B O 1
ATOM 4950 N N . THR B 1 300 ? -12.195 12.523 11.453 1 96.44 300 THR B N 1
ATOM 4951 C CA . THR B 1 300 ? -11.383 13.164 10.422 1 96.44 300 THR B CA 1
ATOM 4952 C C . THR B 1 300 ? -12.25 14.047 9.523 1 96.44 300 THR B C 1
ATOM 4954 O O . THR B 1 300 ? -13.398 13.703 9.234 1 96.44 300 THR B O 1
ATOM 4957 N N . PHE B 1 301 ? -11.758 15.18 9.133 1 97 301 PHE B N 1
ATOM 4958 C CA . PHE B 1 301 ? -12.367 16.047 8.125 1 97 301 PHE B CA 1
ATOM 4959 C C . PHE B 1 301 ? -11.391 16.328 6.988 1 97 301 PHE B C 1
ATOM 4961 O O . PHE B 1 301 ? -10.242 16.688 7.227 1 97 301 PHE B O 1
ATOM 4968 N N . ILE B 1 302 ? -11.852 16.141 5.766 1 97.25 302 ILE B N 1
ATOM 4969 C CA . ILE B 1 302 ? -10.984 16.281 4.605 1 97.25 302 ILE B CA 1
ATOM 4970 C C . ILE B 1 302 ? -11.633 17.188 3.568 1 97.25 302 ILE B C 1
ATOM 4972 O O . ILE B 1 302 ? -12.836 17.094 3.311 1 97.25 302 ILE B O 1
ATOM 4976 N N . GLU B 1 303 ? -10.898 18.094 3.076 1 97.12 303 GLU B N 1
ATOM 4977 C CA . GLU B 1 303 ? -11.25 18.922 1.933 1 97.12 303 GLU B CA 1
ATOM 4978 C C . GLU B 1 303 ? -10.359 18.609 0.731 1 97.12 303 GLU B C 1
ATOM 4980 O O . GLU B 1 303 ? -9.133 18.578 0.853 1 97.12 303 GLU B O 1
ATOM 4985 N N . VAL B 1 304 ? -11 18.375 -0.398 1 97.94 304 VAL B N 1
ATOM 4986 C CA . VAL B 1 304 ? -10.242 18.062 -1.604 1 97.94 304 VAL B CA 1
ATOM 4987 C C . VAL B 1 304 ? -10.703 18.953 -2.754 1 97.94 304 VAL B C 1
ATOM 4989 O O . VAL B 1 304 ? -11.898 19.125 -2.984 1 97.94 304 VAL B O 1
ATOM 4992 N N . LYS B 1 305 ? -9.797 19.547 -3.436 1 98.19 305 LYS B N 1
ATOM 4993 C CA . LYS B 1 305 ? -10.078 20.219 -4.703 1 98.19 305 LYS B CA 1
ATOM 4994 C C . LYS B 1 305 ? -9.609 19.375 -5.883 1 98.19 305 LYS B C 1
ATOM 4996 O O . LYS B 1 305 ? -8.445 18.953 -5.934 1 98.19 305 LYS B O 1
ATOM 5001 N N . ILE B 1 306 ? -10.469 19.141 -6.812 1 97.62 306 ILE B N 1
ATOM 5002 C CA . ILE B 1 306 ? -10.203 18.234 -7.914 1 97.62 306 ILE B CA 1
ATOM 5003 C C . ILE B 1 306 ? -10.305 18.984 -9.242 1 97.62 306 ILE B C 1
ATOM 5005 O O . ILE B 1 306 ? -11.18 19.844 -9.414 1 97.62 306 ILE B O 1
ATOM 5009 N N . ASP B 1 307 ? -9.383 18.672 -10.141 1 96.56 307 ASP B N 1
ATOM 5010 C CA . ASP B 1 307 ? -9.492 19.172 -11.508 1 96.56 307 ASP B CA 1
ATOM 5011 C C . ASP B 1 307 ? -10.664 18.516 -12.234 1 96.56 307 ASP B C 1
ATOM 5013 O O . ASP B 1 307 ? -10.891 17.312 -12.117 1 96.56 307 ASP B O 1
ATOM 5017 N N . LEU B 1 308 ? -11.445 19.25 -13.008 1 95.44 308 LEU B N 1
ATOM 5018 C CA . LEU B 1 308 ? -12.633 18.734 -13.672 1 95.44 308 LEU B CA 1
ATOM 5019 C C . LEU B 1 308 ? -12.266 18.062 -14.992 1 95.44 308 LEU B C 1
ATOM 5021 O O . LEU B 1 308 ? -13.109 17.406 -15.617 1 95.44 308 LEU B O 1
ATOM 5025 N N . ASN B 1 309 ? -11.031 18.172 -15.328 1 93.69 309 ASN B N 1
ATOM 5026 C CA . ASN B 1 309 ? -10.539 17.484 -16.516 1 93.69 309 ASN B CA 1
ATOM 5027 C C . ASN B 1 309 ? -9.812 16.188 -16.141 1 93.69 309 ASN B C 1
ATOM 5029 O O . ASN B 1 309 ? -8.867 16.219 -15.344 1 93.69 309 ASN B O 1
ATOM 5033 N N . LYS B 1 310 ? -10.219 15.148 -16.766 1 92.12 310 LYS B N 1
ATOM 5034 C CA . LYS B 1 310 ? -9.617 13.844 -16.516 1 92.12 310 LYS B CA 1
ATOM 5035 C C . LYS B 1 310 ? -8.195 13.773 -17.047 1 92.12 310 LYS B C 1
ATOM 5037 O O . LYS B 1 310 ? -7.848 14.477 -18 1 92.12 310 LYS B O 1
ATOM 5042 N N . ILE B 1 311 ? -7.488 12.945 -16.359 1 86.62 311 ILE B N 1
ATOM 5043 C CA . ILE B 1 311 ? -6.148 12.656 -16.859 1 86.62 311 ILE B CA 1
ATOM 5044 C C . ILE B 1 311 ? -6.246 11.93 -18.203 1 86.62 311 ILE B C 1
ATOM 5046 O O . ILE B 1 311 ? -7.176 11.156 -18.422 1 86.62 311 ILE B O 1
ATOM 5050 N N . LYS B 1 312 ? -5.426 12.211 -19.172 1 73.94 312 LYS B N 1
ATOM 5051 C CA . LYS B 1 312 ? -5.402 11.609 -20.5 1 73.94 312 LYS B CA 1
ATOM 5052 C C . LYS B 1 312 ? -4.578 10.32 -20.516 1 73.94 312 LYS B C 1
ATOM 5054 O O . LYS B 1 312 ? -3.6 10.203 -19.781 1 73.94 312 LYS B O 1
#

Sequence (624 aa):
MFRRCVTVSKTLILSNTKLLTWASDRGIYTITNVTPDYAEITTKGIPYGFDNRTGKWGIWNLSLFLDGAKFKARQSEVFMNISDTDNNMCETSTFIMLKMILNYINPKVYQFDYLDPINLTVTKELCEPGTSTHSTVTKLIHSDTGELLVERLAKLCRVDNETHRPVKWSPQFHQMFSHLKDRGMPKVLKKTSTPIPTSPPDCFKWTFKSRYSDMDVKMHANQSMYIKSCIDCATEASMNGQLDQFNGDIIWYPVKYLSINYIAETFANDTLTVNMWQHNKDVSILYFSVWSDALKKIVTFIEVKIDLNKIKMFRRCVTVSKTLILSNTKLLTWASDRGIYTITNVTPDYAEITTKGIPYGFDNRTGKWGIWNLSLFLDGAKFKARQSEVFMNISDTDNNMCETSTFIMLKMILNYINPKVYQFDYLDPINLTVTKELCEPGTSTHSTVTKLIHSDTGELLVERLAKLCRVDNETHRPVKWSPQFHQMFSHLKDRGMPKVLKKTSTPIPTSPPDCFKWTFKSRYSDMDVKMHANQSMYIKSCIDCATEASMNGQLDQFNGDIIWYPVKYLSINYIAETFANDTLTVNMWQHNKDVSILYFSVWSDALKKIVTFIEVKIDLNKIK

Organism: Mytilus galloprovincialis (NCBI:txid29158)

Nearest PDB structures (foldseek):
  8qs0-assembly2_DDD  TM=7.725E-01  e=2.119E-15  Lemna aequinoctialis
  5x04-assembly1_B  TM=7.672E-01  e=5.160E-15  Umbellularia californica
  8qrt-assembly2_DDD  TM=7.635E-01  e=2.074E-14  Lemna aequinoctialis
  5x04-assembly1_A  TM=7.342E-01  e=5.051E-14  Umbellularia californica
  4k00-assembly1_A  TM=7.595E-01  e=1.368E-05  Synechocystis sp. PCC 6803 substr. Kazusa

pLDDT: mean 85.43, std 19.8, range [22.28, 98.69]

InterPro domains:
  IPR029069 HotDog domain superfamily [SSF54637] (204-291)

Secondary structure (DSSP, 8-state):
--------------------------SSEEEEEEETTEEEEEEES--TT-B-TTSSB-HHHHHHHHHHHHHHHHHTT-TT---HHHHHHHHHEEEEEEEEEEEEE-GGGGG--TT---EEEEEEEEPPP-SSEEEEEEEEEETTT--EEEEEEEEEEEEETTT--B-PPPHHHHHHTGGGGGSPPPHHHHGGGSPPPPPPTT-EEEEEE--GGGB-TTSSBPHHHHHHHHHHHHHHHHHTT-STT--S-GGGSPEEEEEEEE-S---TT-EEEEEEEE-SS-TTEEEEEEEETTTTEEEEEEEEEE-SSPP-/--------------------------SSEEEEEEETTEEEEEEES--TT-B-TTSSB-HHHHHHHHHHHHHHHHHTT-TT---HHHHHHHHHEEEEEEEEEEEEE-GGGGG--TT---EEEEEEEEPPP-SSEEEEEEEEEETTT--EEEEEEEEEEEEETTT--B-PPPHHHHHHTGGGGGSPPPHHHHGGGSPPPPPPTT-EEEEEE--GGGB-TTSSBPHHHHHHHHHHHHHHHHHTT-STT--S-GGGSPEEEEEEEE-S---TT-EEEEEEEE-SS-TTEEEEEEEETTTTEEEEEEEEEE-SSPP-

Foldseek 3Di:
DDPPPPPPDCPPPPPCCPVVPDQPPPDQWGWPDAAQFKTKIKGWADDPPCDDPVQAGAPLSVVVVLVVVVVVRVVVCGHVNQPPVCVVVVVFKDKDWFKKKFAFADPVRRVGHRPDGWMKMKMKGWAQADFFKTKIWIWIAGPVPRHTGIIMITMMGMAGPVPRHGDGRDPVSNVVCVVRVVRHHDPVVVVSVDDFDDFDPPFQKDKDFAAQVQADPVQWGDPSVVVVVVLVSVQVCQPVVNAPLGHHRCSQWAWTMKMKGFAATDHGGWMKMWGKDADPVDSQKMKIFIATPVVRGTGMIMIIGTHSDGDD/DDPPPPPPPCPVPPPCCPVVPDQPPPDQWGWPDAAQFKTKIKGKADDPPCDDPVQAGAPLSVVVVLVVVVVVRVVVCGHVNQPPVCVVVVVFKDKDWFKKKFAFADPCRRVGHRPDGWMKMKMKGWAQADFFKTKIWIWIAGPVPRHTGIIMITMMGMAGPVPRHGDGRDPVSNVVCVVRVVRHHDPVHVVSVDDFDDFDPPFQKDKDFAAQVQADPVQWGDPSVVVVVVLVSVQVCQPVVNAPLGHHRCSQWAWTMKMKGFAATDHGGWMKMWGKDADPVDSQKMKIFIATPVVRGTGMIMIIGTHSDGDD